Protein AF-0000000068825502 (afdb_homodimer)

Structure (mmCIF, N/CA/C/O backbone):
data_AF-0000000068825502-model_v1
#
loop_
_entity.id
_entity.type
_entity.pdbx_description
1 polymer 'Post-GPI attachment to proteins factor 2'
#
loop_
_atom_site.group_PDB
_atom_site.id
_atom_site.type_symbol
_atom_site.label_atom_id
_atom_site.label_alt_id
_atom_site.label_comp_id
_atom_site.label_asym_id
_atom_site.label_entity_id
_atom_site.label_seq_id
_atom_site.pdbx_PDB_ins_code
_atom_site.Cartn_x
_atom_site.Cartn_y
_atom_site.Cartn_z
_atom_site.occupancy
_atom_site.B_iso_or_equiv
_atom_site.auth_seq_id
_atom_site.auth_comp_id
_atom_site.auth_asym_id
_atom_site.auth_atom_id
_atom_site.pdbx_PDB_model_num
ATOM 1 N N . MET A 1 1 ? -6.609 77.688 0.468 1 24.72 1 MET A N 1
ATOM 2 C CA . MET A 1 1 ? -7.027 76.812 1.562 1 24.72 1 MET A CA 1
ATOM 3 C C . MET A 1 1 ? -7.395 75.438 1.041 1 24.72 1 MET A C 1
ATOM 5 O O . MET A 1 1 ? -8.43 75.25 0.388 1 24.72 1 MET A O 1
ATOM 9 N N . VAL A 1 2 ? -6.441 74.625 0.576 1 32.78 2 VAL A N 1
ATOM 10 C CA . VAL A 1 2 ? -6.512 73.312 -0.093 1 32.78 2 VAL A CA 1
ATOM 11 C C . VAL A 1 2 ? -7.207 72.312 0.811 1 32.78 2 VAL A C 1
ATOM 13 O O . VAL A 1 2 ? -6.91 72.25 2.006 1 32.78 2 VAL A O 1
ATOM 16 N N . PRO A 1 3 ? -8.461 71.938 0.477 1 29.52 3 PRO A N 1
ATOM 17 C CA . PRO A 1 3 ? -9.195 71.062 1.371 1 29.52 3 PRO A CA 1
ATOM 18 C C . PRO A 1 3 ? -8.375 69.812 1.806 1 29.52 3 PRO A C 1
ATOM 20 O O . PRO A 1 3 ? -7.457 69.438 1.094 1 29.52 3 PRO A O 1
ATOM 23 N N . LYS A 1 4 ? -8.32 69.625 3.145 1 30.97 4 LYS A N 1
ATOM 24 C CA . LYS A 1 4 ? -7.691 68.562 3.916 1 30.97 4 LYS A CA 1
ATOM 25 C C . LYS A 1 4 ? -8.039 67.188 3.338 1 30.97 4 LYS A C 1
ATOM 27 O O . LYS A 1 4 ? -9.188 66.938 2.949 1 30.97 4 LYS A O 1
ATOM 32 N N . ASN A 1 5 ? -7.07 66.5 2.66 1 25.64 5 ASN A N 1
ATOM 33 C CA . ASN A 1 5 ? -7.031 65.125 2.164 1 25.64 5 ASN A CA 1
ATOM 34 C C . ASN A 1 5 ? -7.637 64.188 3.17 1 25.64 5 ASN A C 1
ATOM 36 O O . ASN A 1 5 ? -7.184 64.062 4.312 1 25.64 5 ASN A O 1
ATOM 40 N N . CYS A 1 6 ? -8.992 63.969 3.223 1 24.88 6 CYS A N 1
ATOM 41 C CA . CYS A 1 6 ? -9.688 62.969 3.988 1 24.88 6 CYS A CA 1
ATOM 42 C C . CYS A 1 6 ? -8.984 61.594 3.869 1 24.88 6 CYS A C 1
ATOM 44 O O . CYS A 1 6 ? -8.883 61.062 2.775 1 24.88 6 CYS A O 1
ATOM 46 N N . GLU A 1 7 ? -7.895 61.438 4.609 1 24.36 7 GLU A N 1
ATOM 47 C CA . GLU A 1 7 ? -7.293 60.125 4.824 1 24.36 7 GLU A CA 1
ATOM 48 C C . GLU A 1 7 ? -8.352 59.062 5.168 1 24.36 7 GLU A C 1
ATOM 50 O O . GLU A 1 7 ? -8.977 59.156 6.227 1 24.36 7 GLU A O 1
ATOM 55 N N . MET A 1 8 ? -9.297 58.812 4.246 1 26.48 8 MET A N 1
ATOM 56 C CA . MET A 1 8 ? -10.148 57.625 4.484 1 26.48 8 MET A CA 1
ATOM 57 C C . MET A 1 8 ? -9.32 56.438 4.953 1 26.48 8 MET A C 1
ATOM 59 O O . MET A 1 8 ? -8.461 55.938 4.223 1 26.48 8 MET A O 1
ATOM 63 N N . GLU A 1 9 ? -9.023 56.438 6.25 1 26.25 9 GLU A N 1
ATOM 64 C CA . GLU A 1 9 ? -8.578 55.188 6.875 1 26.25 9 GLU A CA 1
ATOM 65 C C . GLU A 1 9 ? -9.43 54 6.41 1 26.25 9 GL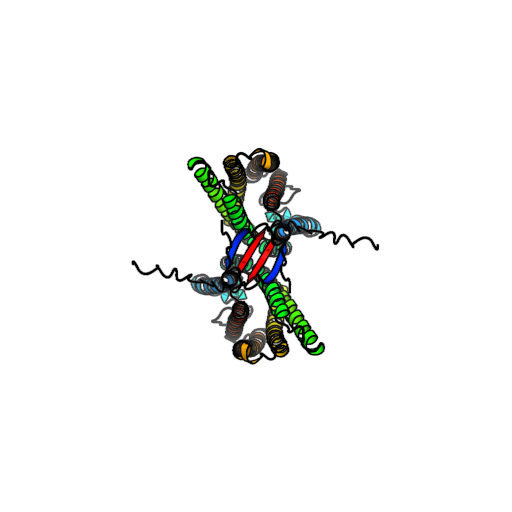U A C 1
ATOM 67 O O . GLU A 1 9 ? -10.633 53.969 6.652 1 26.25 9 GLU A O 1
ATOM 72 N N . ILE A 1 10 ? -9.281 53.594 5.164 1 27.62 10 ILE A N 1
ATOM 73 C CA . ILE A 1 10 ? -9.867 52.312 4.828 1 27.62 10 ILE A CA 1
ATOM 74 C C . ILE A 1 10 ? -9.531 51.281 5.91 1 27.62 10 ILE A C 1
ATOM 76 O O . ILE A 1 10 ? -8.359 50.969 6.121 1 27.62 10 ILE A O 1
ATOM 80 N N . ASN A 1 11 ? -10.188 51.438 7.09 1 27.59 11 ASN A N 1
ATOM 81 C CA . ASN A 1 11 ? -10.273 50.281 8 1 27.59 11 ASN A CA 1
ATOM 82 C C . ASN A 1 11 ? -10.461 48.969 7.25 1 27.59 11 ASN A C 1
ATOM 84 O O . ASN A 1 11 ? -11.555 48.688 6.77 1 27.59 11 ASN A O 1
ATOM 88 N N . THR A 1 12 ? -9.547 48.656 6.371 1 27.97 12 THR A N 1
ATOM 89 C CA . THR A 1 12 ? -9.586 47.281 5.84 1 27.97 12 THR A CA 1
ATOM 90 C C . THR A 1 12 ? -9.688 46.281 6.969 1 27.97 12 THR A C 1
ATOM 92 O O . THR A 1 12 ? -8.68 45.969 7.613 1 27.97 12 THR A O 1
ATOM 95 N N . LYS A 1 13 ? -10.695 46.344 7.848 1 33.25 13 LYS A N 1
ATOM 96 C CA . LYS A 1 13 ? -11.055 45.188 8.648 1 33.25 13 LYS A CA 1
ATOM 97 C C . LYS A 1 13 ? -11 43.906 7.812 1 33.25 13 LYS A C 1
ATOM 99 O O . LYS A 1 13 ? -11.906 43.625 7.027 1 33.25 13 LYS A O 1
ATOM 104 N N . SER A 1 14 ? -9.883 43.562 7.238 1 33.03 14 SER A N 1
ATOM 105 C CA . SER A 1 14 ? -9.797 42.188 6.758 1 33.03 14 SER A CA 1
ATOM 106 C C . SER A 1 14 ? -10.414 41.219 7.762 1 33.03 14 SER A C 1
ATOM 108 O O . SER A 1 14 ? -9.953 41.094 8.898 1 33.03 14 SER A O 1
ATOM 110 N N . ASN A 1 15 ? -11.648 41.188 8.023 1 32.94 15 ASN A N 1
ATOM 111 C CA . ASN A 1 15 ? -12.391 40.125 8.672 1 32.94 15 ASN A CA 1
ATOM 112 C C . ASN A 1 15 ? -11.766 38.75 8.406 1 32.94 15 ASN A C 1
ATOM 114 O O . ASN A 1 15 ? -12.125 38.062 7.438 1 32.94 15 ASN A O 1
ATOM 118 N N . LYS A 1 16 ? -10.469 38.594 8.43 1 39.72 16 LYS A N 1
ATOM 119 C CA . LYS A 1 16 ? -9.789 37.312 8.508 1 39.72 16 LYS A CA 1
ATOM 120 C C . LYS A 1 16 ? -10.492 36.375 9.492 1 39.72 16 LYS A C 1
ATOM 122 O O . LYS A 1 16 ? -10.398 36.562 10.703 1 39.72 16 LYS A O 1
ATOM 127 N N . THR A 1 17 ? -11.703 36 9.281 1 37.81 17 THR A N 1
ATOM 128 C CA . THR A 1 17 ? -12.273 34.906 10.055 1 37.81 17 THR A CA 1
ATOM 129 C C . THR A 1 17 ? -11.211 33.844 10.336 1 37.81 17 THR A C 1
ATOM 131 O O . THR A 1 17 ? -10.664 33.25 9.406 1 37.81 17 THR A O 1
ATOM 134 N N . ASN A 1 18 ? -10.289 34 11.242 1 40.62 18 ASN A N 1
ATOM 135 C CA . ASN A 1 18 ? -9.367 33.031 11.852 1 40.62 18 ASN A CA 1
ATOM 136 C C . ASN A 1 18 ? -10.016 31.672 12.023 1 40.62 18 ASN A C 1
ATOM 138 O O . ASN A 1 18 ? -10.625 31.391 13.062 1 40.62 18 ASN A O 1
ATOM 142 N N . ASP A 1 19 ? -10.641 31.125 11.062 1 46.53 19 ASP A N 1
ATOM 143 C CA . ASP A 1 19 ? -11.086 29.75 11.328 1 46.53 19 ASP A CA 1
ATOM 144 C C . ASP A 1 19 ? -9.984 28.938 11.992 1 46.53 19 ASP A C 1
ATOM 146 O O . ASP A 1 19 ? -8.859 28.875 11.492 1 46.53 19 ASP A O 1
ATOM 150 N N . PRO A 1 20 ? -10.094 28.766 13.344 1 51.78 20 PRO A N 1
ATOM 151 C CA . PRO A 1 20 ? -9.094 27.984 14.078 1 51.78 20 PRO A CA 1
ATOM 152 C C . PRO A 1 20 ? -8.711 26.703 13.359 1 51.78 20 PRO A C 1
ATOM 154 O O . PRO A 1 20 ? -9.523 26.125 12.633 1 51.78 20 PRO A O 1
ATOM 157 N N . LEU A 1 21 ? -7.398 26.484 13.172 1 57.75 21 LEU A N 1
ATOM 158 C CA . LEU A 1 21 ? -6.859 25.219 12.672 1 57.75 21 LEU A CA 1
ATOM 159 C C . LEU A 1 21 ? -7.426 24.047 13.453 1 57.75 21 LEU A C 1
ATOM 161 O O . LEU A 1 21 ? -7.254 23.953 14.672 1 57.75 21 LEU A O 1
ATOM 165 N N . ILE A 1 22 ? -8.43 23.422 12.883 1 57.19 22 ILE A N 1
ATOM 166 C CA . ILE A 1 22 ? -8.977 22.234 13.516 1 57.19 22 ILE A CA 1
ATOM 167 C C . ILE A 1 22 ? -8.219 21 13.023 1 57.19 22 ILE A C 1
ATOM 169 O O . ILE A 1 22 ? -8.219 20.703 11.828 1 57.19 22 ILE A O 1
ATOM 173 N N . VAL A 1 23 ? -7.344 20.547 13.906 1 58.03 23 VAL A N 1
ATOM 174 C CA . VAL A 1 23 ? -6.586 19.328 13.641 1 58.03 23 VAL A CA 1
ATOM 175 C C . VAL A 1 23 ? -7.445 18.094 13.961 1 58.03 23 VAL A C 1
ATOM 177 O O . VAL A 1 23 ? -7.93 17.953 15.086 1 58.03 23 VAL A O 1
ATOM 180 N N . HIS A 1 24 ? -7.734 17.359 12.906 1 57.34 24 HIS A N 1
ATOM 181 C CA . HIS A 1 24 ? -8.562 16.188 13.117 1 57.34 24 HIS A CA 1
ATOM 182 C C . HIS A 1 24 ? -7.711 14.984 13.523 1 57.34 24 HIS A C 1
ATOM 184 O O . HIS A 1 24 ? -8.164 14.117 14.281 1 57.34 24 HIS A O 1
ATOM 190 N N . TYR A 1 25 ? -6.609 15.008 12.984 1 60 25 TYR A N 1
ATOM 191 C CA . TYR A 1 25 ? -5.77 13.836 13.219 1 60 25 TYR A CA 1
ATOM 192 C C . TYR A 1 25 ? -4.297 14.219 13.211 1 60 25 TYR A C 1
ATOM 194 O O . TYR A 1 25 ? -3.844 14.961 12.344 1 60 25 TYR A O 1
ATOM 202 N N . LYS A 1 26 ? -3.684 14.031 14.289 1 63.81 26 LYS A N 1
ATOM 203 C CA . LYS A 1 26 ? -2.25 14.281 14.414 1 63.81 26 LYS A CA 1
ATOM 204 C C . LYS A 1 26 ? -1.49 12.992 14.711 1 63.81 26 LYS A C 1
ATOM 206 O O . LYS A 1 26 ? -1.822 12.273 15.648 1 63.81 26 LYS A O 1
ATOM 211 N N . LEU A 1 27 ? -0.842 12.539 13.734 1 65.19 27 LEU A N 1
ATOM 212 C CA . LEU A 1 27 ? 0.02 11.383 13.961 1 65.19 27 LEU A CA 1
ATOM 213 C C . LEU A 1 27 ? 1.483 11.742 13.719 1 65.19 27 LEU A C 1
ATOM 215 O O . LEU A 1 27 ? 1.799 12.508 12.805 1 65.19 27 LEU A O 1
ATOM 219 N N . SER A 1 28 ? 2.303 11.312 14.727 1 74.88 28 SER A N 1
ATOM 220 C CA . SER A 1 28 ? 3.73 11.477 14.477 1 74.88 28 SER A CA 1
ATOM 221 C C . SER A 1 28 ? 4.129 10.875 13.133 1 74.88 28 SER A C 1
ATOM 223 O O . SER A 1 28 ? 4.031 9.664 12.938 1 74.88 28 SER A O 1
ATOM 225 N N . PHE A 1 29 ? 4.375 11.711 12.227 1 74.81 29 PHE A N 1
ATOM 226 C CA . PHE A 1 29 ? 4.789 11.289 10.898 1 74.81 29 PHE A CA 1
ATOM 227 C C . PHE A 1 29 ? 5.996 10.359 10.977 1 74.81 29 PHE A C 1
ATOM 229 O O . PHE A 1 29 ? 6.062 9.359 10.258 1 74.81 29 PHE A O 1
ATOM 236 N N . LYS A 1 30 ? 6.793 10.695 11.867 1 79.81 30 LYS A N 1
ATOM 237 C CA . LYS A 1 30 ? 8.008 9.898 12.039 1 79.81 30 LYS A CA 1
ATOM 238 C C . LYS A 1 30 ? 7.684 8.477 12.484 1 79.81 30 LYS A C 1
ATOM 240 O O . LYS A 1 30 ? 8.203 7.512 11.914 1 79.81 30 LYS A O 1
ATOM 245 N N . ASN A 1 31 ? 6.848 8.383 13.398 1 82.12 31 ASN A N 1
ATOM 246 C CA . ASN A 1 31 ? 6.488 7.062 13.906 1 82.12 31 ASN A CA 1
ATOM 247 C C . ASN A 1 31 ? 5.758 6.234 12.852 1 82.12 31 ASN A C 1
ATOM 249 O O . ASN A 1 31 ? 5.961 5.023 12.758 1 82.12 31 ASN A O 1
ATOM 253 N N . LEU A 1 32 ? 4.957 6.883 12.094 1 81.06 32 LEU A N 1
ATOM 254 C CA . LEU A 1 32 ? 4.246 6.18 11.031 1 81.06 32 LEU A CA 1
ATOM 255 C C . LEU A 1 32 ? 5.215 5.68 9.969 1 81.06 32 LEU A C 1
ATOM 257 O O . LEU A 1 32 ? 5.082 4.559 9.477 1 81.06 32 LEU A O 1
ATOM 261 N N . CYS A 1 33 ? 6.148 6.484 9.703 1 84.62 33 CYS A N 1
ATOM 262 C CA . CYS A 1 33 ? 7.145 6.105 8.703 1 84.62 33 CYS A CA 1
ATOM 263 C C . CYS A 1 33 ? 7.984 4.934 9.195 1 84.62 33 CYS A C 1
ATOM 265 O O . CYS A 1 33 ? 8.234 3.988 8.445 1 84.62 33 CYS A O 1
ATOM 267 N N . LEU A 1 34 ? 8.32 5.035 10.484 1 88.5 34 LEU A N 1
ATOM 268 C CA . LEU A 1 34 ? 9.117 3.955 11.055 1 88.5 34 LEU A CA 1
ATOM 269 C C . LEU A 1 34 ? 8.32 2.66 11.125 1 88.5 34 LEU A C 1
ATOM 271 O O . LEU A 1 34 ? 8.852 1.578 10.875 1 88.5 34 LEU A O 1
ATOM 275 N N . LEU A 1 35 ? 7.082 2.779 11.414 1 88.44 35 LEU A N 1
ATOM 276 C CA . LEU A 1 35 ? 6.211 1.608 11.445 1 88.44 35 LEU A CA 1
ATOM 277 C C . LEU A 1 35 ? 6.102 0.979 10.062 1 88.44 35 LEU A C 1
ATOM 279 O O . LEU A 1 35 ? 6.164 -0.245 9.922 1 88.44 35 LEU A O 1
ATOM 283 N N . SER A 1 36 ? 5.965 1.789 9.078 1 89.25 36 SER A N 1
ATOM 284 C CA . SER A 1 36 ? 5.84 1.274 7.719 1 89.25 36 SER A CA 1
ATOM 285 C C . SER A 1 36 ? 7.102 0.536 7.285 1 89.25 36 SER A C 1
ATOM 287 O O . SER A 1 36 ? 7.031 -0.45 6.551 1 89.25 36 SER A O 1
ATOM 289 N N . LEU A 1 37 ? 8.242 0.96 7.746 1 90.75 37 LEU A N 1
ATOM 290 C CA . LEU A 1 37 ? 9.508 0.325 7.395 1 90.75 37 LEU A CA 1
ATOM 291 C C . LEU A 1 37 ? 9.68 -0.997 8.133 1 90.75 37 LEU A C 1
ATOM 293 O O . LEU A 1 37 ? 10.398 -1.882 7.676 1 90.75 37 LEU A O 1
ATOM 297 N N . ALA A 1 38 ? 9.016 -1.104 9.258 1 92.44 38 ALA A N 1
ATOM 298 C CA . ALA A 1 38 ? 9.141 -2.314 10.062 1 92.44 38 ALA A CA 1
ATOM 299 C C . ALA A 1 38 ? 8.375 -3.475 9.43 1 92.44 38 ALA A C 1
ATOM 301 O O . ALA A 1 38 ? 8.719 -4.641 9.641 1 92.44 38 ALA A O 1
ATOM 302 N N . PHE A 1 39 ? 7.43 -3.205 8.586 1 93.88 39 PHE A N 1
ATOM 303 C CA . PHE A 1 39 ? 6.578 -4.246 8.016 1 93.88 39 PHE A CA 1
ATOM 304 C C . PHE A 1 39 ? 7.395 -5.211 7.168 1 93.88 39 PHE A C 1
ATOM 306 O O . PHE A 1 39 ? 7.43 -6.414 7.449 1 93.88 39 PHE A O 1
ATOM 313 N N . PRO A 1 40 ? 8.094 -4.754 6.191 1 94.5 40 PRO A N 1
ATOM 314 C CA . PRO A 1 40 ? 8.867 -5.695 5.379 1 94.5 40 PRO A CA 1
ATOM 315 C C . PRO A 1 40 ? 9.977 -6.387 6.172 1 94.5 40 PRO A C 1
ATOM 317 O O . PRO A 1 40 ? 10.297 -7.551 5.91 1 94.5 40 PRO A O 1
ATOM 320 N N . LEU A 1 41 ? 10.547 -5.691 7.141 1 94.5 41 LEU A N 1
ATOM 321 C CA . LEU A 1 41 ? 11.625 -6.289 7.926 1 94.5 41 LEU A CA 1
ATOM 322 C C . LEU A 1 41 ? 11.102 -7.453 8.758 1 94.5 41 LEU A C 1
ATOM 324 O O . LEU A 1 41 ? 11.68 -8.547 8.734 1 94.5 41 LEU A O 1
ATOM 328 N N . VAL A 1 42 ? 10.031 -7.227 9.469 1 96 42 VAL A N 1
ATOM 329 C CA . VAL A 1 42 ? 9.445 -8.266 10.305 1 96 42 VAL A CA 1
ATOM 330 C C . VAL A 1 42 ? 8.945 -9.414 9.438 1 96 42 VAL A C 1
ATOM 332 O O . VAL A 1 42 ? 9.156 -10.586 9.766 1 96 42 VAL A O 1
ATOM 335 N N . SER A 1 43 ? 8.32 -9.055 8.359 1 97.44 43 SER A N 1
ATOM 336 C CA . SER A 1 43 ? 7.816 -10.094 7.457 1 97.44 43 SER A CA 1
ATOM 337 C C . SER A 1 43 ? 8.953 -10.922 6.875 1 97.44 43 SER A C 1
ATOM 339 O O . SER A 1 43 ? 8.82 -12.141 6.715 1 97.44 43 SER A O 1
ATOM 341 N N . LEU A 1 44 ? 10.07 -10.273 6.566 1 97.06 44 LEU A N 1
ATOM 342 C CA . LEU A 1 44 ? 11.227 -10.984 6.051 1 97.06 44 LEU A CA 1
ATOM 343 C C . LEU A 1 44 ? 11.734 -12.008 7.062 1 97.06 44 LEU A C 1
ATOM 345 O O . LEU A 1 44 ? 12.031 -13.148 6.703 1 97.06 44 LEU A O 1
ATOM 349 N N . LEU A 1 45 ? 11.766 -11.625 8.305 1 96.94 45 LEU A N 1
ATOM 350 C CA . LEU A 1 45 ? 12.211 -12.523 9.367 1 96.94 45 LEU A CA 1
ATOM 351 C C . LEU A 1 45 ? 11.242 -13.688 9.539 1 96.94 45 LEU A C 1
ATOM 353 O O . LEU A 1 45 ? 11.664 -14.836 9.68 1 96.94 45 LEU A O 1
ATOM 357 N N . VAL A 1 46 ? 9.984 -13.406 9.484 1 97.81 46 VAL A N 1
ATOM 358 C CA . VAL A 1 46 ? 8.977 -14.445 9.625 1 97.81 46 VAL A CA 1
ATOM 359 C C . VAL A 1 46 ? 9.062 -15.414 8.438 1 97.81 46 VAL A C 1
ATOM 361 O O . VAL A 1 46 ? 9 -16.625 8.625 1 97.81 46 VAL A O 1
ATOM 364 N N . CYS A 1 47 ? 9.227 -14.867 7.219 1 97.69 47 CYS A N 1
ATOM 365 C CA . CYS A 1 47 ? 9.352 -15.703 6.035 1 97.69 47 CYS A CA 1
ATOM 366 C C . CYS A 1 47 ? 10.586 -16.594 6.133 1 97.69 47 CYS A C 1
ATOM 368 O O . CYS A 1 47 ? 10.531 -17.781 5.777 1 97.69 47 CYS A O 1
ATOM 370 N N . LEU A 1 48 ? 11.695 -16.031 6.648 1 97.25 48 LEU A N 1
ATOM 371 C CA . LEU A 1 48 ? 12.93 -16.797 6.789 1 97.25 48 LEU A CA 1
ATOM 372 C C . LEU A 1 48 ? 12.766 -17.922 7.801 1 97.25 48 LEU A C 1
ATOM 374 O O . LEU A 1 48 ? 13.062 -19.078 7.5 1 97.25 48 LEU A O 1
ATOM 378 N N . ILE A 1 49 ? 12.219 -17.625 8.977 1 97.56 49 ILE A N 1
ATOM 379 C CA . ILE A 1 49 ? 12.078 -18.594 10.062 1 97.56 49 ILE A CA 1
ATOM 380 C C . ILE A 1 49 ? 11.094 -19.688 9.656 1 97.56 49 ILE A C 1
ATOM 382 O O . ILE A 1 49 ? 11.383 -20.875 9.789 1 97.56 49 ILE A O 1
ATOM 386 N N . THR A 1 50 ? 9.961 -19.297 9.102 1 97.19 50 THR A N 1
ATOM 387 C CA . THR A 1 50 ? 8.945 -20.281 8.742 1 97.19 50 THR A CA 1
ATOM 388 C C . THR A 1 50 ? 9.383 -21.094 7.516 1 97.19 50 THR A C 1
ATOM 390 O O . THR A 1 50 ? 9.039 -22.266 7.387 1 97.19 50 THR A O 1
ATOM 393 N N . GLY A 1 51 ? 10.117 -20.469 6.602 1 95.56 51 GLY A N 1
ATOM 394 C CA . GLY A 1 51 ? 10.68 -21.219 5.488 1 95.56 51 GLY A CA 1
ATOM 395 C C . GLY A 1 51 ? 11.617 -22.328 5.922 1 95.56 51 GLY A C 1
ATOM 396 O O . GLY A 1 51 ? 11.523 -23.453 5.43 1 95.56 51 GLY A O 1
ATOM 397 N N . TYR A 1 52 ? 12.445 -22.047 6.895 1 94.88 52 TYR A N 1
ATOM 398 C CA . TYR A 1 52 ? 13.383 -23.031 7.418 1 94.88 52 TYR A CA 1
ATOM 399 C C . TYR A 1 52 ? 12.648 -24.156 8.148 1 94.88 52 TYR A C 1
ATOM 401 O O . TYR A 1 52 ? 13.031 -25.312 8.055 1 94.88 52 TYR A O 1
ATOM 409 N N . ILE A 1 53 ? 11.625 -23.797 8.844 1 96.12 53 ILE A N 1
ATOM 410 C CA . ILE A 1 53 ? 10.93 -24.75 9.695 1 96.12 53 ILE A CA 1
ATOM 411 C C . ILE A 1 53 ? 10.016 -25.641 8.852 1 96.12 53 ILE A C 1
ATOM 413 O O . ILE A 1 53 ? 9.992 -26.859 9.008 1 96.12 53 ILE A O 1
ATOM 417 N N . PHE A 1 54 ? 9.328 -25.062 7.836 1 95.5 54 PHE A N 1
ATOM 418 C CA . PHE A 1 54 ? 8.227 -25.797 7.227 1 95.5 54 PHE A CA 1
ATOM 419 C C . PHE A 1 54 ? 8.562 -26.188 5.797 1 95.5 54 PHE A C 1
ATOM 421 O O . PHE A 1 54 ? 7.953 -27.109 5.238 1 95.5 54 PHE A O 1
ATOM 428 N N . GLN A 1 55 ? 9.539 -25.531 5.137 1 95 55 GLN A N 1
ATOM 429 C CA . GLN A 1 55 ? 9.797 -25.797 3.725 1 95 55 GLN A CA 1
ATOM 430 C C . GLN A 1 55 ? 11.281 -25.656 3.396 1 95 55 GLN A C 1
ATOM 432 O O . GLN A 1 55 ? 11.648 -24.953 2.459 1 95 55 GLN A O 1
ATOM 437 N N . PRO A 1 56 ? 12.141 -26.344 4.121 1 91.62 56 PRO A N 1
ATOM 438 C CA . PRO A 1 56 ? 13.586 -26.188 3.912 1 91.62 56 PRO A CA 1
ATOM 439 C C . PRO A 1 56 ? 14.023 -26.594 2.508 1 91.62 56 PRO A C 1
ATOM 441 O O . PRO A 1 56 ? 14.961 -26.016 1.958 1 91.62 56 PRO A O 1
ATOM 444 N N . ASN A 1 57 ? 13.398 -27.484 1.82 1 91.19 57 ASN A N 1
ATOM 445 C CA . ASN A 1 57 ? 13.766 -27.922 0.476 1 91.19 57 ASN A CA 1
ATOM 446 C C . ASN A 1 57 ? 13.344 -26.891 -0.577 1 91.19 57 ASN A C 1
ATOM 448 O O . ASN A 1 57 ? 14.086 -26.641 -1.533 1 91.19 57 ASN A O 1
ATOM 452 N N . ASP A 1 58 ? 12.211 -26.234 -0.356 1 90.44 58 ASP A N 1
ATOM 453 C CA . ASP A 1 58 ? 11.68 -25.281 -1.322 1 90.44 58 ASP A CA 1
ATOM 454 C C . ASP A 1 58 ? 12.547 -24.016 -1.379 1 90.44 58 ASP A C 1
ATOM 456 O O . ASP A 1 58 ? 12.758 -23.453 -2.453 1 90.44 58 ASP A O 1
ATOM 460 N N . ILE A 1 59 ? 13.094 -23.641 -0.254 1 92.44 59 ILE A N 1
ATOM 461 C CA . ILE A 1 59 ? 13.766 -22.344 -0.207 1 92.44 59 ILE A CA 1
ATOM 462 C C . ILE A 1 59 ? 15.219 -22.5 -0.657 1 92.44 59 ILE A C 1
ATOM 464 O O . ILE A 1 59 ? 15.922 -21.516 -0.861 1 92.44 59 ILE A O 1
ATOM 468 N N . HIS A 1 60 ? 15.641 -23.688 -0.821 1 88.81 60 HIS A N 1
ATOM 469 C CA . HIS A 1 60 ? 17 -23.922 -1.288 1 88.81 60 HIS A CA 1
ATOM 470 C C . HIS A 1 60 ? 17 -24.484 -2.705 1 88.81 60 HIS A C 1
ATOM 472 O O . HIS A 1 60 ? 18.062 -24.891 -3.217 1 88.81 60 HIS A O 1
ATOM 478 N N . GLU A 1 61 ? 15.914 -24.516 -3.291 1 83.31 61 GLU A N 1
ATOM 479 C CA . GLU A 1 61 ? 15.828 -25.062 -4.641 1 83.31 61 GLU A CA 1
ATOM 480 C C . GLU A 1 61 ? 16.438 -24.109 -5.664 1 83.31 61 GLU A C 1
ATOM 482 O O . GLU A 1 61 ? 16.016 -22.953 -5.758 1 83.31 61 GLU A O 1
ATOM 487 N N . THR A 1 62 ? 17.484 -24.609 -6.371 1 82.81 62 THR A N 1
ATOM 488 C CA . THR A 1 62 ? 18.109 -23.875 -7.477 1 82.81 62 THR A CA 1
ATOM 489 C C . THR A 1 62 ? 18.25 -24.781 -8.703 1 82.81 62 THR A C 1
ATOM 491 O O . THR A 1 62 ? 18.047 -26 -8.609 1 82.81 62 THR A O 1
ATOM 494 N N . HIS A 1 63 ? 18.469 -24.156 -9.734 1 83.06 63 HIS A N 1
ATOM 495 C CA . HIS A 1 63 ? 18.656 -24.953 -10.945 1 83.06 63 HIS A CA 1
ATOM 496 C C . HIS A 1 63 ? 19.875 -25.844 -10.844 1 83.06 63 HIS A C 1
ATOM 498 O O . HIS A 1 63 ? 19.938 -26.891 -11.508 1 83.06 63 HIS A O 1
ATOM 504 N N . CYS A 1 64 ? 20.875 -25.484 -10.055 1 85.12 64 CYS A N 1
ATOM 505 C CA . CYS A 1 64 ? 22.109 -26.234 -9.898 1 85.12 64 CYS A CA 1
ATOM 506 C C . CYS A 1 64 ? 21.922 -27.422 -8.969 1 85.12 64 CYS A C 1
ATOM 508 O O . CYS A 1 64 ? 22.719 -28.375 -9 1 85.12 64 CYS A O 1
ATOM 510 N N . ARG A 1 65 ? 21.031 -27.344 -8.078 1 86.44 65 ARG A N 1
ATOM 511 C CA . ARG A 1 65 ? 20.734 -28.391 -7.105 1 86.44 65 ARG A CA 1
ATOM 512 C C . ARG A 1 65 ? 21.969 -28.734 -6.281 1 86.44 65 ARG A C 1
ATOM 514 O O . ARG A 1 65 ? 22.281 -29.922 -6.09 1 86.44 65 ARG A O 1
ATOM 521 N N . VAL A 1 66 ? 22.719 -27.75 -5.977 1 87.81 66 VAL A N 1
ATOM 522 C CA . VAL A 1 66 ? 23.891 -27.906 -5.133 1 87.81 66 VAL A CA 1
ATOM 523 C C . VAL A 1 66 ? 23.578 -27.453 -3.707 1 87.81 66 VAL A C 1
ATOM 525 O O . VAL A 1 66 ? 22.562 -26.797 -3.469 1 87.81 66 VAL A O 1
ATOM 528 N N . TYR A 1 67 ? 24.469 -27.812 -2.838 1 89.12 67 TYR A N 1
ATOM 529 C CA . TYR A 1 67 ? 24.266 -27.562 -1.416 1 89.12 67 TYR A CA 1
ATOM 530 C C . TYR A 1 67 ? 24.359 -26.062 -1.104 1 89.12 67 TYR A C 1
ATOM 532 O O . TYR A 1 67 ? 25.297 -25.391 -1.542 1 89.12 67 TYR A O 1
ATOM 540 N N . ASN A 1 68 ? 23.312 -25.5 -0.426 1 92.19 68 ASN A N 1
ATOM 541 C CA . ASN A 1 68 ? 23.234 -24.141 0.08 1 92.19 68 ASN A CA 1
ATOM 542 C C . ASN A 1 68 ? 22.625 -24.094 1.477 1 92.19 68 ASN A C 1
ATOM 544 O O . ASN A 1 68 ? 21.859 -24.984 1.855 1 92.19 68 ASN A O 1
ATOM 548 N N . ILE A 1 69 ? 22.969 -23.047 2.217 1 92.56 69 ILE A N 1
ATOM 549 C CA . ILE A 1 69 ? 22.516 -22.938 3.598 1 92.56 69 ILE A CA 1
ATOM 550 C C . ILE A 1 69 ? 21.609 -21.719 3.754 1 92.56 69 ILE A C 1
ATOM 552 O O . ILE A 1 69 ? 20.578 -21.797 4.434 1 92.56 69 ILE A O 1
ATOM 556 N N . ILE A 1 70 ? 21.969 -20.656 3.18 1 95.88 70 ILE A N 1
ATOM 557 C CA . ILE A 1 70 ? 21.203 -19.406 3.311 1 95.88 70 ILE A CA 1
ATOM 558 C C . ILE A 1 70 ? 20.359 -19.203 2.062 1 95.88 70 ILE A C 1
ATOM 560 O O . ILE A 1 70 ? 20.891 -19.047 0.96 1 95.88 70 ILE A O 1
ATOM 564 N N . PRO A 1 71 ? 19.047 -19.234 2.244 1 96.06 71 PRO A N 1
ATOM 565 C CA . PRO A 1 71 ? 18.188 -18.984 1.085 1 96.06 71 PRO A CA 1
ATOM 566 C C . PRO A 1 71 ? 18.125 -17.5 0.718 1 96.06 71 PRO A C 1
ATOM 568 O O . PRO A 1 71 ? 18.281 -16.641 1.587 1 96.06 71 PRO A O 1
ATOM 571 N N . SER A 1 72 ? 17.938 -17.234 -0.566 1 96.19 72 SER A N 1
ATOM 572 C CA . SER A 1 72 ? 17.797 -15.852 -1.001 1 96.19 72 SER A CA 1
ATOM 573 C C . SER A 1 72 ? 16.484 -15.242 -0.496 1 96.19 72 SER A C 1
ATOM 575 O O . SER A 1 72 ? 15.57 -15.969 -0.097 1 96.19 72 SER A O 1
ATOM 577 N N . ILE A 1 73 ? 16.391 -13.953 -0.522 1 97.06 73 ILE A N 1
ATOM 578 C CA . ILE A 1 73 ? 15.172 -13.25 -0.134 1 97.06 73 ILE A CA 1
ATOM 579 C C . ILE A 1 73 ? 14.031 -13.625 -1.079 1 97.06 73 ILE A C 1
ATOM 581 O O . ILE A 1 73 ? 12.906 -13.891 -0.636 1 97.06 73 ILE A O 1
ATOM 585 N N . SER A 1 74 ? 14.32 -13.758 -2.371 1 95.69 74 SER A N 1
ATOM 586 C CA . SER A 1 74 ? 13.305 -14.109 -3.355 1 95.69 74 SER A CA 1
ATOM 587 C C . SER A 1 74 ? 12.773 -15.516 -3.117 1 95.69 74 SER A C 1
ATOM 589 O O . SER A 1 74 ? 11.602 -15.797 -3.385 1 95.69 74 SER A O 1
ATOM 591 N N . ALA A 1 75 ? 13.617 -16.406 -2.625 1 95.31 75 ALA A N 1
ATOM 592 C CA . ALA A 1 75 ? 13.195 -17.781 -2.383 1 95.31 75 ALA A CA 1
ATOM 593 C C . ALA A 1 75 ? 12.234 -17.859 -1.204 1 95.31 75 ALA A C 1
ATOM 595 O O . ALA A 1 75 ? 11.211 -18.547 -1.275 1 95.31 75 ALA A O 1
ATOM 596 N N . ILE A 1 76 ? 12.516 -17.125 -0.154 1 96.12 76 ILE A N 1
ATOM 597 C CA . ILE A 1 76 ? 11.711 -17.266 1.053 1 96.12 76 ILE A CA 1
ATOM 598 C C . ILE A 1 76 ? 10.438 -16.438 0.914 1 96.12 76 ILE A C 1
ATOM 600 O O . ILE A 1 76 ? 9.43 -16.719 1.566 1 96.12 76 ILE A O 1
ATOM 604 N N . THR A 1 77 ? 10.438 -15.391 0.11 1 96.56 77 THR A N 1
ATOM 605 C CA . THR A 1 77 ? 9.266 -14.531 -0.056 1 96.56 77 THR A CA 1
ATOM 606 C C . THR A 1 77 ? 8.461 -14.945 -1.285 1 96.56 77 THR A C 1
ATOM 608 O O . THR A 1 77 ? 7.426 -14.352 -1.58 1 96.56 77 THR A O 1
ATOM 611 N N . GLY A 1 78 ? 8.922 -15.953 -1.974 1 94.88 78 GLY A N 1
ATOM 612 C CA . GLY A 1 78 ? 8.273 -16.328 -3.221 1 94.88 78 GLY A CA 1
ATOM 613 C C . GLY A 1 78 ? 7.484 -17.625 -3.113 1 94.88 78 GLY A C 1
ATOM 614 O O . GLY A 1 78 ? 6.934 -18.094 -4.105 1 94.88 78 GLY A O 1
ATOM 615 N N . ILE A 1 79 ? 7.402 -18.125 -1.928 1 93.75 79 ILE A N 1
ATOM 616 C CA . ILE A 1 79 ? 6.703 -19.391 -1.764 1 93.75 79 ILE A CA 1
ATOM 617 C C . ILE A 1 79 ? 5.477 -19.188 -0.877 1 93.75 79 ILE A C 1
ATOM 619 O O . ILE A 1 79 ? 5.461 -18.312 -0.017 1 93.75 79 ILE A O 1
ATOM 623 N N . SER A 1 80 ? 4.43 -20.031 -1.147 1 93 80 SER A N 1
ATOM 624 C CA . SER A 1 80 ? 3.219 -20 -0.333 1 93 80 SER A CA 1
ATOM 625 C C . SER A 1 80 ? 3.395 -20.797 0.95 1 93 80 SER A C 1
ATOM 627 O O . SER A 1 80 ? 3.943 -21.906 0.927 1 93 80 SER A O 1
ATOM 629 N N . PRO A 1 81 ? 3.021 -20.203 2.061 1 94.81 81 PRO A N 1
ATOM 630 C CA . PRO A 1 81 ? 2.146 -19.031 2.191 1 94.81 81 PRO A CA 1
ATOM 631 C C . PRO A 1 81 ? 2.916 -17.75 2.518 1 94.81 81 PRO A C 1
ATOM 633 O O . PRO A 1 81 ? 2.309 -16.703 2.721 1 94.81 81 PRO A O 1
ATOM 636 N N . GLN A 1 82 ? 4.262 -17.844 2.574 1 96.69 82 GLN A N 1
ATOM 637 C CA . GLN A 1 82 ? 5.098 -16.703 2.939 1 96.69 82 GLN A CA 1
ATOM 638 C C . GLN A 1 82 ? 4.902 -15.539 1.966 1 96.69 82 GLN A C 1
ATOM 640 O O . GLN A 1 82 ? 4.941 -14.375 2.365 1 96.69 82 GLN A O 1
ATOM 645 N N . ILE A 1 83 ? 4.633 -15.891 0.744 1 97.25 83 ILE A N 1
ATOM 646 C CA . ILE A 1 83 ? 4.473 -14.891 -0.3 1 97.25 83 ILE A CA 1
ATOM 647 C C . ILE A 1 83 ? 3.281 -13.992 0.023 1 97.25 83 ILE A C 1
ATOM 649 O O . ILE A 1 83 ? 3.305 -12.789 -0.261 1 97.25 83 ILE A O 1
ATOM 653 N N . TYR A 1 84 ? 2.217 -14.508 0.607 1 96.38 84 TYR A N 1
ATOM 654 C CA . TYR A 1 84 ? 1.038 -13.727 0.964 1 96.38 84 TYR A CA 1
ATOM 655 C C . TYR A 1 84 ? 1.375 -12.688 2.031 1 96.38 84 TYR A C 1
ATOM 657 O O . TYR A 1 84 ? 1.009 -11.516 1.905 1 96.38 84 TYR A O 1
ATOM 665 N N . LEU A 1 85 ? 2.07 -13.164 2.998 1 96.94 85 LEU A N 1
ATOM 666 C CA . LEU A 1 85 ? 2.484 -12.273 4.078 1 96.94 85 LEU A CA 1
ATOM 667 C C . LEU A 1 85 ? 3.391 -11.164 3.551 1 96.94 85 LEU A C 1
ATOM 669 O O . LEU A 1 85 ? 3.221 -10 3.906 1 96.94 85 LEU A O 1
ATOM 673 N N . TRP A 1 86 ? 4.344 -11.523 2.758 1 97.62 86 TRP A N 1
ATOM 674 C CA . TRP A 1 86 ? 5.285 -10.57 2.184 1 97.62 86 TRP A CA 1
ATOM 675 C C . TRP A 1 86 ? 4.559 -9.516 1.359 1 97.62 86 TRP A C 1
ATOM 677 O O . TRP A 1 86 ? 4.754 -8.312 1.565 1 97.62 86 TRP A O 1
ATOM 687 N N . ARG A 1 87 ? 3.664 -9.93 0.495 1 97.62 87 ARG A N 1
ATOM 688 C CA . ARG A 1 87 ? 2.938 -9.031 -0.389 1 97.62 87 ARG A CA 1
ATOM 689 C C . ARG A 1 87 ? 2.057 -8.07 0.41 1 97.62 87 ARG A C 1
ATOM 691 O O . ARG A 1 87 ? 1.991 -6.879 0.106 1 97.62 87 ARG A O 1
ATOM 698 N N . ILE A 1 88 ? 1.432 -8.562 1.39 1 96.69 88 ILE A N 1
ATOM 699 C CA . ILE A 1 88 ? 0.582 -7.727 2.23 1 96.69 88 ILE A CA 1
ATOM 700 C C . ILE A 1 88 ? 1.438 -6.715 2.984 1 96.69 88 ILE A C 1
ATOM 702 O O . ILE A 1 88 ? 1.09 -5.535 3.064 1 96.69 88 ILE A O 1
ATOM 706 N N . SER A 1 89 ? 2.527 -7.176 3.518 1 96.62 89 SER A N 1
ATOM 707 C CA . SER A 1 89 ? 3.43 -6.297 4.25 1 96.62 89 SER A CA 1
ATOM 708 C C . SER A 1 89 ? 3.939 -5.164 3.367 1 96.62 89 SER A C 1
ATOM 710 O O . SER A 1 89 ? 3.977 -4.008 3.791 1 96.62 89 SER A O 1
ATOM 712 N N . VAL A 1 90 ? 4.293 -5.473 2.182 1 96.81 90 VAL A N 1
ATOM 713 C CA . VAL A 1 90 ? 4.84 -4.48 1.262 1 96.81 90 VAL A CA 1
ATOM 714 C C . VAL A 1 90 ? 3.742 -3.514 0.829 1 96.81 90 VAL A C 1
ATOM 716 O O . VAL A 1 90 ? 4.004 -2.33 0.6 1 96.81 90 VAL A O 1
ATOM 719 N N . ALA A 1 91 ? 2.52 -4.012 0.771 1 95.75 91 ALA A N 1
ATOM 720 C CA . ALA A 1 91 ? 1.402 -3.137 0.432 1 95.75 91 ALA A CA 1
ATOM 721 C C . ALA A 1 91 ? 1.302 -1.972 1.414 1 95.75 91 ALA A C 1
ATOM 723 O O . ALA A 1 91 ? 0.996 -0.844 1.02 1 95.75 91 ALA A O 1
ATOM 724 N N . PHE A 1 92 ? 1.632 -2.188 2.654 1 94 92 PHE A N 1
ATOM 725 C CA . PHE A 1 92 ? 1.537 -1.154 3.68 1 94 92 PHE A CA 1
ATOM 726 C C . PHE A 1 92 ? 2.812 -0.32 3.727 1 94 92 PHE A C 1
ATOM 728 O O . PHE A 1 92 ? 2.852 0.726 4.379 1 94 92 PHE A O 1
ATOM 735 N N . HIS A 1 93 ? 3.738 -0.754 3.043 1 94.75 93 HIS A N 1
ATOM 736 C CA . HIS A 1 93 ? 5.051 -0.116 3.078 1 94.75 93 HIS A CA 1
ATOM 737 C C . HIS A 1 93 ? 5.234 0.831 1.897 1 94.75 93 HIS A C 1
ATOM 739 O O . HIS A 1 93 ? 5.84 1.896 2.039 1 94.75 93 HIS A O 1
ATOM 745 N N . ILE A 1 94 ? 4.715 0.526 0.745 1 94.19 94 ILE A N 1
ATOM 746 C CA . ILE A 1 94 ? 5.051 1.192 -0.508 1 94.19 94 ILE A CA 1
ATOM 747 C C . ILE A 1 94 ? 4.469 2.604 -0.516 1 94.19 94 ILE A C 1
ATOM 749 O O . ILE A 1 94 ? 5.156 3.562 -0.876 1 94.19 94 ILE A O 1
ATOM 753 N N . GLY A 1 95 ? 3.248 2.783 -0.116 1 88.88 95 GLY A N 1
ATOM 754 C CA . GLY A 1 95 ? 2.635 4.102 -0.095 1 88.88 95 GLY A CA 1
ATOM 755 C C . GLY A 1 95 ? 3.428 5.117 0.704 1 88.88 95 GLY A C 1
ATOM 756 O O . GLY A 1 95 ? 3.854 6.141 0.167 1 88.88 95 GLY A O 1
ATOM 757 N N . PRO A 1 96 ? 3.654 4.809 1.944 1 88.81 96 PRO A N 1
ATOM 758 C CA . PRO A 1 96 ? 4.434 5.711 2.793 1 88.81 96 PRO A CA 1
ATOM 759 C C . PRO A 1 96 ? 5.809 6.027 2.211 1 88.81 96 PRO A C 1
ATOM 761 O O . PRO A 1 96 ? 6.309 7.145 2.373 1 88.81 96 PRO A O 1
ATOM 764 N N . ARG A 1 97 ? 6.402 5.094 1.477 1 93 97 ARG A N 1
ATOM 765 C CA . ARG A 1 97 ? 7.719 5.328 0.895 1 93 97 ARG A CA 1
ATOM 766 C C . ARG A 1 97 ? 7.684 6.48 -0.106 1 93 97 ARG A C 1
ATOM 768 O O . ARG A 1 97 ? 8.594 7.309 -0.144 1 93 97 ARG A O 1
ATOM 775 N N . PHE A 1 98 ? 6.699 6.555 -0.846 1 91.5 98 PHE A N 1
ATOM 776 C CA . PHE A 1 98 ? 6.57 7.629 -1.823 1 91.5 98 PHE A CA 1
ATOM 777 C C . PHE A 1 98 ? 6.328 8.961 -1.131 1 91.5 98 PHE A C 1
ATOM 779 O O . PHE A 1 98 ? 6.859 9.992 -1.55 1 91.5 98 PHE A O 1
ATOM 786 N N . ILE A 1 99 ? 5.57 8.906 -0.076 1 86.06 99 ILE A N 1
ATOM 787 C CA . ILE A 1 99 ? 5.281 10.117 0.678 1 86.06 99 ILE A CA 1
ATOM 788 C C . ILE A 1 99 ? 6.551 10.617 1.358 1 86.06 99 ILE A C 1
ATOM 790 O O . ILE A 1 99 ? 6.852 11.812 1.322 1 86.06 99 ILE A O 1
ATOM 794 N N . ILE A 1 100 ? 7.254 9.734 1.944 1 89.19 100 ILE A N 1
ATOM 795 C CA . ILE A 1 100 ? 8.492 10.086 2.623 1 89.19 100 ILE A CA 1
ATOM 796 C C . ILE A 1 100 ? 9.461 10.727 1.63 1 89.19 100 ILE A C 1
ATOM 798 O O . ILE A 1 100 ? 10.117 11.727 1.945 1 89.19 100 ILE A O 1
ATOM 802 N N . ALA A 1 101 ? 9.523 10.172 0.436 1 93.12 101 ALA A N 1
ATOM 803 C CA . ALA A 1 101 ? 10.398 10.727 -0.595 1 93.12 101 ALA A CA 1
ATOM 804 C C . ALA A 1 101 ? 10.023 12.164 -0.917 1 93.12 101 ALA A C 1
ATOM 806 O O . ALA A 1 101 ? 10.883 13.047 -0.976 1 93.12 101 ALA A O 1
ATOM 807 N N . ALA A 1 102 ? 8.742 12.422 -1.054 1 89.94 102 ALA A N 1
ATOM 808 C CA . ALA A 1 102 ? 8.258 13.758 -1.4 1 89.94 102 ALA A CA 1
ATOM 809 C C . ALA A 1 102 ? 8.484 14.734 -0.253 1 89.94 102 ALA A C 1
ATOM 811 O O . ALA A 1 102 ? 8.945 15.859 -0.47 1 89.94 102 ALA A O 1
ATOM 812 N N . VAL A 1 103 ? 8.18 14.297 0.908 1 86.88 103 VAL A N 1
ATOM 813 C CA . VAL A 1 103 ? 8.305 15.148 2.082 1 86.88 103 VAL A CA 1
ATOM 814 C C . VAL A 1 103 ? 9.781 15.461 2.346 1 86.88 103 VAL A C 1
ATOM 816 O O . VAL A 1 103 ? 10.133 16.594 2.686 1 86.88 103 VAL A O 1
ATOM 819 N N . TYR A 1 104 ? 10.625 14.477 2.215 1 90.38 104 TYR A N 1
ATOM 820 C CA . TYR A 1 104 ? 12.047 14.68 2.457 1 90.38 104 TYR A CA 1
ATOM 821 C C . TYR A 1 104 ? 12.625 15.695 1.477 1 90.38 104 TYR A C 1
ATOM 823 O O . TYR A 1 104 ? 13.406 16.562 1.866 1 90.38 104 TYR A O 1
ATOM 831 N N . ARG A 1 105 ? 12.273 15.555 0.251 1 93.38 105 ARG A N 1
ATOM 832 C CA . ARG A 1 105 ? 12.727 16.531 -0.738 1 93.38 105 ARG A CA 1
ATOM 833 C C . ARG A 1 105 ? 12.258 17.938 -0.377 1 93.38 105 ARG A C 1
ATOM 835 O O . ARG A 1 105 ? 13.047 18.891 -0.408 1 93.38 105 ARG A O 1
ATOM 842 N N . ALA A 1 106 ? 10.953 18.047 -0.048 1 88.88 106 ALA A N 1
ATOM 843 C CA . ALA A 1 106 ? 10.398 19.344 0.316 1 88.88 106 ALA A CA 1
ATOM 844 C C . ALA A 1 106 ? 11.102 19.922 1.545 1 88.88 106 ALA A C 1
ATOM 846 O O . ALA A 1 106 ? 11.414 21.109 1.588 1 88.88 106 ALA A O 1
ATOM 847 N N . TYR A 1 107 ? 11.328 19.125 2.449 1 87 107 TYR A N 1
ATOM 848 C CA . TYR A 1 107 ? 12 19.516 3.678 1 87 107 TYR A CA 1
ATOM 849 C C . TYR A 1 107 ? 13.398 20.047 3.385 1 87 107 TYR A C 1
ATOM 851 O O . TYR A 1 107 ? 13.773 21.125 3.855 1 87 107 TYR A O 1
ATOM 859 N N . GLN A 1 108 ? 14.164 19.359 2.637 1 92.38 108 GLN A N 1
ATOM 860 C CA . GLN A 1 108 ? 15.531 19.75 2.309 1 92.38 108 GLN A CA 1
ATOM 861 C C . GLN A 1 108 ? 15.547 21.016 1.451 1 92.38 108 GLN A C 1
ATOM 863 O O . GLN A 1 108 ? 16.438 21.859 1.591 1 92.38 108 GLN A O 1
ATOM 868 N N . LEU A 1 109 ? 14.562 21.109 0.581 1 93.38 109 LEU A N 1
ATOM 869 C CA . LEU A 1 109 ? 14.461 22.312 -0.239 1 93.38 109 LEU A CA 1
ATOM 870 C C . LEU A 1 109 ? 14.273 23.547 0.633 1 93.38 109 LEU A C 1
ATOM 872 O O . LEU A 1 109 ? 14.867 24.594 0.368 1 93.38 109 LEU A O 1
ATOM 876 N N . ASN A 1 110 ? 13.508 23.344 1.663 1 89.06 110 ASN A N 1
ATOM 877 C CA . ASN A 1 110 ? 13.227 24.469 2.568 1 89.06 110 ASN A CA 1
ATOM 878 C C . ASN A 1 110 ? 14.445 24.812 3.416 1 89.06 110 ASN A C 1
ATOM 880 O O . ASN A 1 110 ? 14.5 25.891 4.004 1 89.06 110 ASN A O 1
ATOM 884 N N . LEU A 1 111 ? 15.367 24 3.473 1 90.31 111 LEU A N 1
ATOM 885 C CA . LEU A 1 111 ? 16.562 24.25 4.27 1 90.31 111 LEU A CA 1
ATOM 886 C C . LEU A 1 111 ? 17.625 24.984 3.455 1 90.31 111 LEU A C 1
ATOM 888 O O . LEU A 1 111 ? 18.609 25.469 4.008 1 90.31 111 LEU A O 1
ATOM 892 N N . ILE A 1 112 ? 17.422 25.031 2.158 1 94.81 112 ILE A N 1
ATOM 893 C CA . ILE A 1 112 ? 18.375 25.734 1.313 1 94.81 112 ILE A CA 1
ATOM 894 C C . ILE A 1 112 ? 18.391 27.219 1.66 1 94.81 112 ILE A C 1
ATOM 896 O O . ILE A 1 112 ? 17.328 27.844 1.751 1 94.81 112 ILE A O 1
ATOM 900 N N . ASN A 1 113 ? 19.547 27.781 1.898 1 94.94 113 ASN A N 1
ATOM 901 C CA . ASN A 1 113 ? 19.688 29.203 2.176 1 94.94 113 ASN A CA 1
ATOM 902 C C . ASN A 1 113 ? 19.312 30.047 0.961 1 94.94 113 ASN A C 1
ATOM 904 O O . ASN A 1 113 ? 19.969 29.969 -0.079 1 94.94 113 ASN A O 1
ATOM 908 N N . PRO A 1 114 ? 18.297 30.812 1.161 1 93.62 114 PRO A N 1
ATOM 909 C CA . PRO A 1 114 ? 17.859 31.609 0.021 1 93.62 114 PRO A CA 1
ATOM 910 C C . PRO A 1 114 ? 18.891 32.656 -0.398 1 93.62 114 PRO A C 1
ATOM 912 O O . PRO A 1 114 ? 18.844 33.156 -1.531 1 93.62 114 PRO A O 1
ATOM 915 N N . THR A 1 115 ? 19.75 33.062 0.498 1 96.12 115 THR A N 1
ATOM 916 C CA . THR A 1 115 ? 20.734 34.094 0.205 1 96.12 115 THR A CA 1
ATOM 917 C C . THR A 1 115 ? 22.031 33.5 -0.303 1 96.12 115 THR A C 1
ATOM 919 O O . THR A 1 115 ? 23 34.219 -0.582 1 96.12 115 THR A O 1
ATOM 922 N N . ALA A 1 116 ? 22.078 32.219 -0.416 1 95.94 116 ALA A N 1
ATOM 923 C CA . ALA A 1 116 ? 23.266 31.547 -0.932 1 95.94 116 ALA A CA 1
ATOM 924 C C . ALA A 1 116 ? 23.469 31.844 -2.416 1 95.94 116 ALA A C 1
ATOM 926 O O . ALA A 1 116 ? 22.531 32.281 -3.098 1 95.94 116 ALA A O 1
ATOM 927 N N . PRO A 1 117 ? 24.734 31.734 -2.926 1 96.31 117 PRO A N 1
ATOM 928 C CA . PRO A 1 117 ? 24.969 31.922 -4.359 1 96.31 117 PRO A CA 1
ATOM 929 C C . PRO A 1 117 ? 24.094 31.016 -5.223 1 96.31 117 PRO A C 1
ATOM 931 O O . PRO A 1 117 ? 23.828 29.859 -4.848 1 96.31 117 PRO A O 1
ATOM 934 N N . TYR A 1 118 ? 23.734 31.484 -6.355 1 96.56 118 TYR A N 1
ATOM 935 C CA . TYR A 1 118 ? 22.828 30.812 -7.27 1 96.56 118 TYR A CA 1
ATOM 936 C C . TYR A 1 118 ? 23.344 29.422 -7.637 1 96.56 118 TYR A C 1
ATOM 938 O O . TYR A 1 118 ? 22.578 28.453 -7.66 1 96.56 118 TYR A O 1
ATOM 946 N N . GLN A 1 119 ? 24.625 29.344 -7.914 1 96.75 119 GLN A N 1
ATOM 947 C CA . GLN A 1 119 ? 25.219 28.078 -8.336 1 96.75 119 GLN A CA 1
ATOM 948 C C . GLN A 1 119 ? 25.094 27.031 -7.242 1 96.75 119 GLN A C 1
ATOM 950 O O . GLN A 1 119 ? 24.812 25.859 -7.523 1 96.75 119 GLN A O 1
ATOM 955 N N . ALA A 1 120 ? 25.266 27.438 -6.043 1 96.12 120 ALA A N 1
ATOM 956 C CA . ALA A 1 120 ? 25.172 26.531 -4.91 1 96.12 120 ALA A CA 1
ATOM 957 C C . ALA A 1 120 ? 23.734 26.062 -4.707 1 96.12 120 ALA A C 1
ATOM 959 O O . ALA A 1 120 ? 23.484 24.875 -4.512 1 96.12 120 ALA A O 1
ATOM 960 N N . LYS A 1 121 ? 22.812 26.984 -4.789 1 97.5 121 LYS A N 1
ATOM 961 C CA . LYS A 1 121 ? 21.391 26.656 -4.648 1 97.5 121 LYS A CA 1
ATOM 962 C C . LYS A 1 121 ? 20.938 25.719 -5.754 1 97.5 121 LYS A C 1
ATOM 964 O O . LYS A 1 121 ? 20.25 24.719 -5.488 1 97.5 121 LYS A O 1
ATOM 969 N N . ASN A 1 122 ? 21.375 26.047 -6.934 1 97.81 122 ASN A N 1
ATOM 970 C CA . ASN A 1 122 ? 21 25.234 -8.086 1 97.81 122 ASN A CA 1
ATOM 971 C C . ASN A 1 122 ? 21.547 23.812 -7.98 1 97.81 122 ASN A C 1
ATOM 973 O O . ASN A 1 122 ? 20.859 22.844 -8.297 1 97.81 122 ASN A O 1
ATOM 977 N N . SER A 1 123 ? 22.766 23.719 -7.605 1 98 123 SER A N 1
ATOM 978 C CA . SER A 1 123 ? 23.375 22.406 -7.441 1 98 123 SER A CA 1
ATOM 979 C C . SER A 1 123 ? 22.672 21.594 -6.367 1 98 123 SER A C 1
ATOM 981 O O . SER A 1 123 ? 22.391 20.406 -6.566 1 98 123 SER A O 1
ATOM 983 N N . ALA A 1 124 ? 22.359 22.172 -5.266 1 98 124 ALA A N 1
ATOM 984 C CA . ALA A 1 124 ? 21.625 21.484 -4.191 1 98 124 ALA A CA 1
ATOM 985 C C . ALA A 1 124 ? 20.266 21 -4.668 1 98 124 ALA A C 1
ATOM 987 O O . ALA A 1 124 ? 19.906 19.844 -4.445 1 98 124 ALA A O 1
ATOM 988 N N . GLN A 1 125 ? 19.594 21.875 -5.367 1 98.25 125 GLN A N 1
ATOM 989 C CA . GLN A 1 125 ? 18.266 21.531 -5.879 1 98.25 125 GLN A CA 1
ATOM 990 C C . GLN A 1 125 ? 18.344 20.391 -6.895 1 98.25 125 GLN A C 1
ATOM 992 O O . GLN A 1 125 ? 17.5 19.5 -6.891 1 98.25 125 GLN A O 1
ATOM 997 N N . ARG A 1 126 ? 19.328 20.453 -7.707 1 98.56 126 ARG A N 1
ATOM 998 C CA . ARG A 1 126 ? 19.516 19.422 -8.719 1 98.56 126 ARG A CA 1
ATOM 999 C C . ARG A 1 126 ? 19.734 18.062 -8.07 1 98.56 126 ARG A C 1
ATOM 1001 O O . ARG A 1 126 ? 19.109 17.078 -8.453 1 98.56 126 ARG A O 1
ATOM 1008 N N . TRP A 1 127 ? 20.562 18 -7.117 1 98.62 127 TRP A N 1
ATOM 1009 C CA . TRP A 1 127 ? 20.875 16.734 -6.465 1 98.62 127 TRP A CA 1
ATOM 1010 C C . TRP A 1 127 ? 19.688 16.234 -5.648 1 98.62 127 TRP A C 1
ATOM 1012 O O . TRP A 1 127 ? 19.484 15.031 -5.531 1 98.62 127 TRP A O 1
ATOM 1022 N N . LEU A 1 128 ? 18.969 17.172 -5.09 1 98.25 128 LEU A N 1
ATOM 1023 C CA . LEU A 1 128 ? 17.75 16.781 -4.391 1 98.25 128 LEU A CA 1
ATOM 1024 C C . LEU A 1 128 ? 16.766 16.141 -5.352 1 98.25 128 LEU A C 1
ATOM 1026 O O . LEU A 1 128 ? 16.141 15.125 -5.027 1 98.25 128 LEU A O 1
ATOM 1030 N N . ASN A 1 129 ? 16.656 16.703 -6.496 1 98.56 129 ASN A N 1
ATOM 1031 C CA . ASN A 1 129 ? 15.766 16.156 -7.508 1 98.56 129 ASN A CA 1
ATOM 1032 C C . ASN A 1 129 ? 16.219 14.789 -7.98 1 98.56 129 ASN A C 1
ATOM 1034 O O . ASN A 1 129 ? 15.406 13.875 -8.148 1 98.56 129 ASN A O 1
ATOM 1038 N N . ILE A 1 130 ? 17.469 14.648 -8.195 1 98.75 130 ILE A N 1
ATOM 1039 C CA . ILE A 1 130 ? 18.031 13.367 -8.609 1 98.75 130 ILE A CA 1
ATOM 1040 C C . ILE A 1 130 ? 17.766 12.32 -7.535 1 98.75 130 ILE A C 1
ATOM 1042 O O . ILE A 1 130 ? 17.328 11.203 -7.836 1 98.75 130 ILE A O 1
ATOM 1046 N N . SER A 1 131 ? 18.016 12.688 -6.293 1 98.69 131 SER A N 1
ATOM 1047 C CA . SER A 1 131 ? 17.781 11.773 -5.176 1 98.69 131 SER A CA 1
ATOM 1048 C C . SER A 1 131 ? 16.312 11.367 -5.098 1 98.69 131 SER A C 1
ATOM 1050 O O . SER A 1 131 ? 16 10.195 -4.879 1 98.69 131 SER A O 1
ATOM 1052 N N . PHE A 1 132 ? 15.461 12.344 -5.328 1 98.44 132 PHE A N 1
ATOM 1053 C CA . PHE A 1 132 ? 14.023 12.094 -5.281 1 98.44 132 PHE A CA 1
ATOM 1054 C C . PHE A 1 132 ? 13.617 11.078 -6.34 1 98.44 132 PHE A C 1
ATOM 1056 O O . PHE A 1 132 ? 12.961 10.078 -6.031 1 98.44 132 PHE A O 1
ATOM 1063 N N . TRP A 1 133 ? 14.047 11.242 -7.578 1 98.62 133 TRP A N 1
ATOM 1064 C CA . TRP A 1 133 ? 13.625 10.367 -8.672 1 98.62 133 TRP A CA 1
ATOM 1065 C C . TRP A 1 133 ? 14.258 8.984 -8.539 1 98.62 133 TRP A C 1
ATOM 1067 O O . TRP A 1 133 ? 13.633 7.98 -8.883 1 98.62 133 TRP A O 1
ATOM 1077 N N . LEU A 1 134 ? 15.422 8.906 -8.039 1 98.75 134 LEU A N 1
ATOM 1078 C CA . LEU A 1 134 ? 16.047 7.609 -7.793 1 98.75 134 LEU A CA 1
ATOM 1079 C C . LEU A 1 134 ? 15.305 6.836 -6.715 1 98.75 134 LEU A C 1
ATOM 1081 O O . LEU A 1 134 ? 15.172 5.613 -6.793 1 98.75 134 LEU A O 1
ATOM 1085 N N . GLU A 1 135 ? 14.852 7.566 -5.711 1 98.44 135 GLU A N 1
ATOM 1086 C CA . GLU A 1 135 ? 14.047 6.934 -4.668 1 98.44 135 GLU A CA 1
ATOM 1087 C C . GLU A 1 135 ? 12.734 6.402 -5.234 1 98.44 135 GLU A C 1
ATOM 1089 O O . GLU A 1 135 ? 12.273 5.324 -4.848 1 98.44 135 GLU A O 1
ATOM 1094 N N . ILE A 1 136 ? 12.125 7.148 -6.137 1 98.31 136 ILE A N 1
ATOM 1095 C CA . ILE A 1 136 ? 10.891 6.727 -6.781 1 98.31 136 ILE A CA 1
ATOM 1096 C C . ILE A 1 136 ? 11.141 5.461 -7.598 1 98.31 136 ILE A C 1
ATOM 1098 O O . ILE A 1 136 ? 10.344 4.516 -7.547 1 98.31 136 ILE A O 1
ATOM 1102 N N . ILE A 1 137 ? 12.234 5.422 -8.289 1 98.69 137 ILE A N 1
ATOM 1103 C CA . ILE A 1 137 ? 12.578 4.254 -9.094 1 98.69 137 ILE A CA 1
ATOM 1104 C C . ILE A 1 137 ? 12.875 3.068 -8.172 1 98.69 137 ILE A C 1
ATOM 1106 O O . ILE A 1 137 ? 12.438 1.947 -8.438 1 98.69 137 ILE A O 1
ATOM 1110 N N . GLU A 1 138 ? 13.602 3.311 -7.137 1 98.62 138 GLU A N 1
ATOM 1111 C CA . GLU A 1 138 ? 13.906 2.273 -6.152 1 98.62 138 GLU A CA 1
ATOM 1112 C C . GLU A 1 138 ? 12.633 1.664 -5.582 1 98.62 138 GLU A C 1
ATOM 1114 O O . GLU A 1 138 ? 12.469 0.442 -5.578 1 98.62 138 GLU A O 1
ATOM 1119 N N . SER A 1 139 ? 11.719 2.525 -5.168 1 97.75 139 SER A N 1
ATOM 1120 C CA . SER A 1 139 ? 10.477 2.064 -4.555 1 97.75 139 SER A CA 1
ATOM 1121 C C . SER A 1 139 ? 9.594 1.348 -5.57 1 97.75 139 SER A C 1
ATOM 1123 O O . SER A 1 139 ? 8.969 0.332 -5.254 1 97.75 139 SER A O 1
ATOM 1125 N N . SER A 1 140 ? 9.57 1.846 -6.77 1 97.94 140 SER A N 1
ATOM 1126 C CA . SER A 1 140 ? 8.773 1.221 -7.82 1 97.94 140 SER A CA 1
ATOM 1127 C C . SER A 1 140 ? 9.328 -0.15 -8.195 1 97.94 140 SER A C 1
ATOM 1129 O O . SER A 1 140 ? 8.57 -1.1 -8.391 1 97.94 140 SER A O 1
ATOM 1131 N N . SER A 1 141 ? 10.602 -0.227 -8.336 1 98.5 141 SER A N 1
ATOM 1132 C CA . SER A 1 141 ? 11.219 -1.51 -8.664 1 98.5 141 SER A CA 1
ATOM 1133 C C . SER A 1 141 ? 11.062 -2.508 -7.523 1 98.5 141 SER A C 1
ATOM 1135 O O . SER A 1 141 ? 10.891 -3.705 -7.758 1 98.5 141 SER A O 1
ATOM 1137 N N . PHE A 1 142 ? 11.156 -2.031 -6.266 1 98.12 142 PHE A N 1
ATOM 1138 C CA . PHE A 1 142 ? 10.898 -2.881 -5.109 1 98.12 142 PHE A CA 1
ATOM 1139 C C . PHE A 1 142 ? 9.477 -3.426 -5.145 1 98.12 142 PHE A C 1
ATOM 1141 O O . PHE A 1 142 ? 9.25 -4.609 -4.875 1 98.12 142 PHE A O 1
ATOM 1148 N N . CYS A 1 143 ? 8.562 -2.523 -5.48 1 97.31 143 CYS A N 1
ATOM 1149 C CA . CYS A 1 143 ? 7.176 -2.932 -5.668 1 97.31 143 CYS A CA 1
ATOM 1150 C C . CYS A 1 143 ? 7.062 -3.998 -6.75 1 97.31 143 CYS A C 1
ATOM 1152 O O . CYS A 1 143 ? 6.422 -5.031 -6.547 1 97.31 143 CYS A O 1
ATOM 1154 N N . GLY A 1 144 ? 7.711 -3.805 -7.848 1 97.56 144 GLY A N 1
ATOM 1155 C CA . GLY A 1 144 ? 7.703 -4.766 -8.938 1 97.56 144 GLY A CA 1
ATOM 1156 C C . GLY A 1 144 ? 8.25 -6.125 -8.547 1 97.56 144 GLY A C 1
ATOM 1157 O O . GLY A 1 144 ? 7.613 -7.152 -8.797 1 97.56 144 GLY A O 1
ATOM 1158 N N . VAL A 1 145 ? 9.375 -6.141 -7.879 1 97.56 145 VAL A N 1
ATOM 1159 C CA . VAL A 1 145 ? 10.016 -7.398 -7.504 1 97.56 145 VAL A CA 1
ATOM 1160 C C . VAL A 1 145 ? 9.133 -8.141 -6.5 1 97.56 145 VAL A C 1
ATOM 1162 O O . VAL A 1 145 ? 9.117 -9.375 -6.477 1 97.56 145 VAL A O 1
ATOM 1165 N N . THR A 1 146 ? 8.359 -7.441 -5.699 1 97.69 146 THR A N 1
ATOM 1166 C CA . THR A 1 146 ? 7.488 -8.047 -4.695 1 97.69 146 THR A CA 1
ATOM 1167 C C . THR A 1 146 ? 6.285 -8.703 -5.359 1 97.69 146 THR A C 1
ATOM 1169 O O . THR A 1 146 ? 5.914 -9.828 -5.004 1 97.69 146 THR A O 1
ATOM 1172 N N . TYR A 1 147 ? 5.742 -8.055 -6.395 1 97.5 147 TYR A N 1
ATOM 1173 C CA . TYR A 1 147 ? 4.453 -8.523 -6.891 1 97.5 147 TYR A CA 1
ATOM 1174 C C . TYR A 1 147 ? 4.625 -9.383 -8.133 1 97.5 147 TYR A C 1
ATOM 1176 O O . TYR A 1 147 ? 3.666 -10.008 -8.602 1 97.5 147 TYR A O 1
ATOM 1184 N N . ILE A 1 148 ? 5.812 -9.438 -8.633 1 96.94 148 ILE A N 1
ATOM 1185 C CA . ILE A 1 148 ? 6.207 -10.414 -9.641 1 96.94 148 ILE A CA 1
ATOM 1186 C C . ILE A 1 148 ? 7.289 -11.328 -9.078 1 96.94 148 ILE A C 1
ATOM 1188 O O . ILE A 1 148 ? 8.477 -10.992 -9.102 1 96.94 148 ILE A O 1
ATOM 1192 N N . SER A 1 149 ? 6.898 -12.5 -8.617 1 94.25 149 SER A N 1
ATOM 1193 C CA . SER A 1 149 ? 7.852 -13.391 -7.961 1 94.25 149 SER A CA 1
ATOM 1194 C C . SER A 1 149 ? 8.758 -14.078 -8.977 1 94.25 149 SER A C 1
ATOM 1196 O O . SER A 1 149 ? 8.453 -14.102 -10.172 1 94.25 149 SER A O 1
ATOM 1198 N N . ASN A 1 150 ? 9.828 -14.641 -8.445 1 93.06 150 ASN A N 1
ATOM 1199 C CA . ASN A 1 150 ? 10.781 -15.336 -9.305 1 93.06 150 ASN A CA 1
ATOM 1200 C C . ASN A 1 150 ? 10.172 -16.609 -9.906 1 93.06 150 ASN A C 1
ATOM 1202 O O . ASN A 1 150 ? 10.523 -17 -11.016 1 93.06 150 ASN A O 1
ATOM 1206 N N . ARG A 1 151 ? 9.227 -17.188 -9.242 1 90.69 151 ARG A N 1
ATOM 1207 C CA . ARG A 1 151 ? 8.57 -18.406 -9.711 1 90.69 151 ARG A CA 1
ATOM 1208 C C . ARG A 1 151 ? 7.559 -18.094 -10.812 1 90.69 151 ARG A C 1
ATOM 1210 O O . ARG A 1 151 ? 7.34 -18.922 -11.703 1 90.69 151 ARG A O 1
ATOM 1217 N N . GLU A 1 152 ? 6.98 -16.922 -10.727 1 91.81 152 GLU A N 1
ATOM 1218 C CA . GLU A 1 152 ? 5.969 -16.531 -11.711 1 91.81 152 GLU A CA 1
ATOM 1219 C C . GLU A 1 152 ? 6.609 -16.062 -13.008 1 91.81 152 GLU A C 1
ATOM 1221 O O . GLU A 1 152 ? 6.172 -16.422 -14.094 1 91.81 152 GLU A O 1
ATOM 1226 N N . ASN A 1 153 ? 7.566 -15.234 -12.93 1 94.81 153 ASN A N 1
ATOM 1227 C CA . ASN A 1 153 ? 8.25 -14.648 -14.078 1 94.81 153 ASN A CA 1
ATOM 1228 C C . ASN A 1 153 ? 9.688 -14.25 -13.727 1 94.81 153 ASN A C 1
ATOM 1230 O O . ASN A 1 153 ? 9.945 -13.094 -13.391 1 94.81 153 ASN A O 1
ATOM 1234 N N . TYR A 1 154 ? 10.648 -15.188 -13.945 1 93.31 154 TYR A N 1
ATOM 1235 C CA . TYR A 1 154 ? 12.023 -15.008 -13.492 1 93.31 154 TYR A CA 1
ATOM 1236 C C . TYR A 1 154 ? 12.703 -13.883 -14.258 1 93.31 154 TYR A C 1
ATOM 1238 O O . TYR A 1 154 ? 13.32 -13 -13.664 1 93.31 154 TYR A O 1
ATOM 1246 N N . PRO A 1 155 ? 12.594 -13.828 -15.562 1 95.75 155 PRO A N 1
ATOM 1247 C CA . PRO A 1 155 ? 13.32 -12.789 -16.297 1 95.75 155 PRO A CA 1
ATOM 1248 C C . PRO A 1 155 ? 12.914 -11.375 -15.875 1 95.75 155 PRO A C 1
ATOM 1250 O O . PRO A 1 155 ? 13.781 -10.516 -15.688 1 95.75 155 PRO A O 1
ATOM 1253 N N . VAL A 1 156 ? 11.609 -11.141 -15.711 1 96.69 156 VAL A N 1
ATOM 1254 C CA . VAL A 1 156 ? 11.141 -9.82 -15.305 1 96.69 156 VAL A CA 1
ATOM 1255 C C . VAL A 1 156 ? 11.57 -9.547 -13.867 1 96.69 156 VAL A C 1
ATOM 1257 O O . VAL A 1 156 ? 12.023 -8.438 -13.547 1 96.69 156 VAL A O 1
ATOM 1260 N N . HIS A 1 157 ? 11.461 -10.578 -13.047 1 97 157 HIS A N 1
ATOM 1261 C CA . HIS A 1 157 ? 11.867 -10.453 -11.648 1 97 157 HIS A CA 1
ATOM 1262 C C . HIS A 1 157 ? 13.336 -10.07 -11.539 1 97 157 HIS A C 1
ATOM 1264 O O . HIS A 1 157 ? 13.688 -9.164 -10.781 1 97 157 HIS A O 1
ATOM 1270 N N . GLU A 1 158 ? 14.164 -10.742 -12.305 1 96.19 158 GLU A N 1
ATOM 1271 C CA . GLU A 1 158 ? 15.602 -10.492 -12.273 1 96.19 158 GLU A CA 1
ATOM 1272 C C . GLU A 1 158 ? 15.922 -9.07 -12.719 1 96.19 158 GLU A C 1
ATOM 1274 O O . GLU A 1 158 ? 16.75 -8.391 -12.102 1 96.19 158 GLU A O 1
ATOM 1279 N N . LYS A 1 159 ? 15.32 -8.547 -13.773 1 98.06 159 LYS A N 1
ATOM 1280 C CA . LYS A 1 159 ? 15.555 -7.195 -14.258 1 98.06 159 LYS A CA 1
ATOM 1281 C C . LYS A 1 159 ? 15.086 -6.152 -13.242 1 98.06 159 LYS A C 1
ATOM 1283 O O . LYS A 1 159 ? 15.734 -5.125 -13.062 1 98.06 159 LYS A O 1
ATOM 1288 N N . LEU A 1 160 ? 13.961 -6.422 -12.633 1 98.31 160 LEU A N 1
ATOM 1289 C CA . LEU A 1 160 ? 13.453 -5.527 -11.594 1 98.31 160 LEU A CA 1
ATOM 1290 C C . LEU A 1 160 ? 14.391 -5.492 -10.398 1 98.31 160 LEU A C 1
ATOM 1292 O O . LEU A 1 160 ? 14.625 -4.43 -9.82 1 98.31 160 LEU A O 1
ATOM 1296 N N . PHE A 1 161 ? 14.945 -6.633 -10.055 1 98.12 161 PHE A N 1
ATOM 1297 C CA . PHE A 1 161 ? 15.898 -6.707 -8.953 1 98.12 161 PHE A CA 1
ATOM 1298 C C . PHE A 1 161 ? 17.141 -5.883 -9.266 1 98.12 161 PHE A C 1
ATOM 1300 O O . PHE A 1 161 ? 17.625 -5.129 -8.414 1 98.12 161 PHE A O 1
ATOM 1307 N N . ILE A 1 162 ? 17.641 -6.043 -10.445 1 98.12 162 ILE A N 1
ATOM 1308 C CA . ILE A 1 162 ? 18.812 -5.289 -10.867 1 98.12 162 ILE A CA 1
ATOM 1309 C C . ILE A 1 162 ? 18.516 -3.793 -10.812 1 98.12 162 ILE A C 1
ATOM 1311 O O . ILE A 1 162 ? 19.328 -3.012 -10.297 1 98.12 162 ILE A O 1
ATOM 1315 N N . THR A 1 163 ? 17.391 -3.379 -11.32 1 98.69 163 THR A N 1
ATOM 1316 C CA . THR A 1 163 ? 17 -1.979 -11.297 1 98.69 163 THR A CA 1
ATOM 1317 C C . THR A 1 163 ? 16.891 -1.475 -9.859 1 98.69 163 THR A C 1
ATOM 1319 O O . THR A 1 163 ? 17.328 -0.364 -9.547 1 98.69 163 THR A O 1
ATOM 1322 N N . PHE A 1 164 ? 16.344 -2.277 -9 1 98.69 164 PHE A N 1
ATOM 1323 C CA . PHE A 1 164 ? 16.219 -1.935 -7.586 1 98.69 164 PHE A CA 1
ATOM 1324 C C . PHE A 1 164 ? 17.594 -1.703 -6.957 1 98.69 164 PHE A C 1
ATOM 1326 O O . PHE A 1 164 ? 17.812 -0.688 -6.293 1 98.69 164 PHE A O 1
ATOM 1333 N N . MET A 1 165 ? 18.5 -2.621 -7.227 1 98.12 165 MET A N 1
ATOM 1334 C CA . MET A 1 165 ? 19.844 -2.553 -6.648 1 98.12 165 MET A CA 1
ATOM 1335 C C . MET A 1 165 ? 20.578 -1.311 -7.133 1 98.12 165 MET A C 1
ATOM 1337 O O . MET A 1 165 ? 21.141 -0.567 -6.332 1 98.12 165 MET A O 1
ATOM 1341 N N . LEU A 1 166 ? 20.5 -1.078 -8.398 1 98.5 166 LEU A N 1
ATOM 1342 C CA . LEU A 1 166 ? 21.219 0.048 -8.984 1 98.5 166 LEU A CA 1
ATOM 1343 C C . LEU A 1 166 ? 20.641 1.373 -8.508 1 98.5 166 LEU A C 1
ATOM 1345 O O . LEU A 1 166 ? 21.375 2.299 -8.172 1 98.5 166 LEU A O 1
ATOM 1349 N N . SER A 1 167 ? 19.344 1.447 -8.477 1 98.75 167 SER A N 1
ATOM 1350 C CA . SER A 1 167 ? 18.703 2.682 -8.039 1 98.75 167 SER A CA 1
ATOM 1351 C C . SER A 1 167 ? 18.906 2.91 -6.547 1 98.75 167 SER A C 1
ATOM 1353 O O . SER A 1 167 ? 19.031 4.055 -6.098 1 98.75 167 SER A O 1
ATOM 1355 N N . SER A 1 168 ? 18.938 1.875 -5.781 1 98.56 168 SER A N 1
AT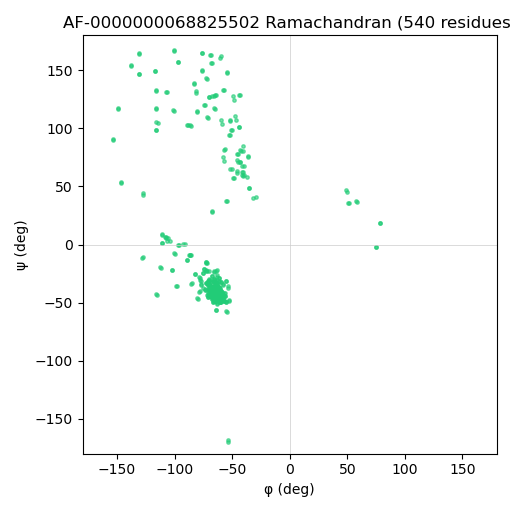OM 1356 C CA . SER A 1 168 ? 19.172 1.999 -4.348 1 98.56 168 SER A CA 1
ATOM 1357 C C . SER A 1 168 ? 20.562 2.566 -4.055 1 98.56 168 SER A C 1
ATOM 1359 O O . SER A 1 168 ? 20.703 3.521 -3.287 1 98.56 168 SER A O 1
ATOM 1361 N N . LEU A 1 169 ? 21.562 2.016 -4.684 1 98.75 169 LEU A N 1
ATOM 1362 C CA . LEU A 1 169 ? 22.922 2.475 -4.477 1 98.75 169 LEU A CA 1
ATOM 1363 C C . LEU A 1 169 ? 23.094 3.908 -4.965 1 98.75 169 LEU A C 1
ATOM 1365 O O . LEU A 1 169 ? 23.688 4.738 -4.27 1 98.75 169 LEU A O 1
ATOM 1369 N N . SER A 1 170 ? 22.562 4.176 -6.129 1 98.88 170 SER A N 1
ATOM 1370 C CA . SER A 1 170 ? 22.641 5.523 -6.68 1 98.88 170 SER A CA 1
ATOM 1371 C C . SER A 1 170 ? 21.891 6.527 -5.82 1 98.88 170 SER A C 1
ATOM 1373 O O . SER A 1 170 ? 22.312 7.672 -5.664 1 98.88 170 SER A O 1
ATOM 1375 N N . HIS A 1 171 ? 20.781 6.102 -5.312 1 98.81 171 HIS A N 1
ATOM 1376 C CA . HIS A 1 171 ? 20 6.961 -4.418 1 98.81 171 HIS A CA 1
ATOM 1377 C C . HIS A 1 171 ? 20.797 7.32 -3.172 1 98.81 171 HIS A C 1
ATOM 1379 O O . HIS A 1 171 ? 20.797 8.477 -2.742 1 98.81 171 HIS A O 1
ATOM 1385 N N . MET A 1 172 ? 21.438 6.359 -2.566 1 98.75 172 MET A N 1
ATOM 1386 C CA . MET A 1 172 ? 22.25 6.617 -1.385 1 98.75 172 MET A CA 1
ATOM 1387 C C . MET A 1 172 ? 23.312 7.668 -1.68 1 98.75 172 MET A C 1
ATOM 1389 O O . MET A 1 172 ? 23.516 8.602 -0.896 1 98.75 172 MET A O 1
ATOM 1393 N N . ILE A 1 173 ? 23.953 7.523 -2.826 1 98.81 173 ILE A N 1
ATOM 1394 C CA . ILE A 1 173 ? 24.984 8.469 -3.225 1 98.81 173 ILE A CA 1
ATOM 1395 C C . ILE A 1 173 ? 24.375 9.859 -3.4 1 98.81 173 ILE A C 1
ATOM 1397 O O . ILE A 1 173 ? 24.859 10.836 -2.826 1 98.81 173 ILE A O 1
ATOM 1401 N N . ALA A 1 174 ? 23.328 9.898 -4.156 1 98.81 174 ALA A N 1
ATOM 1402 C CA . ALA A 1 174 ? 22.703 11.18 -4.453 1 98.81 174 ALA A CA 1
ATOM 1403 C C . ALA A 1 174 ? 22.188 11.844 -3.18 1 98.81 174 ALA A C 1
ATOM 1405 O O . ALA A 1 174 ? 22.281 13.07 -3.035 1 98.81 174 ALA A O 1
ATOM 1406 N N . CYS A 1 175 ? 21.641 11.062 -2.316 1 98.44 175 CYS A N 1
ATOM 1407 C CA . CYS A 1 175 ? 21.109 11.586 -1.065 1 98.44 175 CYS A CA 1
ATOM 1408 C C . CYS A 1 175 ? 22.219 12.195 -0.211 1 98.44 175 CYS A C 1
ATOM 1410 O O . CYS A 1 175 ? 22.047 13.281 0.342 1 98.44 175 CYS A O 1
ATOM 1412 N N . ILE A 1 176 ? 23.297 11.539 -0.116 1 98.44 176 ILE A N 1
ATOM 1413 C CA . ILE A 1 176 ? 24.438 12.016 0.657 1 98.44 176 ILE A CA 1
ATOM 1414 C C . ILE A 1 176 ? 24.953 13.328 0.063 1 98.44 176 ILE A C 1
ATOM 1416 O O . ILE A 1 176 ? 25.172 14.297 0.789 1 98.44 176 ILE A O 1
ATOM 1420 N N . VAL A 1 177 ? 25.125 13.359 -1.225 1 98.5 177 VAL A N 1
ATOM 1421 C CA . VAL A 1 177 ? 25.609 14.555 -1.902 1 98.5 177 VAL A CA 1
ATOM 1422 C C . VAL A 1 177 ? 24.609 15.703 -1.728 1 98.5 177 VAL A C 1
ATOM 1424 O O . VAL A 1 177 ? 25 16.828 -1.409 1 98.5 177 VAL A O 1
ATOM 1427 N N . ALA A 1 178 ? 23.359 15.391 -1.892 1 98.12 178 ALA A N 1
ATOM 1428 C CA . ALA A 1 178 ? 22.312 16.406 -1.777 1 98.12 178 ALA A CA 1
ATOM 1429 C C . ALA A 1 178 ? 22.312 17.031 -0.385 1 98.12 178 ALA A C 1
ATOM 1431 O O . ALA A 1 178 ? 22.297 18.25 -0.247 1 98.12 178 ALA A O 1
ATOM 1432 N N . THR A 1 179 ? 22.359 16.203 0.592 1 96.69 179 THR A N 1
ATOM 1433 C CA . THR A 1 179 ? 22.344 16.688 1.969 1 96.69 179 THR A CA 1
ATOM 1434 C C . THR A 1 179 ? 23.562 17.547 2.262 1 96.69 179 THR A C 1
ATOM 1436 O O . THR A 1 179 ? 23.453 18.578 2.932 1 96.69 179 THR A O 1
ATOM 1439 N N . SER A 1 180 ? 24.672 17.156 1.759 1 97.25 180 SER A N 1
ATOM 1440 C CA . SER A 1 180 ? 25.906 17.922 1.929 1 97.25 180 SER A CA 1
ATOM 1441 C C . SER A 1 180 ? 25.812 19.281 1.258 1 97.25 180 SER A C 1
ATOM 1443 O O . SER A 1 180 ? 26.172 20.312 1.85 1 97.25 180 SER A O 1
ATOM 1445 N N . LYS A 1 181 ? 25.312 19.281 0.096 1 97.62 181 LYS A N 1
ATOM 1446 C CA . LYS A 1 181 ? 25.203 20.531 -0.664 1 97.62 181 LYS A CA 1
ATOM 1447 C C . LYS A 1 181 ? 24.203 21.484 -0.022 1 97.62 181 LYS A C 1
ATOM 1449 O O . LYS A 1 181 ? 24.422 22.688 0.014 1 97.62 181 LYS A O 1
ATOM 1454 N N . VAL A 1 182 ? 23.125 20.938 0.448 1 97.12 182 VAL A N 1
ATOM 1455 C CA . VAL A 1 182 ? 22.141 21.766 1.139 1 97.12 182 VAL A CA 1
ATOM 1456 C C . VAL A 1 182 ? 22.766 22.406 2.377 1 97.12 182 VAL A C 1
ATOM 1458 O O . VAL A 1 182 ? 22.625 23.594 2.611 1 97.12 182 VAL A O 1
ATOM 1461 N N . ALA A 1 183 ? 23.469 21.641 3.111 1 95.69 183 ALA A N 1
ATOM 1462 C CA . ALA A 1 183 ? 24.125 22.125 4.324 1 95.69 183 ALA A CA 1
ATOM 1463 C C . ALA A 1 183 ? 25.156 23.188 3.994 1 95.69 183 ALA A C 1
ATOM 1465 O O . ALA A 1 183 ? 25.344 24.141 4.754 1 95.69 183 ALA A O 1
ATOM 1466 N N . MET A 1 184 ? 25.828 23.062 2.9 1 95.44 184 MET A N 1
ATOM 1467 C CA . MET A 1 184 ? 26.859 24.016 2.492 1 95.44 184 MET A CA 1
ATOM 1468 C C . MET A 1 184 ? 26.266 25.375 2.178 1 95.44 184 MET A C 1
ATOM 1470 O O . MET A 1 184 ? 26.906 26.406 2.385 1 95.44 184 MET A O 1
ATOM 1474 N N . THR A 1 185 ? 25.047 25.391 1.687 1 95.88 185 THR A N 1
ATOM 1475 C CA . THR A 1 185 ? 24.391 26.672 1.41 1 95.88 185 THR A CA 1
ATOM 1476 C C . THR A 1 185 ? 24.188 27.453 2.697 1 95.88 185 THR A C 1
ATOM 1478 O O . THR A 1 185 ? 24.047 28.688 2.666 1 95.88 185 THR A O 1
ATOM 1481 N N . ARG A 1 186 ? 24.156 26.781 3.809 1 93.62 186 ARG A N 1
ATOM 1482 C CA . ARG A 1 186 ? 23.906 27.406 5.102 1 93.62 186 ARG A CA 1
ATOM 1483 C C . ARG A 1 186 ? 25.188 27.5 5.93 1 93.62 186 ARG A C 1
ATOM 1485 O O . ARG A 1 186 ? 25.141 27.859 7.109 1 93.62 186 ARG A O 1
ATOM 1492 N N . ASN A 1 187 ? 26.281 27.156 5.398 1 91.25 187 ASN A N 1
ATOM 1493 C CA . ASN A 1 187 ? 27.547 27.094 6.102 1 91.25 187 ASN A CA 1
ATOM 1494 C C . ASN A 1 187 ? 27.438 26.297 7.395 1 91.25 187 ASN A C 1
ATOM 1496 O O . ASN A 1 187 ? 27.984 26.688 8.43 1 91.25 187 ASN A O 1
ATOM 1500 N N . ASN A 1 188 ? 26.625 25.25 7.395 1 90.06 188 ASN A N 1
ATOM 1501 C CA . ASN A 1 188 ? 26.359 24.438 8.578 1 90.06 188 ASN A CA 1
ATOM 1502 C C . ASN A 1 188 ? 26.594 22.953 8.305 1 90.06 188 ASN A C 1
ATOM 1504 O O . ASN A 1 188 ? 25.797 22.109 8.703 1 90.06 188 ASN A O 1
ATOM 1508 N N . TYR A 1 189 ? 27.672 22.672 7.617 1 90.25 189 TYR A N 1
ATOM 1509 C CA . TYR A 1 189 ? 28 21.281 7.281 1 90.25 189 TYR A CA 1
ATOM 1510 C C . TYR A 1 189 ? 28.281 20.469 8.539 1 90.25 189 TYR A C 1
ATOM 1512 O O . TYR A 1 189 ? 27.969 19.281 8.602 1 90.25 189 TYR A O 1
ATOM 1520 N N . LYS A 1 190 ? 28.797 21.094 9.531 1 91.31 190 LYS A N 1
ATOM 1521 C CA . LYS A 1 190 ? 29.156 20.422 10.773 1 91.31 190 LYS A CA 1
ATOM 1522 C C . LYS A 1 190 ? 27.938 19.797 11.43 1 91.31 190 LYS A C 1
ATOM 1524 O O . LYS A 1 190 ? 28.031 18.719 12.031 1 91.31 190 LYS A O 1
ATOM 1529 N N . SER A 1 191 ? 26.75 20.375 11.273 1 89.38 191 SER A N 1
ATOM 1530 C CA . SER A 1 191 ? 25.531 19.906 11.922 1 89.38 191 SER A CA 1
ATOM 1531 C C . SER A 1 191 ? 25.047 18.594 11.312 1 89.38 191 SER A C 1
ATOM 1533 O O . SER A 1 191 ? 24.344 17.812 11.961 1 89.38 191 SER A O 1
ATOM 1535 N N . VAL A 1 192 ? 25.469 18.344 10.047 1 92.69 192 VAL A N 1
ATOM 1536 C CA . VAL A 1 192 ? 24.969 17.156 9.375 1 92.69 192 VAL A CA 1
ATOM 1537 C C . VAL A 1 192 ? 26.094 16.141 9.211 1 92.69 192 VAL A C 1
ATOM 1539 O O . VAL A 1 192 ? 25.859 15.039 8.688 1 92.69 192 VAL A O 1
ATOM 1542 N N . GLN A 1 193 ? 27.25 16.391 9.664 1 95.12 193 GLN A N 1
ATOM 1543 C CA . GLN A 1 193 ? 28.453 15.602 9.422 1 95.12 193 GLN A CA 1
ATOM 1544 C C . GLN A 1 193 ? 28.312 14.195 9.992 1 95.12 193 GLN A C 1
ATOM 1546 O O . GLN A 1 193 ? 28.672 13.211 9.336 1 95.12 193 GLN A O 1
ATOM 1551 N N . LYS A 1 194 ? 27.828 14.102 11.203 1 95.06 194 LYS A N 1
ATOM 1552 C CA . LYS A 1 194 ? 27.656 12.789 11.82 1 95.06 194 LYS A CA 1
ATOM 1553 C C . LYS A 1 194 ? 26.672 11.93 11.023 1 95.06 194 LYS A C 1
ATOM 1555 O O . LYS A 1 194 ? 26.922 10.742 10.82 1 95.06 194 LYS A O 1
ATOM 1560 N N . GLY A 1 195 ? 25.562 12.516 10.586 1 96 195 GLY A N 1
ATOM 1561 C CA . GLY A 1 195 ? 24.594 11.805 9.766 1 96 195 GLY A CA 1
ATOM 1562 C C . GLY A 1 195 ? 25.156 11.367 8.422 1 96 195 GLY A C 1
ATOM 1563 O O . GLY A 1 195 ? 24.906 10.242 7.984 1 96 195 GLY A O 1
ATOM 1564 N N . ILE A 1 196 ? 25.938 12.227 7.828 1 97.12 196 ILE A N 1
ATOM 1565 C CA . ILE A 1 196 ? 26.531 11.938 6.531 1 97.12 196 ILE A CA 1
ATOM 1566 C C . ILE A 1 196 ? 27.547 10.797 6.672 1 97.12 196 ILE A C 1
ATOM 1568 O O . ILE A 1 196 ? 27.609 9.906 5.82 1 97.12 196 ILE A O 1
ATOM 1572 N N . LYS A 1 197 ? 28.297 10.828 7.734 1 97.94 197 LYS A N 1
ATOM 1573 C CA . LYS A 1 197 ? 29.266 9.766 7.98 1 97.94 197 LYS A CA 1
ATOM 1574 C C . LYS A 1 197 ? 28.578 8.414 8.148 1 97.94 197 LYS A C 1
ATOM 1576 O O . LYS A 1 197 ? 29.031 7.406 7.602 1 97.94 197 LYS A O 1
ATOM 1581 N N . PHE A 1 198 ? 27.547 8.398 8.906 1 98.12 198 PHE A N 1
ATOM 1582 C CA . PHE A 1 198 ? 26.781 7.172 9.109 1 98.12 198 PHE A CA 1
ATOM 1583 C C . PHE A 1 198 ? 26.219 6.664 7.789 1 98.12 198 PHE A C 1
ATOM 1585 O O . PHE A 1 198 ? 26.344 5.48 7.465 1 98.12 198 PHE A O 1
ATOM 1592 N N . LYS A 1 199 ? 25.594 7.551 7.004 1 98.38 199 LYS A N 1
ATOM 1593 C CA . LYS A 1 199 ? 25.031 7.195 5.703 1 98.38 199 LYS A CA 1
ATOM 1594 C C . LYS A 1 199 ? 26.125 6.695 4.754 1 98.38 199 LYS A C 1
ATOM 1596 O O . LYS A 1 199 ? 25.891 5.762 3.979 1 98.38 199 LYS A O 1
ATOM 1601 N N . THR A 1 200 ? 27.25 7.289 4.852 1 98.62 200 THR A N 1
ATOM 1602 C CA . THR A 1 200 ? 28.375 6.883 4.008 1 98.62 200 THR A CA 1
ATOM 1603 C C . THR A 1 200 ? 28.844 5.48 4.375 1 98.62 200 THR A C 1
ATOM 1605 O O . THR A 1 200 ? 29.188 4.684 3.498 1 98.62 200 THR A O 1
ATOM 1608 N N . LYS A 1 201 ? 28.906 5.207 5.613 1 98.75 201 LYS A N 1
ATOM 1609 C CA . LYS A 1 201 ? 29.266 3.859 6.043 1 98.75 201 LYS A CA 1
ATOM 1610 C C . LYS A 1 201 ? 28.281 2.826 5.5 1 98.75 201 LYS A C 1
ATOM 1612 O O . LYS A 1 201 ? 28.688 1.759 5.035 1 98.75 201 LYS A O 1
ATOM 1617 N N . LEU A 1 202 ? 27.047 3.148 5.559 1 98.75 202 LEU A N 1
ATOM 1618 C CA . LEU A 1 202 ? 26.031 2.25 5.035 1 98.75 202 LEU A CA 1
ATOM 1619 C C . LEU A 1 202 ? 26.188 2.062 3.529 1 98.75 202 LEU A C 1
ATOM 1621 O O . LEU A 1 202 ? 26 0.959 3.012 1 98.75 202 LEU A O 1
ATOM 1625 N N . LEU A 1 203 ? 26.547 3.154 2.842 1 98.81 203 LEU A N 1
ATOM 1626 C CA . LEU A 1 203 ? 26.812 3.076 1.408 1 98.81 203 LEU A CA 1
ATOM 1627 C C . LEU A 1 203 ? 27.984 2.152 1.116 1 98.81 203 LEU A C 1
ATOM 1629 O O . LEU A 1 203 ? 27.906 1.317 0.211 1 98.81 203 LEU A O 1
ATOM 1633 N N . ILE A 1 204 ? 29.016 2.289 1.848 1 98.75 204 ILE A N 1
ATOM 1634 C CA . ILE A 1 204 ? 30.219 1.483 1.637 1 98.75 204 ILE A CA 1
ATOM 1635 C C . ILE A 1 204 ? 29.891 0.009 1.866 1 98.75 204 ILE A C 1
ATOM 1637 O O . ILE A 1 204 ? 30.266 -0.848 1.061 1 98.75 204 ILE A O 1
ATOM 1641 N N . VAL A 1 205 ? 29.203 -0.267 2.959 1 98.75 205 VAL A N 1
ATOM 1642 C CA . VAL A 1 205 ? 28.781 -1.637 3.248 1 98.75 205 VAL A CA 1
ATOM 1643 C C . VAL A 1 205 ? 27.953 -2.182 2.092 1 98.75 205 VAL A C 1
ATOM 1645 O O . VAL A 1 205 ? 28.141 -3.322 1.663 1 98.75 205 VAL A O 1
ATOM 1648 N N . SER A 1 206 ? 27.078 -1.383 1.535 1 98.81 206 SER A N 1
ATOM 1649 C CA . SER A 1 206 ? 26.203 -1.798 0.444 1 98.81 206 SER A CA 1
ATOM 1650 C C . SER A 1 206 ? 26.984 -2.035 -0.838 1 98.81 206 SER A C 1
ATOM 1652 O O . SER A 1 206 ? 26.734 -3.006 -1.557 1 98.81 206 SER A O 1
ATOM 1654 N N . LEU A 1 207 ? 27.969 -1.167 -1.076 1 98.69 207 LEU A N 1
ATOM 1655 C CA . LEU A 1 207 ? 28.781 -1.292 -2.285 1 98.69 207 LEU A CA 1
ATOM 1656 C C . LEU A 1 207 ? 29.641 -2.549 -2.236 1 98.69 207 LEU A C 1
ATOM 1658 O O . LEU A 1 207 ? 29.719 -3.293 -3.215 1 98.69 207 LEU A O 1
ATOM 1662 N N . VAL A 1 208 ? 30.234 -2.812 -1.147 1 98.56 208 VAL A N 1
ATOM 1663 C CA . VAL A 1 208 ? 31.078 -3.996 -0.981 1 98.56 208 VAL A CA 1
ATOM 1664 C C . VAL A 1 208 ? 30.219 -5.254 -1.098 1 98.56 208 VAL A C 1
ATOM 1666 O O . VAL A 1 208 ? 30.594 -6.203 -1.791 1 98.56 208 VAL A O 1
ATOM 1669 N N . SER A 1 209 ? 29.109 -5.207 -0.436 1 98.69 209 SER A N 1
ATOM 1670 C CA . SER A 1 209 ? 28.203 -6.352 -0.497 1 98.69 209 SER A CA 1
ATOM 1671 C C . SER A 1 209 ? 27.656 -6.543 -1.904 1 98.69 209 SER A C 1
ATOM 1673 O O . SER A 1 209 ? 27.406 -7.672 -2.334 1 98.69 209 SER A O 1
ATOM 1675 N N . ALA A 1 210 ? 27.422 -5.434 -2.604 1 98.62 210 ALA A N 1
ATOM 1676 C CA . ALA A 1 210 ? 26.938 -5.527 -3.979 1 98.62 210 ALA A CA 1
ATOM 1677 C C . ALA A 1 210 ? 27.969 -6.211 -4.875 1 98.62 210 ALA A C 1
ATOM 1679 O O . ALA A 1 210 ? 27.609 -7.027 -5.727 1 98.62 210 ALA A O 1
ATOM 1680 N N . ALA A 1 211 ? 29.188 -5.891 -4.73 1 98.12 211 ALA A N 1
ATOM 1681 C CA . ALA A 1 211 ? 30.25 -6.555 -5.484 1 98.12 211 ALA A CA 1
ATOM 1682 C C . ALA A 1 211 ? 30.281 -8.055 -5.191 1 98.12 211 ALA A C 1
ATOM 1684 O O . ALA A 1 211 ? 30.391 -8.867 -6.109 1 98.12 211 ALA A O 1
ATOM 1685 N N . GLY A 1 212 ? 30.172 -8.398 -3.926 1 98.19 212 GLY A N 1
ATOM 1686 C CA . GLY A 1 212 ? 30.062 -9.797 -3.566 1 98.19 212 GLY A CA 1
ATOM 1687 C C . GLY A 1 212 ? 28.859 -10.484 -4.164 1 98.19 212 GLY A C 1
ATOM 1688 O O . GLY A 1 212 ? 28.953 -11.609 -4.652 1 98.19 212 GLY A O 1
ATOM 1689 N N . LEU A 1 213 ? 27.75 -9.812 -4.109 1 98.19 213 LEU A N 1
ATOM 1690 C CA . LEU A 1 213 ? 26.5 -10.336 -4.652 1 98.19 213 LEU A CA 1
ATOM 1691 C C . LEU A 1 213 ? 26.656 -10.719 -6.121 1 98.19 213 LEU A C 1
ATOM 1693 O O . LEU A 1 213 ? 26.312 -11.828 -6.523 1 98.19 213 LEU A O 1
ATOM 1697 N N . VAL A 1 214 ? 27.219 -9.812 -6.918 1 97.5 214 VAL A N 1
ATOM 1698 C CA . VAL A 1 214 ? 27.406 -10.055 -8.344 1 97.5 214 VAL A CA 1
ATOM 1699 C C . VAL A 1 214 ? 28.406 -11.188 -8.547 1 97.5 214 VAL A C 1
ATOM 1701 O O . VAL A 1 214 ? 28.188 -12.094 -9.352 1 97.5 214 VAL A O 1
ATOM 1704 N N . GLY A 1 215 ? 29.469 -11.234 -7.848 1 97.19 215 GLY A N 1
ATOM 1705 C CA . GLY A 1 215 ? 30.469 -12.273 -7.957 1 97.19 215 GLY A CA 1
ATOM 1706 C C . GLY A 1 215 ? 29.938 -13.656 -7.648 1 97.19 215 GLY A C 1
ATOM 1707 O O . GLY A 1 215 ? 30.125 -14.594 -8.43 1 97.19 215 GLY A O 1
ATOM 1708 N N . PHE A 1 216 ? 29.25 -13.75 -6.539 1 97 216 PHE A N 1
ATOM 1709 C CA . PHE A 1 216 ? 28.734 -15.055 -6.125 1 97 216 PHE A CA 1
ATOM 1710 C C . PHE A 1 216 ? 27.594 -15.5 -7.027 1 97 216 PHE A C 1
ATOM 1712 O O . PHE A 1 216 ? 27.406 -16.703 -7.246 1 97 216 PHE A O 1
ATOM 1719 N N . PHE A 1 217 ? 26.875 -14.555 -7.512 1 95.31 217 PHE A N 1
ATOM 1720 C CA . PHE A 1 217 ? 25.844 -14.906 -8.469 1 95.31 217 PHE A CA 1
ATOM 1721 C C . PHE A 1 217 ? 26.453 -15.508 -9.727 1 95.31 217 PHE A C 1
ATOM 1723 O O . PHE A 1 217 ? 25.953 -16.516 -10.242 1 95.31 217 PHE A O 1
ATOM 1730 N N . MET A 1 218 ? 27.531 -14.906 -10.18 1 95 218 MET A N 1
ATOM 1731 C CA . MET A 1 218 ? 28.219 -15.438 -11.359 1 95 218 MET A CA 1
ATOM 1732 C C . MET A 1 218 ? 28.781 -16.828 -11.086 1 95 218 MET A C 1
ATOM 1734 O O . MET A 1 218 ? 28.719 -17.703 -11.938 1 95 218 MET A O 1
ATOM 1738 N N . GLU A 1 219 ? 29.281 -17.016 -9.922 1 94.94 219 GLU A N 1
ATOM 1739 C CA . GLU A 1 219 ? 29.797 -18.328 -9.531 1 94.94 219 GLU A CA 1
ATOM 1740 C C . GLU A 1 219 ? 28.688 -19.375 -9.523 1 94.94 219 GLU A C 1
ATOM 1742 O O . GLU A 1 219 ? 28.906 -20.516 -9.922 1 94.94 219 GLU A O 1
ATOM 1747 N N . HIS A 1 220 ? 27.578 -18.969 -9.094 1 92.75 220 HIS A N 1
ATOM 1748 C CA . HIS A 1 220 ? 26.422 -19.859 -9.047 1 92.75 220 HIS A CA 1
ATOM 1749 C C . HIS A 1 220 ? 25.891 -20.141 -10.453 1 92.75 220 HIS A C 1
ATOM 1751 O O . HIS A 1 220 ? 25.656 -21.297 -10.805 1 92.75 220 HIS A O 1
ATOM 1757 N N . ARG A 1 221 ? 25.828 -19.109 -11.227 1 91.31 221 ARG A N 1
ATOM 1758 C CA . ARG A 1 221 ? 25.172 -19.219 -12.531 1 91.31 221 ARG A CA 1
ATOM 1759 C C . ARG A 1 221 ? 26.062 -19.969 -13.516 1 91.31 221 ARG A C 1
ATOM 1761 O O . ARG A 1 221 ? 25.562 -20.812 -14.273 1 91.31 221 ARG A O 1
ATOM 1768 N N . PHE A 1 222 ? 27.359 -19.766 -13.477 1 93.38 222 PHE A N 1
ATOM 1769 C CA . PHE A 1 222 ? 28.219 -20.297 -14.523 1 93.38 222 PHE A CA 1
ATOM 1770 C C . PHE A 1 222 ? 28.938 -21.562 -14.039 1 93.38 222 PHE A C 1
ATOM 1772 O O . PHE A 1 222 ? 29.297 -22.422 -14.844 1 93.38 222 PHE A O 1
ATOM 1779 N N . PHE A 1 223 ? 29.078 -21.766 -12.727 1 94 223 PHE A N 1
ATOM 1780 C CA . PHE A 1 223 ? 29.938 -22.844 -12.266 1 94 223 PHE A CA 1
ATOM 1781 C C . PHE A 1 223 ? 29.188 -23.734 -11.266 1 94 223 PHE A C 1
ATOM 1783 O O . PHE A 1 223 ? 29.688 -24.797 -10.891 1 94 223 PHE A O 1
ATOM 1790 N N . CYS A 1 224 ? 28.031 -23.281 -10.812 1 93.12 224 CYS A N 1
ATOM 1791 C CA . CYS A 1 224 ? 27.25 -24.047 -9.844 1 93.12 224 CYS A CA 1
ATOM 1792 C C . CYS A 1 224 ? 28.109 -24.484 -8.664 1 93.12 224 CYS A C 1
ATOM 1794 O O . CYS A 1 224 ? 28.047 -25.641 -8.25 1 93.12 224 CYS A O 1
ATOM 1796 N N . HIS A 1 225 ? 28.906 -23.547 -8.148 1 92.56 225 HIS A N 1
ATOM 1797 C CA . HIS A 1 225 ? 29.75 -23.844 -6.996 1 92.56 225 HIS A CA 1
ATOM 1798 C C . HIS A 1 225 ? 28.922 -23.984 -5.727 1 92.56 225 HIS A C 1
ATOM 1800 O O . HIS A 1 225 ? 27.984 -23.219 -5.504 1 92.56 225 HIS A O 1
ATOM 1806 N N . ARG A 1 226 ? 29.375 -24.938 -4.938 1 92.62 226 ARG A N 1
ATOM 1807 C CA . ARG A 1 226 ? 28.75 -25.156 -3.641 1 92.62 226 ARG A CA 1
ATOM 1808 C C . ARG A 1 226 ? 28.781 -23.875 -2.799 1 92.62 226 ARG A C 1
ATOM 1810 O O . ARG A 1 226 ? 29.812 -23.188 -2.762 1 92.62 226 ARG A O 1
ATOM 1817 N N . MET A 1 227 ? 27.609 -23.516 -2.184 1 93.94 227 MET A N 1
ATOM 1818 C CA . MET A 1 227 ? 27.484 -22.422 -1.21 1 93.94 227 MET A CA 1
ATOM 1819 C C . MET A 1 227 ? 27.531 -21.062 -1.898 1 93.94 227 MET A C 1
ATOM 1821 O O . MET A 1 227 ? 27.406 -20.031 -1.244 1 93.94 227 MET A O 1
ATOM 1825 N N . ALA A 1 228 ? 27.719 -21.047 -3.23 1 94.75 228 ALA A N 1
ATOM 1826 C CA . ALA A 1 228 ? 27.766 -19.781 -3.941 1 94.75 228 ALA A CA 1
ATOM 1827 C C . ALA A 1 228 ? 26.469 -19 -3.779 1 94.75 228 ALA A C 1
ATOM 1829 O O . ALA A 1 228 ? 26.484 -17.797 -3.533 1 94.75 228 ALA A O 1
ATOM 1830 N N . PHE A 1 229 ? 25.438 -19.703 -3.91 1 93.62 229 PHE A N 1
ATOM 1831 C CA . PHE A 1 229 ? 24.141 -19.047 -3.793 1 93.62 229 PHE A CA 1
ATOM 1832 C C . PHE A 1 229 ? 23.891 -18.625 -2.355 1 93.62 229 PHE A C 1
ATOM 1834 O O . PHE A 1 229 ? 23.219 -17.609 -2.115 1 93.62 229 PHE A O 1
ATOM 1841 N N . SER A 1 230 ? 24.422 -19.328 -1.386 1 96.19 230 SER A N 1
ATOM 1842 C CA . SER A 1 230 ? 24.359 -18.906 0.011 1 96.19 230 SER A CA 1
ATOM 1843 C C . SER A 1 230 ? 25.109 -17.609 0.238 1 96.19 230 SER A C 1
ATOM 1845 O O . SER A 1 230 ? 24.625 -16.719 0.952 1 96.19 230 SER A O 1
ATOM 1847 N N . MET A 1 231 ? 26.188 -17.578 -0.378 1 97.12 231 MET A N 1
ATOM 1848 C CA . MET A 1 231 ? 26.984 -16.359 -0.236 1 97.12 231 MET A CA 1
ATOM 1849 C C . MET A 1 231 ? 26.312 -15.195 -0.959 1 97.12 231 MET A C 1
ATOM 1851 O O . MET A 1 231 ? 26.359 -14.055 -0.486 1 97.12 231 MET A O 1
ATOM 1855 N N . PHE A 1 232 ? 25.75 -15.438 -2.1 1 97 232 PHE A N 1
ATOM 1856 C CA . PHE A 1 232 ? 24.922 -14.461 -2.779 1 97 232 PHE A CA 1
ATOM 1857 C C . PHE A 1 232 ? 23.828 -13.938 -1.85 1 97 232 PHE A C 1
ATOM 1859 O O . PHE A 1 232 ? 23.656 -12.727 -1.7 1 97 232 PHE A O 1
ATOM 1866 N N . ALA A 1 233 ? 23.172 -14.844 -1.217 1 97.62 233 ALA A N 1
ATOM 1867 C CA . ALA A 1 233 ? 22.062 -14.508 -0.334 1 97.62 233 ALA A CA 1
ATOM 1868 C C . ALA A 1 233 ? 22.531 -13.703 0.872 1 97.62 233 ALA A C 1
ATOM 1870 O O . ALA A 1 233 ? 21.875 -12.766 1.304 1 97.62 233 ALA A O 1
ATOM 1871 N N . LEU A 1 234 ? 23.641 -14.109 1.407 1 97.81 234 LEU A N 1
ATOM 1872 C CA . LEU A 1 234 ? 24.203 -13.375 2.537 1 97.81 234 LEU A CA 1
ATOM 1873 C C . LEU A 1 234 ? 24.453 -11.922 2.168 1 97.81 234 LEU A C 1
ATOM 1875 O O . LEU A 1 234 ? 24.078 -11.016 2.914 1 97.81 234 LEU A O 1
ATOM 1879 N N . CYS A 1 235 ? 25.062 -11.703 1.023 1 98.31 235 CYS A N 1
ATOM 1880 C CA . CYS A 1 235 ? 25.281 -10.344 0.53 1 98.31 235 CYS A CA 1
ATOM 1881 C C . CYS A 1 235 ? 23.969 -9.609 0.344 1 98.31 235 CYS A C 1
ATOM 1883 O O . CYS A 1 235 ? 23.859 -8.43 0.688 1 98.31 235 CYS A O 1
ATOM 1885 N N . GLU A 1 236 ? 23.031 -10.312 -0.14 1 98 236 GLU A N 1
ATOM 1886 C CA . GLU A 1 236 ? 21.703 -9.75 -0.35 1 98 236 GLU A CA 1
ATOM 1887 C C . GLU A 1 236 ? 21.094 -9.266 0.965 1 98 236 GLU A C 1
ATOM 1889 O O . GLU A 1 236 ? 20.547 -8.164 1.039 1 98 236 GLU A O 1
ATOM 1894 N N . TYR A 1 237 ? 21.156 -10.047 1.99 1 98.06 237 TYR A N 1
ATOM 1895 C CA . TYR A 1 237 ? 20.609 -9.703 3.299 1 98.06 237 TYR A CA 1
ATOM 1896 C C . TYR A 1 237 ? 21.344 -8.5 3.893 1 98.06 237 TYR A C 1
ATOM 1898 O O . TYR A 1 237 ? 20.719 -7.625 4.488 1 98.06 237 TYR A O 1
ATOM 1906 N N . ILE A 1 238 ? 22.594 -8.477 3.75 1 98.06 238 ILE A N 1
ATOM 1907 C CA . ILE A 1 238 ? 23.375 -7.359 4.266 1 98.06 238 ILE A CA 1
ATOM 1908 C C . ILE A 1 238 ? 22.953 -6.07 3.562 1 98.06 238 ILE A C 1
ATOM 1910 O O . ILE A 1 238 ? 22.75 -5.043 4.211 1 98.06 238 ILE A O 1
ATOM 1914 N N . ILE A 1 239 ? 22.828 -6.113 2.248 1 98.25 239 ILE A N 1
ATOM 1915 C CA . ILE A 1 239 ? 22.422 -4.953 1.469 1 98.25 239 ILE A CA 1
ATOM 1916 C C . ILE A 1 239 ? 21.031 -4.5 1.918 1 98.25 239 ILE A C 1
ATOM 1918 O O . ILE A 1 239 ? 20.781 -3.305 2.09 1 98.25 239 ILE A O 1
ATOM 1922 N N . ALA A 1 240 ? 20.125 -5.465 2.094 1 97.38 240 ALA A N 1
ATOM 1923 C CA . ALA A 1 240 ? 18.766 -5.152 2.504 1 97.38 240 ALA A CA 1
ATOM 1924 C C . ALA A 1 240 ? 18.75 -4.441 3.855 1 97.38 240 ALA A C 1
ATOM 1926 O O . ALA A 1 240 ? 18.062 -3.432 4.023 1 97.38 240 ALA A O 1
ATOM 1927 N N . ILE A 1 241 ? 19.5 -4.91 4.797 1 97.06 241 ILE A N 1
ATOM 1928 C CA . ILE A 1 241 ? 19.562 -4.328 6.133 1 97.06 241 ILE A CA 1
ATOM 1929 C C . ILE A 1 241 ? 20.188 -2.939 6.066 1 97.06 241 ILE A C 1
ATOM 1931 O O . ILE A 1 241 ? 19.688 -1.995 6.688 1 97.06 241 ILE A O 1
ATOM 1935 N N . ALA A 1 242 ? 21.25 -2.818 5.305 1 97.88 242 ALA A N 1
ATOM 1936 C CA . ALA A 1 242 ? 21.906 -1.524 5.148 1 97.88 242 ALA A CA 1
ATOM 1937 C C . ALA A 1 242 ? 20.969 -0.514 4.48 1 97.88 242 ALA A C 1
ATOM 1939 O O . ALA A 1 242 ? 20.922 0.653 4.875 1 97.88 242 ALA A O 1
ATOM 1940 N N . ASN A 1 243 ? 20.297 -0.954 3.477 1 97.69 243 ASN A N 1
ATOM 1941 C CA . ASN A 1 243 ? 19.344 -0.099 2.781 1 97.69 243 ASN A CA 1
ATOM 1942 C C . ASN A 1 243 ? 18.234 0.377 3.715 1 97.69 243 ASN A C 1
ATOM 1944 O O . ASN A 1 243 ? 17.875 1.56 3.723 1 97.69 243 ASN A O 1
ATOM 1948 N N . MET A 1 244 ? 17.719 -0.524 4.473 1 96.38 244 MET A N 1
ATOM 1949 C CA . MET A 1 244 ? 16.672 -0.163 5.434 1 96.38 244 MET A CA 1
ATOM 1950 C C . MET A 1 244 ? 17.219 0.813 6.477 1 96.38 244 MET A C 1
ATOM 1952 O O . MET A 1 244 ? 16.547 1.788 6.82 1 96.38 244 MET A O 1
ATOM 1956 N N . ALA A 1 245 ? 18.375 0.526 6.949 1 96.94 245 ALA A N 1
ATOM 1957 C CA . ALA A 1 245 ? 19 1.433 7.906 1 96.94 245 ALA A CA 1
ATOM 1958 C C . ALA A 1 245 ? 19.203 2.818 7.301 1 96.94 245 ALA A C 1
ATOM 1960 O O . ALA A 1 245 ? 19.031 3.832 7.988 1 96.94 245 ALA A O 1
ATOM 1961 N N . PHE A 1 246 ? 19.594 2.877 6.055 1 97.88 246 PHE A N 1
ATOM 1962 C CA . PHE A 1 246 ? 19.766 4.148 5.359 1 97.88 246 PHE A CA 1
ATOM 1963 C C . PHE A 1 246 ? 18.453 4.926 5.332 1 97.88 246 PHE A C 1
ATOM 1965 O O . PHE A 1 246 ? 18.422 6.117 5.648 1 97.88 246 PHE A O 1
ATOM 1972 N N . HIS A 1 247 ? 17.375 4.254 5.023 1 96.62 247 HIS A N 1
ATOM 1973 C CA . HIS A 1 247 ? 16.062 4.91 4.973 1 96.62 247 HIS A CA 1
ATOM 1974 C C . HIS A 1 247 ? 15.609 5.332 6.367 1 96.62 247 HIS A C 1
ATOM 1976 O O . HIS A 1 247 ? 14.969 6.371 6.523 1 96.62 247 HIS A O 1
ATOM 1982 N N . ILE A 1 248 ? 15.922 4.547 7.371 1 94.56 248 ILE A N 1
ATOM 1983 C CA . ILE A 1 248 ? 15.633 4.945 8.742 1 94.56 248 ILE A CA 1
ATOM 1984 C C . ILE A 1 248 ? 16.375 6.238 9.078 1 94.56 248 ILE A C 1
ATOM 1986 O O . ILE A 1 248 ? 15.805 7.141 9.695 1 94.56 248 ILE A O 1
ATOM 1990 N N . SER A 1 249 ? 17.609 6.312 8.633 1 95.31 249 SER A N 1
ATOM 1991 C CA . SER A 1 249 ? 18.406 7.504 8.898 1 95.31 249 SER A CA 1
ATOM 1992 C C . SER A 1 249 ? 17.781 8.734 8.234 1 95.31 249 SER A C 1
ATOM 1994 O O . SER A 1 249 ? 17.859 9.844 8.781 1 95.31 249 SER A O 1
ATOM 1996 N N . ILE A 1 250 ? 17.188 8.555 7.09 1 94.06 250 ILE A N 1
ATOM 1997 C CA . ILE A 1 250 ? 16.5 9.648 6.402 1 94.06 250 ILE A CA 1
ATOM 1998 C C . ILE A 1 250 ? 15.297 10.102 7.227 1 94.06 250 ILE A C 1
ATOM 2000 O O . ILE A 1 250 ? 15.086 11.305 7.414 1 94.06 250 ILE A O 1
ATOM 2004 N N . ILE A 1 251 ? 14.562 9.172 7.727 1 90.25 251 ILE A N 1
ATOM 2005 C CA . ILE A 1 251 ? 13.367 9.469 8.516 1 90.25 251 ILE A CA 1
ATOM 2006 C C . ILE A 1 251 ? 13.766 10.188 9.805 1 90.25 251 ILE A C 1
ATOM 2008 O O . ILE A 1 251 ? 13.078 11.109 10.25 1 90.25 251 ILE A O 1
ATOM 2012 N N . LEU A 1 252 ? 14.875 9.812 10.344 1 88.69 252 LEU A N 1
ATOM 2013 C CA . LEU A 1 252 ? 15.328 10.383 11.609 1 88.69 252 LEU A CA 1
ATOM 2014 C C . LEU A 1 252 ? 15.82 11.812 11.414 1 88.69 252 LEU A C 1
ATOM 2016 O O . LEU A 1 252 ? 15.961 12.562 12.383 1 88.69 252 LEU A O 1
ATOM 2020 N N . ASP A 1 253 ? 16.078 12.25 10.234 1 85 253 ASP A N 1
ATOM 2021 C CA . ASP A 1 253 ? 16.469 13.617 9.93 1 85 253 ASP A CA 1
ATOM 2022 C C . ASP A 1 253 ? 15.297 14.578 10.07 1 85 253 ASP A C 1
ATOM 2024 O O . ASP A 1 253 ? 15.484 15.797 10.148 1 85 253 ASP A O 1
ATOM 2028 N N . PHE A 1 254 ? 14.047 14.031 9.984 1 75.94 254 PHE A N 1
ATOM 2029 C CA . PHE A 1 254 ? 12.867 14.883 10.086 1 75.94 254 PHE A CA 1
ATOM 2030 C C . PHE A 1 254 ? 12.742 15.469 11.492 1 75.94 254 PHE A C 1
ATOM 2032 O O . PHE A 1 254 ? 12.938 14.766 12.477 1 75.94 254 PHE A O 1
ATOM 2039 N N . PRO A 1 255 ? 12.609 16.797 11.5 1 66.19 255 PRO A N 1
ATOM 2040 C CA . PRO A 1 255 ? 12.258 17.297 12.828 1 66.19 255 PRO A CA 1
ATOM 2041 C C . PRO A 1 255 ? 10.938 16.719 13.352 1 66.19 255 PRO A C 1
ATOM 2043 O O . PRO A 1 255 ? 10.195 16.094 12.594 1 66.19 255 PRO A O 1
ATOM 2046 N N . THR A 1 256 ? 10.688 16.781 14.562 1 61.62 256 THR A N 1
ATOM 2047 C CA . THR A 1 256 ? 9.461 16.234 15.148 1 61.62 256 THR A CA 1
ATOM 2048 C C . THR A 1 256 ? 8.234 16.75 14.398 1 61.62 256 THR A C 1
ATOM 2050 O O . THR A 1 256 ? 7.695 17.812 14.727 1 61.62 256 THR A O 1
ATOM 2053 N N . GLU A 1 257 ? 8.141 16.344 13.125 1 60.03 257 GLU A N 1
ATOM 2054 C CA . GLU A 1 257 ? 7.055 16.766 12.25 1 60.03 257 GLU A CA 1
ATOM 2055 C C . GLU A 1 257 ? 5.812 15.906 12.453 1 60.03 257 GLU A C 1
ATOM 2057 O O . GLU A 1 257 ? 5.91 14.773 12.922 1 60.03 257 GLU A O 1
ATOM 2062 N N . HIS A 1 258 ? 4.648 16.594 12.469 1 61.28 258 HIS A N 1
ATOM 2063 C CA . HIS A 1 258 ? 3.389 15.875 12.602 1 61.28 258 HIS A CA 1
ATOM 2064 C C . HIS A 1 258 ? 2.621 15.852 11.289 1 61.28 258 HIS A C 1
ATOM 2066 O O . HIS A 1 258 ? 2.695 16.797 10.5 1 61.28 258 HIS A O 1
ATOM 2072 N N . LEU A 1 259 ? 2.176 14.641 10.922 1 57.97 259 LEU A N 1
ATOM 2073 C CA . LEU A 1 259 ? 1.169 14.523 9.875 1 57.97 259 LEU A CA 1
ATOM 2074 C C . LEU A 1 259 ? -0.19 15.008 10.367 1 57.97 259 LEU A C 1
ATOM 2076 O O . LEU A 1 259 ? -0.731 14.461 11.336 1 57.97 259 LEU A O 1
ATOM 2080 N N . VAL A 1 260 ? -0.563 16.172 9.812 1 61.72 260 VAL A N 1
ATOM 2081 C CA . VAL A 1 260 ? -1.782 16.797 10.32 1 61.72 260 VAL A CA 1
ATOM 2082 C C . VAL A 1 260 ? -2.828 16.859 9.211 1 61.72 260 VAL A C 1
ATOM 2084 O O . VAL A 1 260 ? -2.514 17.203 8.062 1 61.72 260 VAL A O 1
ATOM 2087 N N . VAL A 1 261 ? -3.934 16.188 9.375 1 58.28 261 VAL A N 1
ATOM 2088 C CA . VAL A 1 261 ? -5.109 16.469 8.562 1 58.28 261 VAL A CA 1
ATOM 2089 C C . VAL A 1 261 ? -5.91 17.609 9.188 1 58.28 261 VAL A C 1
ATOM 2091 O O . VAL A 1 261 ? -6.398 17.484 10.312 1 58.28 261 VAL A O 1
ATOM 2094 N N . ALA A 1 262 ? -5.801 18.875 8.641 1 60.31 262 ALA A N 1
ATOM 2095 C CA . ALA A 1 262 ? -6.383 20.047 9.297 1 60.31 262 ALA A CA 1
ATOM 2096 C C . ALA A 1 262 ? -7.203 20.875 8.312 1 60.31 262 ALA A C 1
ATOM 2098 O O . ALA A 1 262 ? -7.035 20.75 7.094 1 60.31 262 ALA A O 1
ATOM 2099 N N . ARG A 1 263 ? -8.32 21.516 8.82 1 58.25 263 ARG A N 1
ATOM 2100 C CA . ARG A 1 263 ? -9.109 22.484 8.086 1 58.25 263 ARG A CA 1
ATOM 2101 C C . ARG A 1 263 ? -8.688 23.906 8.445 1 58.25 263 ARG A C 1
ATOM 2103 O O . ARG A 1 263 ? -8.305 24.188 9.586 1 58.25 263 ARG A O 1
ATOM 2110 N N . GLY A 1 264 ? -9 24.953 7.445 1 55.12 264 GLY A N 1
ATOM 2111 C CA . GLY A 1 264 ? -8.875 26.375 7.719 1 55.12 264 GLY A CA 1
ATOM 2112 C C . GLY A 1 264 ? -7.438 26.859 7.648 1 55.12 264 GLY A C 1
ATOM 2113 O O . GLY A 1 264 ? -7.066 27.797 8.352 1 55.12 264 GLY A O 1
ATOM 2114 N N . ILE A 1 265 ? -6.586 26.172 7.047 1 53.12 265 ILE A N 1
ATOM 2115 C CA . ILE A 1 265 ? -5.215 26.672 6.949 1 53.12 265 ILE A CA 1
ATOM 2116 C C . ILE A 1 265 ? -5.172 27.906 6.066 1 53.12 265 ILE A C 1
ATOM 2118 O O . ILE A 1 265 ? -4.137 28.219 5.473 1 53.12 265 ILE A O 1
ATOM 2122 N N . SER A 1 266 ? -6.211 28.734 5.934 1 44.34 266 SER A N 1
ATOM 2123 C CA . SER A 1 266 ? -6.145 29.906 5.07 1 44.34 266 SER A CA 1
ATOM 2124 C C . SER A 1 266 ? -5.008 30.828 5.488 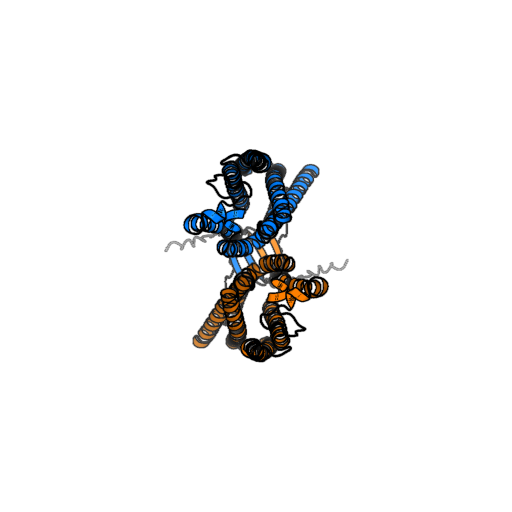1 44.34 266 SER A C 1
ATOM 2126 O O . SER A 1 266 ? -4.773 31.859 4.848 1 44.34 266 SER A O 1
ATOM 2128 N N . GLY A 1 267 ? -4.812 31.109 6.875 1 40.62 267 GLY A N 1
ATOM 2129 C CA . GLY A 1 267 ? -3.994 32.281 7.172 1 40.62 267 GLY A CA 1
ATOM 2130 C C . GLY A 1 267 ? -2.641 32.25 6.488 1 40.62 267 GLY A C 1
ATOM 2131 O O . GLY A 1 267 ? -2.328 31.297 5.762 1 40.62 267 GLY A O 1
ATOM 2132 N N . SER A 1 268 ? -1.632 33.312 7 1 37.94 268 SER A N 1
ATOM 2133 C CA . SER A 1 268 ? -0.28 33.625 6.551 1 37.94 268 SER A CA 1
ATOM 2134 C C . SER A 1 268 ? 0.613 32.406 6.574 1 37.94 268 SER A C 1
ATOM 2136 O O . SER A 1 268 ? 1.244 32.094 7.59 1 37.94 268 SER A O 1
ATOM 2138 N N . ILE A 1 269 ? 0.165 31.344 6.273 1 41.59 269 ILE A N 1
ATOM 2139 C CA . ILE A 1 269 ? 1.039 30.172 6.172 1 41.59 269 ILE A CA 1
ATOM 2140 C C . ILE A 1 269 ? 2.217 30.484 5.254 1 41.59 269 ILE A C 1
ATOM 2142 O O . ILE A 1 269 ? 2.023 30.844 4.086 1 41.59 269 ILE A O 1
ATOM 2146 N N . LYS A 1 270 ? 3.221 30.875 5.938 1 37.12 270 LYS A N 1
ATOM 2147 C CA . LYS A 1 270 ? 4.438 31 5.145 1 37.12 270 LYS A CA 1
ATOM 2148 C C . LYS A 1 270 ? 4.785 29.672 4.465 1 37.12 270 LYS A C 1
ATOM 2150 O O . LYS A 1 270 ? 5.004 28.672 5.141 1 37.12 270 LYS A O 1
ATOM 2155 N N . ILE A 1 271 ? 4.141 29.422 3.385 1 35.31 271 ILE A N 1
ATOM 2156 C CA . ILE A 1 271 ? 4.664 28.391 2.48 1 35.31 271 ILE A CA 1
ATOM 2157 C C . ILE A 1 271 ? 6.082 28.766 2.057 1 35.31 271 ILE A C 1
ATOM 2159 O O . ILE A 1 271 ? 6.297 29.781 1.396 1 35.31 271 ILE A O 1
ATOM 2163 N N . ASP A 1 272 ? 7.016 28.609 2.908 1 30.67 272 ASP A N 1
ATOM 2164 C CA . ASP A 1 272 ? 8.336 28.859 2.33 1 30.67 272 ASP A CA 1
ATOM 2165 C C . ASP A 1 272 ? 8.727 27.75 1.354 1 30.67 272 ASP A C 1
ATOM 2167 O O . ASP A 1 272 ? 8.477 26.578 1.613 1 30.67 272 ASP A O 1
ATOM 2171 N N . MET B 1 1 ? -0.373 51.375 59.5 1 24.86 1 MET B N 1
ATOM 2172 C CA . MET B 1 1 ? -0.026 51.688 58.125 1 24.86 1 MET B CA 1
ATOM 2173 C C . MET B 1 1 ? 0.328 50.406 57.375 1 24.86 1 MET B C 1
ATOM 2175 O O . MET B 1 1 ? 1.34 49.75 57.656 1 24.86 1 MET B O 1
ATOM 2179 N N . VAL B 1 2 ? -0.67 49.594 57.031 1 33.69 2 VAL B N 1
ATOM 2180 C CA . VAL B 1 2 ? -0.664 48.25 56.438 1 33.69 2 VAL B CA 1
ATOM 2181 C C . VAL B 1 2 ? 0.059 48.25 55.094 1 33.69 2 VAL B C 1
ATOM 2183 O O . VAL B 1 2 ? -0.216 49.125 54.25 1 33.69 2 VAL B O 1
ATOM 2186 N N . PRO B 1 3 ? 1.303 47.75 55.031 1 30.03 3 PRO B N 1
ATOM 2187 C CA . PRO B 1 3 ? 2.107 47.844 53.812 1 30.03 3 PRO B CA 1
ATOM 2188 C C . PRO B 1 3 ? 1.355 47.406 52.562 1 30.03 3 PRO B C 1
ATOM 2190 O O . PRO B 1 3 ? 0.46 46.531 52.656 1 30.03 3 PRO B O 1
ATOM 2193 N N . LYS B 1 4 ? 1.282 48.281 51.531 1 33.69 4 LYS B N 1
ATOM 2194 C CA . LYS B 1 4 ? 0.716 48.156 50.219 1 33.69 4 LYS B CA 1
ATOM 2195 C C . LYS B 1 4 ? 1.141 46.875 49.531 1 33.69 4 LYS B C 1
ATOM 2197 O O . LYS B 1 4 ? 2.295 46.438 49.656 1 33.69 4 LYS B O 1
ATOM 2202 N N . ASN B 1 5 ? 0.191 45.906 49.344 1 26.38 5 ASN B N 1
ATOM 2203 C CA . ASN B 1 5 ? 0.193 44.656 48.594 1 26.38 5 ASN B CA 1
ATOM 2204 C C . ASN B 1 5 ? 0.899 44.812 47.25 1 26.38 5 ASN B C 1
ATOM 2206 O O . ASN B 1 5 ? 0.487 45.594 46.406 1 26.38 5 ASN B O 1
ATOM 2210 N N . CYS B 1 6 ? 2.26 44.781 47.188 1 24.92 6 CYS B N 1
ATOM 2211 C CA . CYS B 1 6 ? 3.053 44.75 45.969 1 24.92 6 CYS B CA 1
ATOM 2212 C C . CYS B 1 6 ? 2.48 43.719 44.969 1 24.92 6 CYS B C 1
ATOM 2214 O O . CYS B 1 6 ? 2.459 42.531 45.25 1 24.92 6 CYS B O 1
ATOM 2216 N N . GLU B 1 7 ? 1.404 44.094 44.281 1 24.69 7 GLU B N 1
ATOM 2217 C CA . GLU B 1 7 ? 0.905 43.344 43.125 1 24.69 7 GLU B CA 1
ATOM 2218 C C . GLU B 1 7 ? 2.041 42.969 42.188 1 24.69 7 GLU B C 1
ATOM 2220 O O . GLU B 1 7 ? 2.664 43.844 41.562 1 24.69 7 GLU B O 1
ATOM 2225 N N . MET B 1 8 ? 3.004 42.156 42.625 1 26.38 8 MET B N 1
ATOM 2226 C CA . MET B 1 8 ? 3.953 41.594 41.656 1 26.38 8 MET B CA 1
ATOM 2227 C C . MET B 1 8 ? 3.236 41.125 40.375 1 26.38 8 MET B C 1
ATOM 2229 O O . MET B 1 8 ? 2.424 40.188 40.438 1 26.38 8 MET B O 1
ATOM 2233 N N . GLU B 1 9 ? 2.953 42.094 39.5 1 26.7 9 GLU B N 1
ATOM 2234 C CA . GLU B 1 9 ? 2.605 41.719 38.125 1 26.7 9 GLU B CA 1
ATOM 2235 C C . GLU B 1 9 ? 3.535 40.625 37.594 1 26.7 9 GLU B C 1
ATOM 2237 O O . GLU B 1 9 ? 4.742 40.844 37.469 1 26.7 9 GLU B O 1
ATOM 2242 N N . ILE B 1 10 ? 3.408 39.406 38.094 1 28.14 10 ILE B N 1
ATOM 2243 C CA . ILE B 1 10 ? 4.082 38.312 37.375 1 28.14 10 ILE B CA 1
ATOM 2244 C C . ILE B 1 10 ? 3.828 38.438 35.875 1 28.14 10 ILE B C 1
ATOM 2246 O O . ILE B 1 10 ? 2.689 38.312 35.406 1 28.14 10 ILE B O 1
ATOM 2250 N N . ASN B 1 11 ? 4.469 39.469 35.25 1 27.83 11 ASN B N 1
ATOM 2251 C CA . ASN B 1 11 ? 4.621 39.438 33.812 1 27.83 11 ASN B CA 1
ATOM 2252 C C . ASN B 1 11 ? 4.957 38.031 33.312 1 27.83 11 ASN B C 1
ATOM 2254 O O . ASN B 1 11 ? 6.09 37.562 33.469 1 27.83 11 ASN B O 1
ATOM 2258 N N . THR B 1 12 ? 4.109 37.062 33.562 1 28.47 12 THR B N 1
ATOM 2259 C CA . THR B 1 12 ? 4.273 35.781 32.844 1 28.47 12 THR B CA 1
ATOM 2260 C C . THR B 1 12 ? 4.449 36 31.359 1 28.47 12 THR B C 1
ATOM 2262 O O . THR B 1 12 ? 3.477 36.25 30.641 1 28.47 12 THR B O 1
ATOM 2265 N N . LYS B 1 13 ? 5.449 36.781 30.891 1 32.94 13 LYS B N 1
ATOM 2266 C CA . LYS B 1 13 ? 5.883 36.656 29.5 1 32.94 13 LYS B CA 1
ATOM 2267 C C . LYS B 1 13 ? 5.957 35.219 29.062 1 32.94 13 LYS B C 1
ATOM 2269 O O . LYS B 1 13 ? 6.863 34.469 29.484 1 32.94 13 LYS B O 1
ATOM 2274 N N . SER B 1 14 ? 4.887 34.469 29.094 1 33.12 14 SER B N 1
ATOM 2275 C CA . SER B 1 14 ? 4.918 33.219 28.344 1 33.12 14 SER B CA 1
ATOM 2276 C C . SER B 1 14 ? 5.621 33.406 27 1 33.12 14 SER B C 1
ATOM 2278 O O . SER B 1 14 ? 5.156 34.156 26.141 1 33.12 14 SER B O 1
ATOM 2280 N N . ASN B 1 15 ? 6.848 33.656 26.891 1 33.31 15 ASN B N 1
ATOM 2281 C CA . ASN B 1 15 ? 7.691 33.531 25.719 1 33.31 15 ASN B CA 1
ATOM 2282 C C . ASN B 1 15 ? 7.227 32.375 24.828 1 33.31 15 ASN B C 1
ATOM 2284 O O . ASN B 1 15 ? 7.691 31.25 24.969 1 33.31 15 ASN B O 1
ATOM 2288 N N . LYS B 1 16 ? 5.957 32.156 24.625 1 39.84 16 LYS B N 1
ATOM 2289 C CA . LYS B 1 16 ? 5.402 31.328 23.562 1 39.84 16 LYS B CA 1
ATOM 2290 C C . LYS B 1 16 ? 6.152 31.531 22.25 1 39.84 16 LYS B C 1
ATOM 2292 O O . LYS B 1 16 ? 6.008 32.562 21.594 1 39.84 16 LYS B O 1
ATOM 2297 N N . THR B 1 17 ? 7.406 31.234 22.156 1 38.22 17 THR B N 1
ATOM 2298 C CA . THR B 1 17 ? 8.062 31.156 20.859 1 38.22 17 THR B CA 1
ATOM 2299 C C . THR B 1 17 ? 7.113 30.578 19.812 1 38.22 17 THR B C 1
ATOM 2301 O O . THR B 1 17 ? 6.676 29.438 19.922 1 38.22 17 THR B O 1
ATOM 2304 N N . ASN B 1 18 ? 6.137 31.281 19.297 1 41.03 18 ASN B N 1
ATOM 2305 C CA . ASN B 1 18 ? 5.293 31.047 18.125 1 41.03 18 ASN B CA 1
ATOM 2306 C C . ASN B 1 18 ? 6.074 30.375 17 1 41.03 18 ASN B C 1
ATOM 2308 O O . ASN B 1 18 ? 6.66 31.062 16.156 1 41.03 18 ASN B O 1
ATOM 2312 N N . ASP B 1 19 ? 6.801 29.344 17.219 1 46.88 19 ASP B N 1
ATOM 2313 C CA . ASP B 1 19 ? 7.371 28.719 16.031 1 46.88 19 ASP B CA 1
ATOM 2314 C C . ASP B 1 19 ? 6.336 28.609 14.922 1 46.88 19 ASP B C 1
ATOM 2316 O O . ASP B 1 19 ? 5.246 28.062 15.125 1 46.88 19 ASP B O 1
ATOM 2320 N N . PRO B 1 20 ? 6.414 29.531 13.93 1 52.06 20 PRO B N 1
ATOM 2321 C CA . PRO B 1 20 ? 5.473 29.5 12.805 1 52.06 20 PRO B CA 1
ATOM 2322 C C . PRO B 1 20 ? 5.258 28.094 12.25 1 52.06 20 PRO B C 1
ATOM 2324 O O . PRO B 1 20 ? 6.164 27.266 12.312 1 52.06 20 PRO B O 1
ATOM 2327 N N . LEU B 1 21 ? 3.975 27.688 12.125 1 57.69 21 LEU B N 1
ATOM 2328 C CA . LEU B 1 21 ? 3.596 26.453 11.445 1 57.69 21 LEU B CA 1
ATOM 2329 C C . LEU B 1 21 ? 4.238 26.375 10.07 1 57.69 21 LEU B C 1
ATOM 2331 O O . LEU B 1 21 ? 4.016 27.234 9.219 1 57.69 21 LEU B O 1
ATOM 2335 N N . ILE B 1 22 ? 5.336 25.641 10 1 57.22 22 ILE B N 1
ATOM 2336 C CA . ILE B 1 22 ? 5.969 25.438 8.703 1 57.22 22 ILE B CA 1
ATOM 2337 C C . ILE B 1 22 ? 5.379 24.203 8.031 1 57.22 22 ILE B C 1
ATOM 2339 O O . ILE B 1 22 ? 5.473 23.094 8.562 1 57.22 22 ILE B O 1
ATOM 2343 N N . VAL B 1 23 ? 4.508 24.484 7.06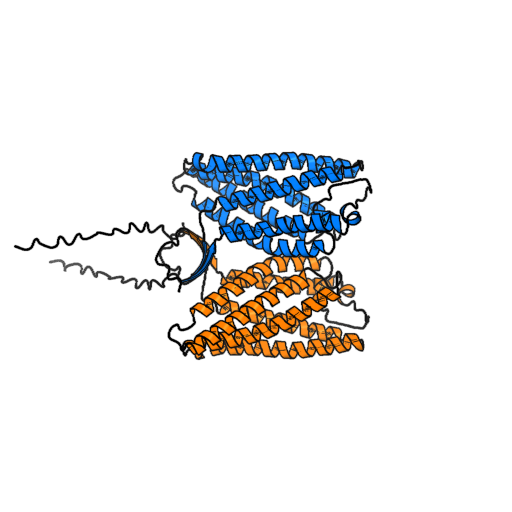6 1 58.03 23 VAL B N 1
ATOM 2344 C CA . VAL B 1 23 ? 3.9 23.438 6.258 1 58.03 23 VAL B CA 1
ATOM 2345 C C . VAL B 1 23 ? 4.867 23 5.164 1 58.03 23 VAL B C 1
ATOM 2347 O O . VAL B 1 23 ? 5.312 23.812 4.355 1 58.03 23 VAL B O 1
ATOM 2350 N N . HIS B 1 24 ? 5.285 21.75 5.297 1 57.19 24 HIS B N 1
ATOM 2351 C CA . HIS B 1 24 ? 6.219 21.25 4.293 1 57.19 24 HIS B CA 1
ATOM 2352 C C . HIS B 1 24 ? 5.484 20.719 3.068 1 57.19 24 HIS B C 1
ATOM 2354 O O . HIS B 1 24 ? 5.992 20.797 1.949 1 57.19 24 HIS B O 1
ATOM 2360 N N . TYR B 1 25 ? 4.395 20.203 3.367 1 60.06 25 TYR B N 1
ATOM 2361 C CA . TYR B 1 25 ? 3.664 19.562 2.275 1 60.06 25 TYR B CA 1
ATOM 2362 C C . TYR B 1 25 ? 2.16 19.656 2.5 1 60.06 25 TYR B C 1
ATOM 2364 O O . TYR B 1 25 ? 1.676 19.406 3.607 1 60.06 25 TYR B O 1
ATOM 2372 N N . LYS B 1 26 ? 1.532 20.312 1.654 1 63.56 26 LYS B N 1
ATOM 2373 C CA . LYS B 1 26 ? 0.078 20.438 1.689 1 63.56 26 LYS B CA 1
ATOM 2374 C C . LYS B 1 26 ? -0.559 19.766 0.474 1 63.56 26 LYS B C 1
ATOM 2376 O O . LYS B 1 26 ? -0.2 20.062 -0.666 1 63.56 26 LYS B O 1
ATOM 2381 N N . LEU B 1 27 ? -1.107 18.656 0.694 1 64.88 27 LEU B N 1
ATOM 2382 C CA . LEU B 1 27 ? -1.856 18.016 -0.379 1 64.88 27 LEU B CA 1
ATOM 2383 C C . LEU B 1 27 ? -3.332 17.891 -0.016 1 64.88 27 LEU B C 1
ATOM 2385 O O . LEU B 1 27 ? -3.672 17.625 1.14 1 64.88 27 LEU B O 1
ATOM 2389 N N . SER B 1 28 ? -4.156 18.297 -1.01 1 74.62 28 SER B N 1
ATOM 2390 C CA . SER B 1 28 ? -5.578 18.062 -0.779 1 74.62 28 SER B CA 1
ATOM 2391 C C . SER B 1 28 ? -5.832 16.594 -0.403 1 74.62 28 SER B C 1
ATOM 2393 O O . SER B 1 28 ? -5.582 15.695 -1.202 1 74.62 28 SER B O 1
ATOM 2395 N N . PHE B 1 29 ? -6.121 16.391 0.808 1 74.38 29 PHE B N 1
ATOM 2396 C CA . PHE B 1 29 ? -6.414 15.055 1.314 1 74.38 29 PHE B CA 1
ATOM 2397 C C . PHE B 1 29 ? -7.516 14.398 0.492 1 74.38 29 PHE B C 1
ATOM 2399 O O . PHE B 1 29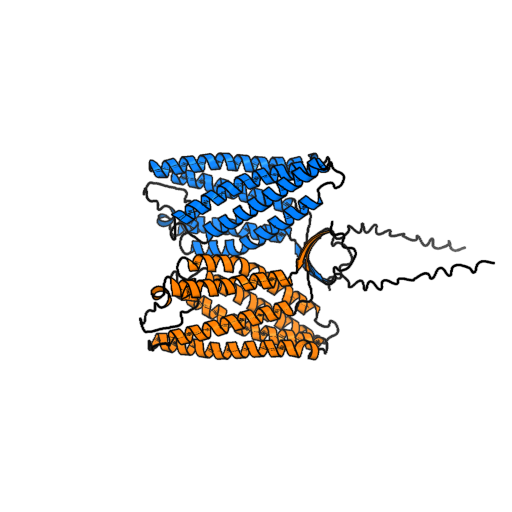 ? -7.438 13.203 0.182 1 74.38 29 PHE B O 1
ATOM 2406 N N . LYS B 1 30 ? -8.375 15.219 0.118 1 79.5 30 LYS B N 1
ATOM 2407 C CA . LYS B 1 30 ? -9.508 14.711 -0.658 1 79.5 30 LYS B CA 1
ATOM 2408 C C . LYS B 1 30 ? -9.047 14.188 -2.016 1 79.5 30 LYS B C 1
ATOM 2410 O O . LYS B 1 30 ? -9.43 13.086 -2.424 1 79.5 30 LYS B O 1
ATOM 2415 N N . ASN B 1 31 ? -8.25 14.914 -2.635 1 81.94 31 ASN B N 1
ATOM 2416 C CA . ASN B 1 31 ? -7.773 14.508 -3.955 1 81.94 31 ASN B CA 1
ATOM 2417 C C . ASN B 1 31 ? -6.902 13.258 -3.877 1 81.94 31 ASN B C 1
ATOM 2419 O O . ASN B 1 31 ? -6.965 12.398 -4.758 1 81.94 31 ASN B O 1
ATOM 2423 N N . LEU B 1 32 ? -6.141 13.18 -2.854 1 80.81 32 LEU B N 1
ATOM 2424 C CA . LEU B 1 32 ? -5.305 12 -2.676 1 80.81 32 LEU B CA 1
ATOM 2425 C C . LEU B 1 32 ? -6.156 10.758 -2.422 1 80.81 32 LEU B C 1
ATOM 2427 O O . LEU B 1 32 ? -5.879 9.688 -2.961 1 80.81 32 LEU B O 1
ATOM 2431 N N . CYS B 1 33 ? -7.156 10.953 -1.688 1 84.44 33 CYS B N 1
ATOM 2432 C CA . CYS B 1 33 ? -8.055 9.844 -1.391 1 84.44 33 CYS B CA 1
ATOM 2433 C C . CYS B 1 33 ? -8.789 9.383 -2.646 1 84.44 33 CYS B C 1
ATOM 2435 O O . CYS B 1 33 ? -8.898 8.188 -2.896 1 84.44 33 CYS B O 1
ATOM 2437 N N . LEU B 1 34 ? -9.188 10.406 -3.42 1 88.31 34 LEU B N 1
ATOM 2438 C CA . LEU B 1 34 ? -9.891 10.07 -4.652 1 88.31 34 LEU B CA 1
ATOM 2439 C C . LEU B 1 34 ? -8.961 9.383 -5.645 1 88.31 34 LEU B C 1
ATOM 2441 O O . LEU B 1 34 ? -9.359 8.453 -6.34 1 88.31 34 LEU B O 1
ATOM 2445 N N . LEU B 1 35 ? -7.758 9.82 -5.676 1 88.25 35 LEU B N 1
ATOM 2446 C CA . LEU B 1 35 ? -6.77 9.195 -6.543 1 88.25 35 LEU B CA 1
ATOM 2447 C C . LEU B 1 35 ? -6.523 7.742 -6.129 1 88.25 35 LEU B C 1
ATOM 2449 O O . LEU B 1 35 ? -6.445 6.855 -6.98 1 88.25 35 LEU B O 1
ATOM 2453 N N . SER B 1 36 ? -6.43 7.527 -4.879 1 89.06 36 SER B N 1
ATOM 2454 C CA . SER B 1 36 ? -6.18 6.172 -4.391 1 89.06 36 SER B CA 1
ATOM 2455 C C . SER B 1 36 ? -7.336 5.238 -4.742 1 89.06 36 SER B C 1
ATOM 2457 O O . SER B 1 36 ? -7.121 4.055 -5.023 1 89.06 36 SER B O 1
ATOM 2459 N N . LEU B 1 37 ? -8.539 5.738 -4.773 1 90.56 37 LEU B N 1
ATOM 2460 C CA . LEU B 1 37 ? -9.703 4.93 -5.098 1 90.56 37 LEU B CA 1
ATOM 2461 C C . LEU B 1 37 ? -9.766 4.641 -6.594 1 90.56 37 LEU B C 1
ATOM 2463 O O . LEU B 1 37 ? -10.367 3.646 -7.012 1 90.56 37 LEU B O 1
ATOM 2467 N N . ALA B 1 38 ? -9.148 5.496 -7.359 1 92.44 38 ALA B N 1
ATOM 2468 C CA . ALA B 1 38 ? -9.18 5.332 -8.812 1 92.44 38 ALA B CA 1
ATOM 2469 C C . ALA B 1 38 ? -8.266 4.195 -9.25 1 92.44 38 ALA B C 1
ATOM 2471 O O . ALA B 1 38 ? -8.484 3.584 -10.305 1 92.44 38 ALA B O 1
ATOM 2472 N N . PHE B 1 39 ? -7.312 3.814 -8.453 1 93.88 39 PHE B N 1
ATOM 2473 C CA . PHE B 1 39 ? -6.324 2.816 -8.844 1 93.88 39 PHE B CA 1
ATOM 2474 C C . PHE B 1 39 ? -6.988 1.465 -9.086 1 93.88 39 PHE B C 1
ATOM 2476 O O . PHE B 1 39 ? -6.906 0.917 -10.188 1 93.88 39 PHE B O 1
ATOM 2483 N N . PRO B 1 40 ? -7.691 0.939 -8.148 1 94.5 40 PRO B N 1
ATOM 2484 C CA . PRO B 1 40 ? -8.312 -0.364 -8.391 1 94.5 40 PRO B CA 1
ATOM 2485 C C . PRO B 1 40 ? -9.383 -0.314 -9.484 1 94.5 40 PRO B C 1
ATOM 2487 O O . PRO B 1 40 ? -9.555 -1.284 -10.227 1 94.5 40 PRO B O 1
ATOM 2490 N N . LEU B 1 41 ? -10.07 0.807 -9.602 1 94.56 41 LEU B N 1
ATOM 2491 C CA . LEU B 1 41 ? -11.109 0.912 -10.617 1 94.56 41 LEU B CA 1
ATOM 2492 C C . LEU B 1 41 ? -10.508 0.876 -12.016 1 94.56 41 LEU B C 1
ATOM 2494 O O . LEU B 1 41 ? -10.953 0.108 -12.875 1 94.56 41 LEU B O 1
ATOM 2498 N N . VAL B 1 42 ? -9.5 1.678 -12.242 1 96 42 VAL B N 1
ATOM 2499 C CA . VAL B 1 42 ? -8.844 1.733 -13.539 1 96 42 VAL B CA 1
ATOM 2500 C C . VAL B 1 42 ? -8.18 0.39 -13.844 1 96 42 VAL B C 1
ATOM 2502 O O . VAL B 1 42 ? -8.281 -0.12 -14.961 1 96 42 VAL B O 1
ATOM 2505 N N . SER B 1 43 ? -7.543 -0.149 -12.844 1 97.44 43 SER B N 1
ATOM 2506 C CA . SER B 1 43 ? -6.883 -1.436 -13.039 1 97.44 43 SER B CA 1
ATOM 2507 C C . SER B 1 43 ? -7.895 -2.531 -13.367 1 97.44 43 SER B C 1
ATOM 2509 O O . SER B 1 43 ? -7.625 -3.41 -14.188 1 97.44 43 SER B O 1
ATOM 2511 N N . LEU B 1 44 ? -9.055 -2.475 -12.727 1 97 44 LEU B N 1
ATOM 2512 C CA . LEU B 1 44 ? -10.109 -3.449 -13.008 1 97 44 LEU B CA 1
ATOM 2513 C C . LEU B 1 44 ? -10.547 -3.371 -14.469 1 97 44 LEU B C 1
ATOM 2515 O O . LEU B 1 44 ? -10.695 -4.398 -15.125 1 97 44 LEU B O 1
ATOM 2519 N N . LEU B 1 45 ? -10.68 -2.174 -14.961 1 96.94 45 LEU B N 1
ATOM 2520 C CA . LEU B 1 45 ? -11.078 -1.973 -16.344 1 96.94 45 LEU B CA 1
ATOM 2521 C C . LEU B 1 45 ? -10 -2.473 -17.297 1 96.94 45 LEU B C 1
ATOM 2523 O O . LEU B 1 45 ? -10.297 -3.137 -18.297 1 96.94 45 LEU B O 1
ATOM 2527 N N . VAL B 1 46 ? -8.781 -2.205 -16.984 1 97.81 46 VAL B N 1
ATOM 2528 C CA . VAL B 1 46 ? -7.668 -2.648 -17.812 1 97.81 46 VAL B CA 1
ATOM 2529 C C . VAL B 1 46 ? -7.59 -4.176 -17.812 1 97.81 46 VAL B C 1
ATOM 2531 O O . VAL B 1 46 ? -7.406 -4.797 -18.859 1 97.81 46 VAL B O 1
ATOM 2534 N N . CYS B 1 47 ? -7.746 -4.785 -16.625 1 97.69 47 CYS B N 1
ATOM 2535 C CA . CYS B 1 47 ? -7.723 -6.238 -16.516 1 97.69 47 CYS B CA 1
ATOM 2536 C C . CYS B 1 47 ? -8.852 -6.863 -17.328 1 97.69 47 CYS B C 1
ATOM 2538 O O . CYS B 1 47 ? -8.656 -7.871 -18 1 97.69 47 CYS B O 1
ATOM 2540 N N . LEU B 1 48 ? -10.039 -6.23 -17.281 1 97.19 48 LEU B N 1
ATOM 2541 C CA . LEU B 1 48 ? -11.195 -6.734 -18.016 1 97.19 48 LEU B CA 1
ATOM 2542 C C . LEU B 1 48 ? -10.961 -6.656 -19.531 1 97.19 48 LEU B C 1
ATOM 2544 O O . LEU B 1 48 ? -11.117 -7.652 -20.234 1 97.19 48 LEU B O 1
ATOM 2548 N N . ILE B 1 49 ? -10.516 -5.508 -20.016 1 97.56 49 ILE B N 1
ATOM 2549 C CA . ILE B 1 49 ? -10.32 -5.27 -21.453 1 97.56 49 ILE B CA 1
ATOM 2550 C C . ILE B 1 49 ? -9.203 -6.164 -21.969 1 97.56 49 ILE B C 1
ATOM 2552 O O . ILE B 1 49 ? -9.367 -6.844 -22.984 1 97.56 49 ILE B O 1
ATOM 2556 N N . THR B 1 50 ? -8.094 -6.227 -21.266 1 97.25 50 THR B N 1
ATOM 2557 C CA . THR B 1 50 ? -6.961 -7.016 -21.734 1 97.25 50 THR B CA 1
ATOM 2558 C C . THR B 1 50 ? -7.246 -8.508 -21.594 1 97.25 50 THR B C 1
ATOM 2560 O O . THR B 1 50 ? -6.766 -9.32 -22.391 1 97.25 50 THR B O 1
ATOM 2563 N N . GLY B 1 51 ? -8 -8.898 -20.578 1 95.56 51 GLY B N 1
ATOM 2564 C CA . GLY B 1 51 ? -8.414 -10.289 -20.469 1 95.56 51 GLY B CA 1
ATOM 2565 C C . GLY B 1 51 ? -9.25 -10.758 -21.641 1 95.56 51 GLY B C 1
ATOM 2566 O O . GLY B 1 51 ? -9.016 -11.836 -22.188 1 95.56 51 GLY B O 1
ATOM 2567 N N . TYR B 1 52 ? -10.156 -9.922 -22.078 1 94.81 52 TYR B N 1
ATOM 2568 C CA . TYR B 1 52 ? -11.008 -10.25 -23.219 1 94.81 52 TYR B CA 1
ATOM 2569 C C . TYR B 1 52 ? -10.195 -10.32 -24.516 1 94.81 52 TYR B C 1
ATOM 2571 O O . TYR B 1 52 ? -10.438 -11.172 -25.359 1 94.81 52 TYR B O 1
ATOM 2579 N N . ILE B 1 53 ? -9.25 -9.453 -24.641 1 96.12 53 ILE B N 1
ATOM 2580 C CA . ILE B 1 53 ? -8.5 -9.328 -25.875 1 96.12 53 ILE B CA 1
ATOM 2581 C C . ILE B 1 53 ? -7.449 -10.438 -25.953 1 96.12 53 ILE B C 1
ATOM 2583 O O . ILE B 1 53 ? -7.305 -11.086 -27 1 96.12 53 ILE B O 1
ATOM 2587 N N . PHE B 1 54 ? -6.773 -10.766 -24.844 1 95.44 54 PHE B N 1
ATOM 2588 C CA . PHE B 1 54 ? -5.566 -11.578 -24.953 1 95.44 54 PHE B CA 1
ATOM 2589 C C . PHE B 1 54 ? -5.781 -12.961 -24.359 1 95.44 54 PHE B C 1
ATOM 2591 O O . PHE B 1 54 ? -5.043 -13.898 -24.656 1 95.44 54 PHE B O 1
ATOM 2598 N N . GLN B 1 55 ? -6.789 -13.156 -23.484 1 94.94 55 GLN B N 1
ATOM 2599 C CA . GLN B 1 55 ? -6.938 -14.438 -22.781 1 94.94 55 GLN B CA 1
ATOM 2600 C C . GLN B 1 55 ? -8.406 -14.766 -22.547 1 94.94 55 GLN B C 1
ATOM 2602 O O . GLN B 1 55 ? -8.805 -15.07 -21.422 1 94.94 55 GLN B O 1
ATOM 2607 N N . PRO B 1 56 ? -9.227 -14.742 -23.578 1 91.56 56 PRO B N 1
ATOM 2608 C CA . PRO B 1 56 ? -10.664 -14.961 -23.406 1 91.56 56 PRO B CA 1
ATOM 2609 C C . PRO B 1 56 ? -10.984 -16.344 -22.844 1 91.56 56 PRO B C 1
ATOM 2611 O O . PRO B 1 56 ? -11.953 -16.5 -22.094 1 91.56 56 PRO B O 1
ATOM 2614 N N . ASN B 1 57 ? -10.234 -17.359 -23.047 1 91.12 57 ASN B N 1
ATOM 2615 C CA . ASN B 1 57 ? -10.484 -18.703 -22.531 1 91.12 57 ASN B CA 1
ATOM 2616 C C . ASN B 1 57 ? -10.125 -18.828 -21.047 1 91.12 57 ASN B C 1
ATOM 2618 O O . ASN B 1 57 ? -10.836 -19.469 -20.281 1 91.12 57 ASN B O 1
ATOM 2622 N N . ASP B 1 58 ? -9.086 -18.109 -20.625 1 90.31 58 ASP B N 1
ATOM 2623 C CA . ASP B 1 58 ? -8.617 -18.188 -19.25 1 90.31 58 ASP B CA 1
ATOM 2624 C C . ASP B 1 58 ? -9.609 -17.531 -18.297 1 90.31 58 ASP B C 1
ATOM 2626 O O . ASP B 1 58 ? -9.828 -18.016 -17.172 1 90.31 58 ASP B O 1
ATOM 2630 N N . ILE B 1 59 ? -10.242 -16.484 -18.75 1 92.38 59 ILE B N 1
ATOM 2631 C CA . ILE B 1 59 ? -11.062 -15.703 -17.828 1 92.38 59 ILE B CA 1
ATOM 2632 C C . ILE B 1 59 ? -12.461 -16.312 -17.734 1 92.38 59 ILE B C 1
ATOM 2634 O O . ILE B 1 59 ? -13.258 -15.914 -16.891 1 92.38 59 ILE B O 1
ATOM 2638 N N . HIS B 1 60 ? -12.734 -17.234 -18.562 1 88.56 60 HIS B N 1
ATOM 2639 C CA . HIS B 1 60 ? -14.039 -17.906 -18.5 1 88.56 60 HIS B CA 1
ATOM 2640 C C . HIS B 1 60 ? -13.906 -19.344 -18.031 1 88.56 60 HIS B C 1
ATOM 2642 O O . HIS B 1 60 ? -14.875 -20.109 -18.062 1 88.56 60 HIS B O 1
ATOM 2648 N N . GLU B 1 61 ? -12.789 -19.688 -17.609 1 83.06 61 GLU B N 1
ATOM 2649 C CA . GLU B 1 61 ? -12.578 -21.062 -17.172 1 83.06 61 GLU B CA 1
ATOM 2650 C C . GLU B 1 61 ? -13.234 -21.312 -15.812 1 83.06 61 GLU B C 1
ATOM 2652 O O . GLU B 1 61 ? -12.953 -20.594 -14.844 1 83.06 61 GLU B O 1
ATOM 2657 N N . THR B 1 62 ? -14.188 -22.281 -15.812 1 82.62 62 THR B N 1
ATOM 2658 C CA . THR B 1 62 ? -14.828 -22.734 -14.586 1 82.62 62 THR B CA 1
ATOM 2659 C C . THR B 1 62 ? -14.812 -24.25 -14.5 1 82.62 62 THR B C 1
ATOM 2661 O O . THR B 1 62 ? -14.484 -24.938 -15.477 1 82.62 62 THR B O 1
ATOM 2664 N N . HIS B 1 63 ? -15.062 -24.672 -13.367 1 83 63 HIS B N 1
ATOM 2665 C CA . HIS B 1 63 ? -15.094 -26.125 -13.203 1 83 63 HIS B CA 1
ATOM 2666 C C . HIS B 1 63 ? -16.203 -26.75 -14.031 1 83 63 HIS B C 1
ATOM 2668 O O . HIS B 1 63 ? -16.125 -27.922 -14.414 1 83 63 HIS B O 1
ATOM 2674 N N . CYS B 1 64 ? -17.281 -26.031 -14.305 1 84.94 64 CYS B N 1
ATOM 2675 C CA . CYS B 1 64 ? -18.438 -26.516 -15.039 1 84.94 64 CYS B CA 1
ATOM 2676 C C . CYS B 1 64 ? -18.172 -26.547 -16.531 1 84.94 64 CYS B C 1
ATOM 2678 O O . CYS B 1 64 ? -18.844 -27.25 -17.281 1 84.94 64 CYS B O 1
ATOM 2680 N N . ARG B 1 65 ? -17.328 -25.688 -17 1 86.19 65 ARG B N 1
ATOM 2681 C CA . ARG B 1 65 ? -16.984 -25.578 -18.406 1 86.19 65 ARG B CA 1
ATOM 2682 C C . ARG B 1 65 ? -18.203 -25.297 -19.266 1 86.19 65 ARG B C 1
ATOM 2684 O O . ARG B 1 65 ? -18.406 -25.922 -20.312 1 86.19 65 ARG B O 1
ATOM 2691 N N . VAL B 1 66 ? -19.078 -24.516 -18.719 1 87.75 66 VAL B N 1
ATOM 2692 C CA . VAL B 1 66 ? -20.266 -24.109 -19.453 1 87.75 66 VAL B CA 1
ATOM 2693 C C . VAL B 1 66 ? -20.078 -22.688 -20 1 87.75 66 VAL B C 1
ATOM 2695 O O . VAL B 1 66 ? -19.156 -21.984 -19.594 1 87.75 66 VAL B O 1
ATOM 2698 N N . TYR B 1 67 ? -20.969 -22.344 -20.875 1 89.12 67 TYR B N 1
ATOM 2699 C CA . TYR B 1 67 ? -20.875 -21.078 -21.578 1 89.12 67 TYR B CA 1
ATOM 2700 C C . TYR B 1 67 ? -21.141 -19.906 -20.641 1 89.12 67 TYR B C 1
ATOM 2702 O O . TYR B 1 67 ? -22.125 -19.922 -19.891 1 89.12 67 TYR B O 1
ATOM 2710 N N . ASN B 1 68 ? -20.203 -18.922 -20.594 1 92.19 68 ASN B N 1
ATOM 2711 C CA . ASN B 1 68 ? -20.297 -17.656 -19.859 1 92.19 68 ASN B CA 1
ATOM 2712 C C . ASN B 1 6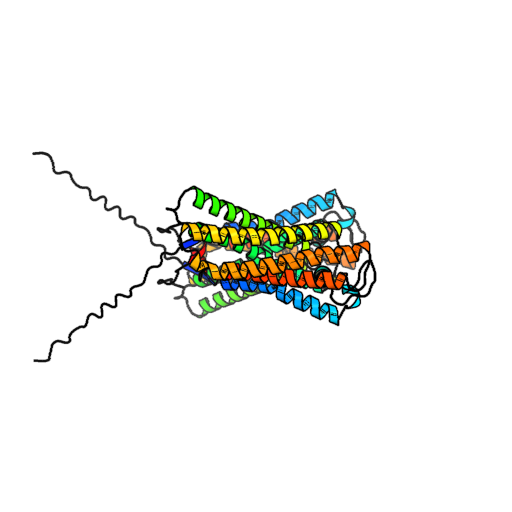8 ? -19.766 -16.484 -20.688 1 92.19 68 ASN B C 1
ATOM 2714 O O . ASN B 1 68 ? -18.922 -16.672 -21.578 1 92.19 68 ASN B O 1
ATOM 2718 N N . ILE B 1 69 ? -20.266 -15.297 -20.391 1 92.44 69 ILE B N 1
ATOM 2719 C CA . ILE B 1 69 ? -19.891 -14.125 -21.172 1 92.44 69 ILE B CA 1
ATOM 2720 C C . ILE B 1 69 ? -19.125 -13.141 -20.281 1 92.44 69 ILE B C 1
ATOM 2722 O O . ILE B 1 69 ? -18.141 -12.555 -20.719 1 92.44 69 ILE B O 1
ATOM 2726 N N . ILE B 1 70 ? -19.578 -12.945 -19.125 1 95.88 70 ILE B N 1
ATOM 2727 C CA . ILE B 1 70 ? -18.969 -11.977 -18.219 1 95.88 70 ILE B CA 1
ATOM 2728 C C . ILE B 1 70 ? -18.078 -12.703 -17.203 1 95.88 70 ILE B C 1
ATOM 2730 O O . ILE B 1 70 ? -18.562 -13.516 -16.422 1 95.88 70 ILE B O 1
ATOM 2734 N N . PRO B 1 71 ? -16.781 -12.445 -17.281 1 96.06 71 PRO B N 1
ATOM 2735 C CA . PRO B 1 71 ? -15.898 -13.078 -16.297 1 96.06 71 PRO B CA 1
ATOM 2736 C C . PRO B 1 71 ? -15.977 -12.414 -14.93 1 96.06 71 PRO B C 1
ATOM 2738 O O . PRO B 1 71 ? -16.266 -11.219 -14.836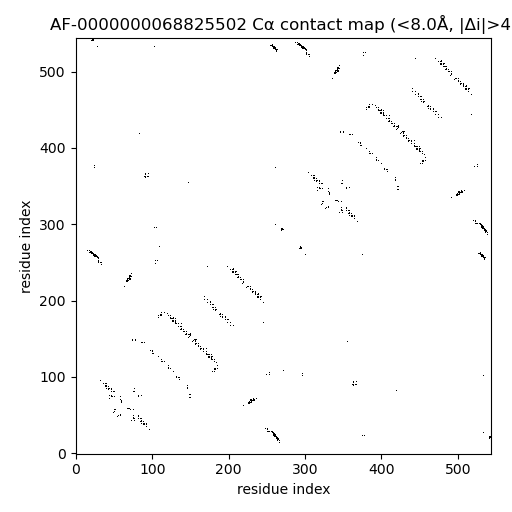 1 96.06 71 PRO B O 1
ATOM 2741 N N . SER B 1 72 ? -15.742 -13.203 -13.898 1 96.19 72 SER B N 1
ATOM 2742 C CA . SER B 1 72 ? -15.727 -12.648 -12.555 1 96.19 72 SER B CA 1
ATOM 2743 C C . SER B 1 72 ? -14.523 -11.734 -12.344 1 96.19 72 SER B C 1
ATOM 2745 O O . SER B 1 72 ? -13.562 -11.781 -13.109 1 96.19 72 SER B O 1
ATOM 2747 N N . ILE B 1 73 ? -14.57 -10.93 -11.328 1 97.06 73 ILE B N 1
ATOM 2748 C CA . ILE B 1 73 ? -13.461 -10.055 -10.977 1 97.06 73 ILE B CA 1
ATOM 2749 C C . ILE B 1 73 ? -12.234 -10.891 -10.609 1 97.06 73 ILE B C 1
ATOM 2751 O O . ILE B 1 73 ? -11.117 -10.594 -11.039 1 97.06 73 ILE B O 1
ATOM 2755 N N . SER B 1 74 ? -12.445 -12 -9.898 1 95.69 74 SER B N 1
ATOM 2756 C CA . SER B 1 74 ? -11.344 -12.867 -9.484 1 95.69 74 SER B CA 1
ATOM 2757 C C . SER B 1 74 ? -10.672 -13.516 -10.695 1 95.69 74 SER B C 1
ATOM 2759 O O . SER B 1 74 ? -9.469 -13.766 -10.68 1 95.69 74 SER B O 1
ATOM 2761 N N . ALA B 1 75 ? -11.438 -13.789 -11.727 1 95.25 75 ALA B N 1
ATOM 2762 C CA . ALA B 1 75 ? -10.891 -14.43 -12.922 1 95.25 75 ALA B CA 1
ATOM 2763 C C . ALA B 1 75 ? -9.984 -13.469 -13.688 1 95.25 75 ALA B C 1
ATOM 2765 O O . ALA B 1 75 ? -8.898 -13.852 -14.125 1 95.25 75 ALA B O 1
ATOM 2766 N N . ILE B 1 76 ? -10.406 -12.227 -13.805 1 96.12 76 ILE B N 1
ATOM 2767 C CA . ILE B 1 76 ? -9.656 -11.297 -14.641 1 96.12 76 ILE B CA 1
ATOM 2768 C C . ILE B 1 76 ? -8.469 -10.742 -13.852 1 96.12 76 ILE B C 1
ATOM 2770 O O . ILE B 1 76 ? -7.469 -10.32 -14.438 1 96.12 76 ILE B O 1
ATOM 2774 N N . THR B 1 77 ? -8.531 -10.711 -12.539 1 96.56 77 THR B N 1
ATOM 2775 C CA . THR B 1 77 ? -7.461 -10.172 -11.711 1 96.56 77 THR B CA 1
ATOM 2776 C C . THR B 1 77 ? -6.555 -11.289 -11.203 1 96.56 77 THR B C 1
ATOM 2778 O O . THR B 1 77 ? -5.574 -11.023 -10.5 1 96.56 77 THR B O 1
ATOM 2781 N N . GLY B 1 78 ? -6.863 -12.5 -11.562 1 94.81 78 GLY B N 1
ATOM 2782 C CA . GLY B 1 78 ? -6.121 -13.625 -11.023 1 94.81 78 GLY B CA 1
ATOM 2783 C C . GLY B 1 78 ? -5.203 -14.281 -12.039 1 94.81 78 GLY B C 1
ATOM 2784 O O . GLY B 1 78 ? -4.566 -15.297 -11.75 1 94.81 78 GLY B O 1
ATOM 2785 N N . ILE B 1 79 ? -5.113 -13.672 -13.172 1 93.75 79 ILE B N 1
ATOM 2786 C CA . ILE B 1 79 ? -4.289 -14.273 -14.219 1 93.75 79 ILE B CA 1
ATOM 2787 C C . ILE B 1 79 ? -3.135 -13.336 -14.562 1 93.75 79 ILE B C 1
ATOM 2789 O O . ILE B 1 79 ? -3.258 -12.109 -14.438 1 93.75 79 ILE B O 1
ATOM 2793 N N . SER B 1 80 ? -1.993 -13.953 -14.984 1 93 80 SER B N 1
ATOM 2794 C CA . SER B 1 80 ? -0.833 -13.188 -15.422 1 93 80 SER B CA 1
ATOM 2795 C C . SER B 1 80 ? -0.986 -12.727 -16.875 1 93 80 SER B C 1
ATOM 2797 O O . SER B 1 80 ? -1.403 -13.5 -17.734 1 93 80 SER B O 1
ATOM 2799 N N . PRO B 1 81 ? -0.75 -11.445 -17.078 1 94.75 81 PRO B N 1
ATOM 2800 C CA . PRO B 1 81 ? -0.014 -10.516 -16.234 1 94.75 81 PRO B CA 1
ATOM 2801 C C . PRO B 1 81 ? -0.93 -9.539 -15.5 1 94.75 81 PRO B C 1
ATOM 2803 O O . PRO B 1 81 ? -0.451 -8.648 -14.781 1 94.75 81 PRO B O 1
ATOM 2806 N N . GLN B 1 82 ? -2.256 -9.688 -15.672 1 96.69 82 GLN B N 1
ATOM 2807 C CA . GLN B 1 82 ? -3.229 -8.781 -15.07 1 96.69 82 GLN B CA 1
ATOM 2808 C C . GLN B 1 82 ? -3.109 -8.773 -13.555 1 96.69 82 GLN B C 1
ATOM 2810 O O . GLN B 1 82 ? -3.297 -7.734 -12.914 1 96.69 82 GLN B O 1
ATOM 2815 N N . ILE B 1 83 ? -2.744 -9.906 -13.031 1 97.25 83 ILE B N 1
ATOM 2816 C CA . ILE B 1 83 ? -2.645 -10.047 -11.578 1 97.25 83 ILE B CA 1
ATOM 2817 C C . ILE B 1 83 ? -1.575 -9.102 -11.039 1 97.25 83 ILE B C 1
ATOM 2819 O O . ILE B 1 83 ? -1.717 -8.562 -9.938 1 97.25 83 ILE B O 1
ATOM 2823 N N . TYR B 1 84 ? -0.491 -8.867 -11.75 1 96.38 84 TYR B N 1
ATOM 2824 C CA . TYR B 1 84 ? 0.574 -7.973 -11.312 1 96.38 84 TYR B CA 1
ATOM 2825 C C . TYR B 1 84 ? 0.075 -6.535 -11.227 1 96.38 84 TYR B C 1
ATOM 2827 O O . TYR B 1 84 ? 0.316 -5.852 -10.227 1 96.38 84 TYR B O 1
ATOM 2835 N N . LEU B 1 85 ? -0.609 -6.172 -12.258 1 96.94 85 LEU B N 1
ATOM 2836 C CA . LEU B 1 85 ? -1.173 -4.828 -12.281 1 96.94 85 LEU B CA 1
ATOM 2837 C C . LEU B 1 85 ? -2.168 -4.629 -11.141 1 96.94 85 LEU B C 1
ATOM 2839 O O . LEU B 1 85 ? -2.145 -3.6 -10.469 1 96.94 85 LEU B O 1
ATOM 2843 N N . TRP B 1 86 ? -3.037 -5.566 -10.945 1 97.62 86 TRP B N 1
ATOM 2844 C CA . TRP B 1 86 ? -4.047 -5.508 -9.898 1 97.62 86 TRP B CA 1
ATOM 2845 C C . TRP B 1 86 ? -3.4 -5.391 -8.523 1 97.62 86 TRP B C 1
ATOM 2847 O O . TRP B 1 86 ? -3.734 -4.492 -7.746 1 97.62 86 TRP B O 1
ATOM 2857 N N . ARG B 1 87 ? -2.42 -6.219 -8.25 1 97.62 87 ARG B N 1
ATOM 2858 C CA . ARG B 1 87 ? -1.752 -6.246 -6.953 1 97.62 87 ARG B CA 1
ATOM 2859 C C . ARG B 1 87 ? -1.022 -4.934 -6.688 1 97.62 87 ARG B C 1
ATOM 2861 O O . ARG B 1 87 ? -1.072 -4.402 -5.574 1 97.62 87 ARG B O 1
ATOM 2868 N N . ILE B 1 88 ? -0.395 -4.422 -7.656 1 96.69 88 ILE B N 1
ATOM 2869 C CA . ILE B 1 88 ? 0.313 -3.156 -7.508 1 96.69 88 ILE B CA 1
ATOM 2870 C C . ILE B 1 88 ? -0.688 -2.029 -7.258 1 96.69 88 ILE B C 1
ATOM 2872 O O . ILE B 1 88 ? -0.475 -1.183 -6.391 1 96.69 88 ILE B O 1
ATOM 2876 N N . SER B 1 89 ? -1.75 -2.037 -8.016 1 96.62 89 SER B N 1
ATOM 2877 C CA . SER B 1 89 ? -2.781 -1.019 -7.859 1 96.62 89 SER B CA 1
ATOM 2878 C C . SER B 1 89 ? -3.367 -1.038 -6.449 1 96.62 89 SER B C 1
ATOM 2880 O O . SER B 1 89 ? -3.555 0.015 -5.836 1 96.62 89 SER B O 1
ATOM 2882 N N . VAL B 1 90 ? -3.621 -2.178 -5.945 1 96.81 90 VAL B N 1
ATOM 2883 C CA . VAL B 1 90 ? -4.223 -2.316 -4.625 1 96.81 90 VAL B CA 1
ATOM 2884 C C . VAL B 1 90 ? -3.215 -1.914 -3.553 1 96.81 90 VAL B C 1
ATOM 2886 O O . VAL B 1 90 ? -3.59 -1.369 -2.512 1 96.81 90 VAL B O 1
ATOM 2889 N N . ALA B 1 91 ? -1.951 -2.141 -3.836 1 95.75 91 ALA B N 1
ATOM 2890 C CA . ALA B 1 91 ? -0.919 -1.722 -2.891 1 95.75 91 ALA B CA 1
ATOM 2891 C C . ALA B 1 91 ? -0.995 -0.221 -2.625 1 95.75 91 ALA B C 1
ATOM 2893 O O . ALA B 1 91 ? -0.798 0.225 -1.492 1 95.75 91 ALA B O 1
ATOM 2894 N N . PHE B 1 92 ? -1.354 0.556 -3.609 1 94 92 PHE B N 1
ATOM 2895 C CA . PHE B 1 92 ? -1.425 2.006 -3.471 1 94 92 PHE B CA 1
ATOM 2896 C C . PHE B 1 92 ? -2.783 2.434 -2.926 1 94 92 PHE B C 1
ATOM 2898 O O . PHE B 1 92 ? -2.969 3.59 -2.545 1 94 92 PHE B O 1
ATOM 2905 N N . HIS B 1 93 ? -3.619 1.533 -2.863 1 94.75 93 HIS B N 1
ATOM 2906 C CA . HIS B 1 93 ? -4.992 1.82 -2.459 1 94.75 93 HIS B CA 1
ATOM 2907 C C . HIS B 1 93 ? -5.211 1.501 -0.985 1 94.75 93 HIS B C 1
ATOM 2909 O O . HIS B 1 93 ? -5.926 2.225 -0.288 1 94.75 93 HIS B O 1
ATOM 2915 N N . ILE B 1 94 ? -4.609 0.484 -0.461 1 94.12 94 ILE B N 1
ATOM 2916 C CA . ILE B 1 94 ? -4.949 -0.089 0.837 1 94.12 94 ILE B CA 1
ATOM 2917 C C . ILE B 1 94 ? -4.52 0.863 1.95 1 94.12 94 ILE B C 1
ATOM 2919 O O . ILE B 1 94 ? -5.281 1.124 2.883 1 94.12 94 ILE B O 1
ATOM 2923 N N . GLY B 1 95 ? -3.34 1.414 1.895 1 88.88 95 GLY B N 1
ATOM 2924 C CA . GLY B 1 95 ? -2.867 2.332 2.918 1 88.88 95 GLY B CA 1
ATOM 2925 C C . GLY B 1 95 ? -3.805 3.502 3.15 1 88.88 95 GLY B C 1
ATOM 2926 O O . GLY B 1 95 ? -4.312 3.688 4.262 1 88.88 95 GLY B O 1
ATOM 2927 N N . PRO B 1 96 ? -4.062 4.238 2.113 1 88.69 96 PRO B N 1
ATOM 2928 C CA . PRO B 1 96 ? -4.977 5.379 2.225 1 88.69 96 PRO B CA 1
ATOM 2929 C C . PRO B 1 96 ? -6.348 4.984 2.771 1 88.69 96 PRO B C 1
ATOM 2931 O O . PRO B 1 96 ? -6.973 5.762 3.5 1 88.69 96 PRO B O 1
ATOM 2934 N N . ARG B 1 97 ? -6.809 3.762 2.496 1 92.88 97 ARG B N 1
ATOM 2935 C CA . ARG B 1 97 ? -8.109 3.32 2.979 1 92.88 97 ARG B CA 1
ATOM 2936 C C . ARG B 1 97 ? -8.148 3.283 4.504 1 92.88 97 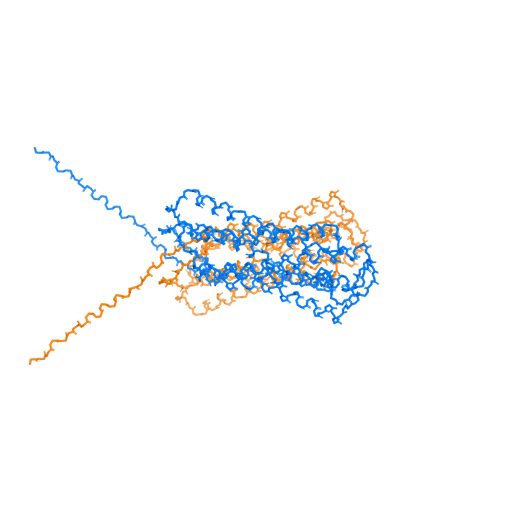ARG B C 1
ATOM 2938 O O . ARG B 1 97 ? -9.141 3.676 5.117 1 92.88 97 ARG B O 1
ATOM 2945 N N . PHE B 1 98 ? -7.141 2.877 5.086 1 91.44 98 PHE B N 1
ATOM 2946 C CA . PHE B 1 98 ? -7.082 2.818 6.543 1 91.44 98 PHE B CA 1
ATOM 2947 C C . PHE B 1 98 ? -7.02 4.219 7.137 1 91.44 98 PHE B C 1
ATOM 2949 O O . PHE B 1 98 ? -7.637 4.492 8.172 1 91.44 98 PHE B O 1
ATOM 2956 N N . ILE B 1 99 ? -6.312 5.07 6.449 1 85.88 99 ILE B N 1
ATOM 2957 C CA . ILE B 1 99 ? -6.195 6.449 6.914 1 85.88 99 ILE B CA 1
ATOM 2958 C C . ILE B 1 99 ? -7.547 7.148 6.805 1 85.88 99 ILE B C 1
ATOM 2960 O O . ILE B 1 99 ? -7.973 7.84 7.73 1 85.88 99 ILE B O 1
ATOM 2964 N N . ILE B 1 100 ? -8.188 6.957 5.715 1 89 100 ILE B N 1
ATOM 2965 C CA . ILE B 1 100 ? -9.492 7.562 5.492 1 89 100 ILE B CA 1
ATOM 2966 C C . ILE B 1 100 ? -10.469 7.102 6.57 1 89 100 ILE B C 1
ATOM 2968 O O . ILE B 1 100 ? -11.234 7.906 7.105 1 89 100 ILE B O 1
ATOM 2972 N N . ALA B 1 101 ? -10.414 5.832 6.898 1 93 101 ALA B N 1
ATOM 2973 C CA . ALA B 1 101 ? -11.289 5.293 7.938 1 93 101 ALA B CA 1
ATOM 2974 C C . ALA B 1 101 ? -11.047 5.996 9.273 1 93 101 ALA B C 1
ATOM 2976 O O . ALA B 1 101 ? -12 6.414 9.938 1 93 101 ALA B O 1
ATOM 2977 N N . ALA B 1 102 ? -9.789 6.195 9.609 1 89.88 102 ALA B N 1
ATOM 2978 C CA . ALA B 1 102 ? -9.438 6.82 10.883 1 89.88 102 ALA B CA 1
ATOM 2979 C C . ALA B 1 102 ? -9.828 8.297 10.891 1 89.88 102 ALA B C 1
ATOM 2981 O O . ALA B 1 102 ? -10.398 8.789 11.875 1 89.88 102 ALA B O 1
ATOM 2982 N N . VAL B 1 103 ? -9.539 8.945 9.836 1 86.75 103 VAL B N 1
ATOM 2983 C CA . VAL B 1 103 ? -9.82 10.375 9.734 1 86.75 103 VAL B CA 1
ATOM 2984 C C . VAL B 1 103 ? -11.328 10.609 9.734 1 86.75 103 VAL B C 1
ATOM 2986 O O . VAL B 1 103 ? -11.812 11.547 10.367 1 86.75 103 VAL B O 1
ATOM 2989 N N . TYR B 1 104 ? -12.055 9.797 9.023 1 90.38 104 TYR B N 1
ATOM 2990 C CA . TYR B 1 104 ? -13.508 9.961 8.953 1 90.38 104 TYR B CA 1
ATOM 2991 C C . TYR B 1 104 ? -14.141 9.781 10.328 1 90.38 104 TYR B C 1
ATOM 2993 O O . TYR B 1 104 ? -15.023 10.547 10.711 1 90.38 104 TYR B O 1
ATOM 3001 N N . ARG B 1 105 ? -13.719 8.789 11.023 1 93.31 105 ARG B N 1
ATOM 3002 C CA . ARG B 1 105 ? -14.219 8.602 12.383 1 93.31 105 ARG B CA 1
ATOM 3003 C C . ARG B 1 105 ? -13.93 9.82 13.25 1 93.31 105 ARG B C 1
ATOM 3005 O O . ARG B 1 105 ? -14.805 10.305 13.961 1 93.31 105 ARG B O 1
ATOM 3012 N N . ALA B 1 106 ? -12.656 10.281 13.188 1 88.81 106 ALA B N 1
ATOM 3013 C CA . ALA B 1 106 ? -12.266 11.445 13.984 1 88.81 106 ALA B CA 1
ATOM 3014 C C . ALA B 1 106 ? -13.086 12.672 13.602 1 88.81 106 ALA B C 1
ATOM 3016 O O . ALA B 1 106 ? -13.531 13.422 14.469 1 88.81 106 ALA B O 1
ATOM 3017 N N . TYR B 1 107 ? -13.273 12.844 12.398 1 86.88 107 TYR B N 1
ATOM 3018 C CA . TYR B 1 107 ? -14.055 13.953 11.883 1 86.88 107 TYR B CA 1
ATOM 3019 C C . TYR B 1 107 ? -15.484 13.914 12.406 1 86.88 107 TYR B C 1
ATOM 3021 O O . TYR B 1 107 ? -15.992 14.914 12.914 1 86.88 107 TYR B O 1
ATOM 3029 N N . GLN B 1 108 ? -16.125 12.82 12.32 1 92.38 108 GLN B N 1
ATOM 3030 C CA . GLN B 1 108 ? -17.516 12.664 12.766 1 92.38 108 GLN B CA 1
ATOM 3031 C C . GLN B 1 108 ? -17.625 12.805 14.281 1 92.38 108 GLN B C 1
ATOM 3033 O O . GLN B 1 108 ? -18.609 13.344 14.789 1 92.38 108 GLN B O 1
ATOM 3038 N N . LEU B 1 109 ? -16.609 12.297 14.953 1 93.38 109 LEU B N 1
ATOM 3039 C CA . LEU B 1 109 ? -16.594 12.445 16.406 1 93.38 109 LEU B CA 1
ATOM 3040 C C . LEU B 1 109 ? -16.578 13.914 16.797 1 93.38 109 LEU B C 1
ATOM 3042 O O . LEU B 1 109 ? -17.281 14.312 17.734 1 93.38 109 LEU B O 1
ATOM 3046 N N . ASN B 1 110 ? -15.859 14.664 16.031 1 89 110 ASN B N 1
ATOM 3047 C CA . ASN B 1 110 ? -15.75 16.094 16.312 1 89 110 ASN B CA 1
ATOM 3048 C C . ASN B 1 110 ? -17.047 16.828 15.984 1 89 110 ASN B C 1
ATOM 3050 O O . ASN B 1 110 ? -17.25 17.969 16.438 1 89 110 ASN B O 1
ATOM 3054 N N . LEU B 1 111 ? -17.875 16.25 15.281 1 90.25 111 LEU B N 1
ATOM 3055 C CA . LEU B 1 111 ? -19.141 16.891 14.898 1 90.25 111 LEU B CA 1
ATOM 3056 C C . LEU B 1 111 ? -20.219 16.609 15.938 1 90.25 111 LEU B C 1
ATOM 3058 O O . LEU B 1 111 ? -21.281 17.234 15.906 1 90.25 111 LEU B O 1
ATOM 3062 N N . ILE B 1 112 ? -19.953 15.672 16.812 1 94.88 112 ILE B N 1
ATOM 3063 C CA . ILE B 1 112 ? -20.938 15.359 17.844 1 94.88 112 ILE B CA 1
ATOM 3064 C C . ILE B 1 112 ? -21.125 16.562 18.766 1 94.88 112 ILE B C 1
ATOM 3066 O O . ILE B 1 112 ? -20.141 17.141 19.25 1 94.88 112 ILE B O 1
ATOM 3070 N N . ASN B 1 113 ? -22.359 16.969 18.969 1 94.94 113 ASN B N 1
ATOM 3071 C CA . ASN B 1 113 ? -22.672 18.062 19.891 1 94.94 113 ASN B CA 1
ATOM 3072 C C . ASN B 1 113 ? -22.328 17.719 21.328 1 94.94 113 ASN B C 1
ATOM 3074 O O . ASN B 1 113 ? -22.906 16.797 21.906 1 94.94 113 ASN B O 1
ATOM 3078 N N . PRO B 1 114 ? -21.406 18.469 21.844 1 93.56 114 PRO B N 1
ATOM 3079 C CA . PRO B 1 114 ? -21 18.141 23.219 1 93.56 114 PRO B CA 1
ATOM 3080 C C . PRO B 1 114 ? -22.109 18.375 24.234 1 93.56 114 PRO B C 1
ATOM 3082 O O . PRO B 1 114 ? -22.062 17.812 25.344 1 93.56 114 PRO B O 1
ATOM 3085 N N . THR B 1 115 ? -23.047 19.203 23.922 1 96.12 115 THR B N 1
ATOM 3086 C CA . THR B 1 115 ? -24.125 19.531 24.859 1 96.12 115 THR B CA 1
ATOM 3087 C C . THR B 1 115 ? -25.328 18.625 24.656 1 96.12 115 THR B C 1
ATOM 3089 O O . THR B 1 115 ? -26.344 18.75 25.344 1 96.12 115 THR B O 1
ATOM 3092 N N . ALA B 1 116 ? -25.234 17.734 23.734 1 96 116 ALA B N 1
ATOM 3093 C CA . ALA B 1 116 ? -26.312 16.781 23.5 1 96 116 ALA B CA 1
ATOM 3094 C C . ALA B 1 116 ? -26.469 15.805 24.656 1 96 116 ALA B C 1
ATOM 3096 O O . ALA B 1 116 ? -25.547 15.656 25.469 1 96 116 ALA B O 1
ATOM 3097 N N . PRO B 1 117 ? -27.672 15.211 24.828 1 96.31 117 PRO B N 1
ATOM 3098 C CA . PRO B 1 117 ? -27.859 14.203 25.875 1 96.31 117 PRO B CA 1
ATOM 3099 C C . PRO B 1 117 ? -26.844 13.062 25.781 1 96.31 117 PRO B C 1
ATOM 3101 O O . PRO B 1 117 ? -26.469 12.656 24.672 1 96.31 117 PRO B O 1
ATOM 3104 N N . TYR B 1 118 ? -26.5 12.523 26.891 1 96.56 118 TYR B N 1
ATOM 3105 C CA . TYR B 1 118 ? -25.469 11.492 27 1 96.56 118 TYR B CA 1
ATOM 3106 C C . TYR B 1 118 ? -25.812 10.281 26.141 1 96.56 118 TYR B C 1
ATOM 3108 O O . TYR B 1 118 ? -24.938 9.734 25.453 1 96.56 118 TYR B O 1
ATOM 3116 N N . GLN B 1 119 ? -27.047 9.875 26.188 1 96.75 119 GLN B N 1
ATOM 3117 C CA . GLN B 1 119 ? -27.484 8.688 25.453 1 96.75 119 GLN B CA 1
ATOM 3118 C C . GLN B 1 119 ? -27.297 8.875 23.953 1 96.75 119 GLN B C 1
ATOM 3120 O O . GLN B 1 119 ? -26.891 7.949 23.25 1 96.75 119 GLN B O 1
ATOM 3125 N N . ALA B 1 120 ? -27.578 10.047 23.5 1 96.19 120 ALA B N 1
ATOM 3126 C CA . ALA B 1 120 ? -27.438 10.344 22.078 1 96.19 120 ALA B CA 1
ATOM 3127 C C . ALA B 1 120 ? -25.969 10.367 21.672 1 96.19 120 ALA B C 1
ATOM 3129 O O . ALA B 1 120 ? -25.609 9.789 20.641 1 96.19 120 ALA B O 1
ATOM 3130 N N . LYS B 1 121 ? -25.156 10.984 22.484 1 97.56 121 LYS B N 1
ATOM 3131 C CA . LYS B 1 121 ? -23.719 11.039 22.219 1 97.56 121 LYS B CA 1
ATOM 3132 C C . LYS B 1 121 ? -23.109 9.641 22.219 1 97.56 121 LYS B C 1
ATOM 3134 O O . LYS B 1 121 ? -22.344 9.297 21.312 1 97.56 121 LYS B O 1
ATOM 3139 N N . ASN B 1 122 ? -23.531 8.898 23.188 1 97.81 122 ASN B N 1
ATOM 3140 C CA . ASN B 1 122 ? -23 7.543 23.328 1 97.81 122 ASN B CA 1
ATOM 3141 C C . ASN B 1 122 ? -23.391 6.668 22.141 1 97.81 122 ASN B C 1
ATOM 3143 O O . ASN B 1 122 ? -22.594 5.887 21.641 1 97.81 122 ASN B O 1
ATOM 3147 N N . SER B 1 123 ? -24.594 6.762 21.781 1 98 123 SER B N 1
ATOM 3148 C CA . SER B 1 123 ? -25.078 5.992 20.641 1 98 123 SER B CA 1
ATOM 3149 C C . SER B 1 123 ? -24.344 6.375 19.359 1 98 123 SER B C 1
ATOM 3151 O O . SER B 1 123 ? -23.938 5.504 18.594 1 98 123 SER B O 1
ATOM 3153 N N . ALA B 1 124 ? -24.156 7.633 19.109 1 98 124 ALA B N 1
ATOM 3154 C CA . ALA B 1 124 ? -23.422 8.109 17.938 1 98 124 ALA B CA 1
ATOM 3155 C C . ALA B 1 124 ? -21.984 7.582 17.938 1 98 124 ALA B C 1
ATOM 3157 O O . ALA B 1 124 ? -21.516 7.062 16.922 1 98 124 ALA B O 1
ATOM 3158 N N . GLN B 1 125 ? -21.375 7.66 19.094 1 98.25 125 GLN B N 1
ATOM 3159 C CA . GLN B 1 125 ? -20 7.199 19.219 1 98.25 125 GLN B CA 1
ATOM 3160 C C . GLN B 1 125 ? -19.891 5.695 18.984 1 98.25 125 GLN B C 1
ATOM 3162 O O . GLN B 1 125 ? -18.969 5.219 18.344 1 98.25 125 GLN B O 1
ATOM 3167 N N . ARG B 1 126 ? -20.844 4.996 19.5 1 98.56 126 ARG B N 1
ATOM 3168 C CA . ARG B 1 126 ? -20.844 3.545 19.344 1 98.56 126 ARG B CA 1
ATOM 3169 C C . ARG B 1 126 ? -20.969 3.152 17.875 1 98.56 126 ARG B C 1
ATOM 3171 O O . ARG B 1 126 ? -20.203 2.307 17.391 1 98.56 126 ARG B O 1
ATOM 3178 N N . TRP B 1 127 ? -21.812 3.766 17.188 1 98.62 127 TRP B N 1
ATOM 3179 C CA . TRP B 1 127 ? -22.031 3.432 15.781 1 98.62 127 TRP B CA 1
ATOM 3180 C C . TRP B 1 127 ? -20.844 3.873 14.93 1 98.62 127 TRP B C 1
ATOM 3182 O O . TRP B 1 127 ? -20.5 3.221 13.938 1 98.62 127 TRP B O 1
ATOM 3192 N N . LEU B 1 128 ? -20.266 4.973 15.328 1 98.25 128 LEU B N 1
ATOM 3193 C CA . LEU B 1 128 ? -19.047 5.391 14.641 1 98.25 128 LEU B CA 1
ATOM 3194 C C . LEU B 1 128 ? -17.938 4.359 14.812 1 98.25 128 LEU B C 1
ATOM 3196 O O . LEU B 1 128 ? -17.234 4.035 13.859 1 98.25 128 LEU B O 1
ATOM 3200 N N . ASN B 1 129 ? -17.844 3.848 15.992 1 98.56 129 ASN B N 1
ATOM 3201 C CA . ASN B 1 129 ? -16.844 2.824 16.266 1 98.56 129 ASN B CA 1
ATOM 3202 C C . ASN B 1 129 ? -17.125 1.542 15.484 1 98.56 129 ASN B C 1
ATOM 3204 O O . ASN B 1 129 ? -16.219 0.927 14.938 1 98.56 129 ASN B O 1
ATOM 3208 N N . ILE B 1 130 ? -18.344 1.166 15.461 1 98.75 130 ILE B N 1
ATOM 3209 C CA . ILE B 1 130 ? -18.734 -0.025 14.711 1 98.75 130 ILE B CA 1
ATOM 3210 C C . ILE B 1 130 ? -18.422 0.167 13.234 1 98.75 130 ILE B C 1
ATOM 3212 O O . ILE B 1 130 ? -17.859 -0.719 12.594 1 98.75 130 ILE B O 1
ATOM 3216 N N . SER B 1 131 ? -18.781 1.322 12.703 1 98.69 131 SER B N 1
ATOM 3217 C CA . SER B 1 131 ? -18.5 1.632 11.305 1 98.69 131 SER B CA 1
ATOM 3218 C C . SER B 1 131 ? -17 1.59 11.016 1 98.69 131 SER B C 1
ATOM 3220 O O . SER B 1 131 ? -16.578 1.049 9.992 1 98.69 131 SER B O 1
ATOM 3222 N N . PHE B 1 132 ? -16.25 2.123 11.953 1 98.44 132 PHE B N 1
ATOM 3223 C CA . PHE B 1 132 ? -14.797 2.156 11.805 1 98.44 132 PHE B CA 1
ATOM 3224 C C . PHE B 1 132 ? -14.227 0.745 11.719 1 98.44 132 PHE B C 1
ATOM 3226 O O . PHE B 1 132 ? -13.484 0.424 10.789 1 98.44 132 PHE B O 1
ATOM 3233 N N . TRP B 1 133 ? -14.602 -0.143 12.617 1 98.62 133 TRP B N 1
ATOM 3234 C CA . TRP B 1 133 ? -14.031 -1.484 12.672 1 98.62 133 TRP B CA 1
ATOM 3235 C C . TRP B 1 133 ? -14.516 -2.33 11.5 1 98.62 133 TRP B C 1
ATOM 3237 O O . TRP B 1 133 ? -13.773 -3.166 10.977 1 98.62 133 TRP B O 1
ATOM 3247 N N . LEU B 1 134 ? -15.695 -2.127 11.055 1 98.75 134 LEU B N 1
ATOM 3248 C CA . LEU B 1 134 ? -16.188 -2.826 9.867 1 98.75 134 LEU B CA 1
ATOM 3249 C C . LEU B 1 134 ? -15.414 -2.402 8.625 1 98.75 134 LEU B C 1
ATOM 3251 O O . LEU B 1 134 ? -15.148 -3.223 7.746 1 98.75 134 LEU B O 1
ATOM 3255 N N . GLU B 1 135 ? -15.102 -1.121 8.562 1 98.44 135 GLU B N 1
ATOM 3256 C CA . GLU B 1 135 ? -14.289 -0.636 7.453 1 98.44 135 GLU B CA 1
ATOM 3257 C C . GLU B 1 135 ? -12.898 -1.262 7.473 1 98.44 135 GLU B C 1
ATOM 3259 O O . GLU B 1 135 ? -12.352 -1.601 6.422 1 98.44 135 GLU B O 1
ATOM 3264 N N . ILE B 1 136 ? -12.336 -1.416 8.656 1 98.25 136 ILE B N 1
ATOM 3265 C CA . ILE B 1 136 ? -11.023 -2.041 8.805 1 98.25 136 ILE B CA 1
ATOM 3266 C C . ILE B 1 136 ? -11.094 -3.498 8.344 1 98.25 136 ILE B C 1
ATOM 3268 O O . ILE B 1 136 ? -10.203 -3.973 7.633 1 98.25 136 ILE B O 1
ATOM 3272 N N . ILE B 1 137 ? -12.141 -4.168 8.703 1 98.62 137 ILE B N 1
ATOM 3273 C CA . ILE B 1 137 ? -12.312 -5.559 8.297 1 98.62 137 ILE B CA 1
ATOM 3274 C C . ILE B 1 137 ? -12.523 -5.637 6.789 1 98.62 137 ILE B C 1
ATOM 3276 O O . ILE B 1 137 ? -11.953 -6.5 6.117 1 98.62 137 ILE B O 1
ATOM 3280 N N . GLU B 1 138 ? -13.328 -4.766 6.273 1 98.62 138 GLU B N 1
ATOM 3281 C CA . GLU B 1 138 ? -13.57 -4.703 4.836 1 98.62 138 GLU B CA 1
ATOM 3282 C C . GLU B 1 138 ? -12.266 -4.512 4.066 1 98.62 138 GLU B C 1
ATOM 3284 O O . GLU B 1 138 ? -11.969 -5.266 3.135 1 98.62 138 GLU B O 1
ATOM 3289 N N . SER B 1 139 ? -11.469 -3.551 4.504 1 97.75 139 SER B N 1
ATOM 3290 C CA . SER B 1 139 ? -10.219 -3.238 3.822 1 97.75 139 SER B CA 1
ATOM 3291 C C . SER B 1 139 ? -9.211 -4.375 3.967 1 97.75 139 SER B C 1
ATOM 3293 O O . SER B 1 139 ? -8.5 -4.707 3.016 1 97.75 139 SER B O 1
ATOM 3295 N N . SER B 1 140 ? -9.188 -4.977 5.125 1 97.94 140 SER B N 1
ATOM 3296 C CA . SER B 1 140 ? -8.273 -6.09 5.363 1 97.94 140 SER B CA 1
ATOM 3297 C C . SER B 1 140 ? -8.656 -7.305 4.523 1 97.94 140 SER B C 1
ATOM 3299 O O . SER B 1 140 ? -7.785 -7.973 3.959 1 97.94 140 SER B O 1
ATOM 3301 N N . SER B 1 141 ? -9.906 -7.598 4.484 1 98.5 141 SER B N 1
ATOM 3302 C CA . SER B 1 141 ? -10.359 -8.734 3.686 1 98.5 141 SER B CA 1
ATOM 3303 C C . SER B 1 141 ? -10.156 -8.477 2.195 1 98.5 141 SER B C 1
ATOM 3305 O O . SER B 1 141 ? -9.852 -9.391 1.436 1 98.5 141 SER B O 1
ATOM 3307 N N . PHE B 1 142 ? -10.367 -7.223 1.752 1 98.12 142 PHE B N 1
ATOM 3308 C CA . PHE B 1 142 ? -10.078 -6.848 0.372 1 98.12 142 PHE B CA 1
ATOM 3309 C C . PHE B 1 142 ? -8.609 -7.062 0.047 1 98.12 142 PHE B C 1
ATOM 3311 O O . PHE B 1 142 ? -8.273 -7.578 -1.021 1 98.12 142 PHE B O 1
ATOM 3318 N N . CYS B 1 143 ? -7.785 -6.648 1.003 1 97.31 143 CYS B N 1
ATOM 3319 C CA . CYS B 1 143 ? -6.352 -6.902 0.881 1 97.31 143 CYS B CA 1
ATOM 3320 C C . CYS B 1 143 ? -6.07 -8.398 0.763 1 97.31 143 CYS B C 1
ATOM 3322 O O . CYS B 1 143 ? -5.332 -8.82 -0.128 1 97.31 143 CYS B O 1
ATOM 3324 N N . GLY B 1 144 ? -6.68 -9.18 1.573 1 97.56 144 GLY B N 1
ATOM 3325 C CA . GLY B 1 144 ? -6.512 -10.625 1.537 1 97.56 144 GLY B CA 1
ATOM 3326 C C . GLY B 1 144 ? -6.93 -11.242 0.216 1 97.56 144 GLY B C 1
ATOM 3327 O O . GLY B 1 144 ? -6.18 -12.023 -0.378 1 97.56 144 GLY B O 1
ATOM 3328 N N . VAL B 1 145 ? -8.07 -10.867 -0.276 1 97.5 145 VAL B N 1
ATOM 3329 C CA . VAL B 1 145 ? -8.586 -11.445 -1.512 1 97.5 145 VAL B CA 1
ATOM 3330 C C . VAL B 1 145 ? -7.688 -11.055 -2.682 1 97.5 145 VAL B C 1
ATOM 3332 O O . VAL B 1 145 ? -7.539 -11.812 -3.643 1 97.5 145 VAL B O 1
ATOM 3335 N N . THR B 1 146 ? -7.039 -9.906 -2.619 1 97.69 146 THR B N 1
ATOM 3336 C CA . THR B 1 146 ? -6.156 -9.43 -3.678 1 97.69 146 THR B CA 1
ATOM 3337 C C . THR B 1 146 ? -4.855 -10.219 -3.697 1 97.69 146 THR B C 1
ATOM 3339 O O . THR B 1 146 ? -4.383 -10.625 -4.766 1 97.69 146 THR B O 1
ATOM 3342 N N . TYR B 1 147 ? -4.336 -10.539 -2.508 1 97.5 147 TYR B N 1
ATOM 3343 C CA . TYR B 1 147 ? -2.979 -11.07 -2.479 1 97.5 147 TYR B CA 1
ATOM 3344 C C . TYR B 1 147 ? -2.99 -12.594 -2.355 1 97.5 147 TYR B C 1
ATOM 3346 O O . TYR B 1 147 ? -1.948 -13.242 -2.48 1 97.5 147 TYR B O 1
ATOM 3354 N N . ILE B 1 148 ? -4.137 -13.141 -2.131 1 96.94 148 ILE B N 1
ATOM 3355 C CA . ILE B 1 148 ? -4.371 -14.578 -2.258 1 96.94 148 ILE B CA 1
ATOM 3356 C C . ILE B 1 148 ? -5.375 -14.836 -3.377 1 96.94 148 ILE B C 1
ATOM 3358 O O . ILE B 1 148 ? -6.59 -14.773 -3.156 1 96.94 148 ILE B O 1
ATOM 3362 N N . SER B 1 149 ? -4.895 -15.18 -4.547 1 94.19 149 SER B N 1
ATOM 3363 C CA . SER B 1 149 ? -5.777 -15.344 -5.699 1 94.19 149 SER B CA 1
ATOM 3364 C C . SER B 1 149 ? -6.551 -16.656 -5.625 1 94.19 149 SER B C 1
ATOM 3366 O O . SER B 1 149 ? -6.188 -17.547 -4.863 1 94.19 149 SER B O 1
ATOM 3368 N N . ASN B 1 150 ? -7.578 -16.734 -6.453 1 93 150 ASN B N 1
ATOM 3369 C CA . ASN B 1 150 ? -8.406 -17.922 -6.492 1 93 150 ASN B CA 1
ATOM 3370 C C . ASN B 1 150 ? -7.633 -19.125 -7.047 1 93 150 ASN B C 1
ATOM 3372 O O . ASN B 1 150 ? -7.883 -20.266 -6.656 1 93 150 ASN B O 1
ATOM 3376 N N . ARG B 1 151 ? -6.664 -18.891 -7.863 1 90.75 151 ARG B N 1
ATOM 3377 C CA . ARG B 1 151 ? -5.863 -19.953 -8.469 1 90.75 151 ARG B CA 1
ATOM 3378 C C . ARG B 1 151 ? -4.832 -20.484 -7.48 1 90.75 151 ARG B C 1
ATOM 3380 O O . ARG B 1 151 ? -4.48 -21.672 -7.527 1 90.75 151 ARG B O 1
ATOM 3387 N N . GLU B 1 152 ? -4.383 -19.609 -6.602 1 91.75 152 GLU B N 1
ATOM 3388 C CA . GLU B 1 152 ? -3.371 -20.016 -5.629 1 91.75 152 GLU B CA 1
ATOM 3389 C C . GLU B 1 152 ? -3.998 -20.766 -4.461 1 91.75 152 GLU B C 1
ATOM 3391 O O . GLU B 1 152 ? -3.467 -21.797 -4.02 1 91.75 152 GLU B O 1
ATOM 3396 N N . ASN B 1 153 ? -5.039 -20.297 -3.932 1 94.88 153 ASN B N 1
ATOM 3397 C CA . ASN B 1 153 ? -5.719 -20.875 -2.779 1 94.88 153 ASN B CA 1
ATOM 3398 C C . ASN B 1 153 ? -7.203 -20.516 -2.764 1 94.88 153 ASN B C 1
ATOM 3400 O O . ASN B 1 153 ? -7.602 -19.562 -2.102 1 94.88 153 ASN B O 1
ATOM 3404 N N . TYR B 1 154 ? -8.047 -21.375 -3.4 1 93.31 154 TYR B N 1
ATOM 3405 C CA . TYR B 1 154 ? -9.461 -21.062 -3.621 1 93.31 154 TYR B CA 1
ATOM 3406 C C . TYR B 1 154 ? -10.219 -21.016 -2.303 1 93.31 154 TYR B C 1
ATOM 3408 O O . TYR B 1 154 ? -10.953 -20.062 -2.035 1 93.31 154 TYR B O 1
ATOM 3416 N N . PRO B 1 155 ? -10.055 -21.969 -1.426 1 95.75 155 PRO B N 1
ATOM 3417 C CA . PRO B 1 155 ? -10.852 -21.953 -0.198 1 95.75 155 PRO B CA 1
ATOM 3418 C C . PRO B 1 155 ? -10.625 -20.688 0.636 1 95.75 155 PRO B C 1
ATOM 3420 O O . PRO B 1 155 ? -11.578 -20.094 1.137 1 95.75 155 PRO B O 1
ATOM 3423 N N . VAL B 1 156 ? -9.359 -20.281 0.775 1 96.69 156 VAL B N 1
ATOM 3424 C CA . VAL B 1 156 ? -9.062 -19.078 1.552 1 96.69 156 VAL B CA 1
ATOM 3425 C C . VAL B 1 156 ? -9.586 -17.844 0.824 1 96.69 156 VAL B C 1
ATOM 3427 O O . VAL B 1 156 ? -10.164 -16.953 1.445 1 96.69 156 VAL B O 1
ATOM 3430 N N . HIS B 1 157 ? -9.398 -17.859 -0.481 1 97 157 HIS B N 1
ATOM 3431 C CA . HIS B 1 157 ? -9.891 -16.75 -1.298 1 97 157 HIS B CA 1
ATOM 3432 C C . HIS B 1 157 ? -11.398 -16.578 -1.151 1 97 157 HIS B C 1
ATOM 3434 O O . HIS B 1 157 ? -11.883 -15.461 -0.959 1 97 157 HIS B O 1
ATOM 3440 N N . GLU B 1 158 ? -12.109 -17.688 -1.213 1 96.19 158 GLU B N 1
ATOM 3441 C CA . GLU B 1 158 ? -13.562 -17.656 -1.111 1 96.19 158 GLU B CA 1
ATOM 3442 C C . GLU B 1 158 ? -14.016 -17.141 0.25 1 96.19 158 GLU B C 1
ATOM 3444 O O . GLU B 1 158 ? -14.938 -16.328 0.335 1 96.19 158 GLU B O 1
ATOM 3449 N N . LYS B 1 159 ? -13.414 -17.547 1.343 1 98.06 159 LYS B N 1
ATOM 3450 C CA . LYS B 1 159 ? -13.766 -17.094 2.686 1 98.06 159 LYS B CA 1
ATOM 3451 C C . LYS B 1 159 ? -13.469 -15.609 2.859 1 98.06 159 LYS B C 1
ATOM 3453 O O . LYS B 1 159 ? -14.234 -14.883 3.5 1 98.06 159 LYS B O 1
ATOM 3458 N N . LEU B 1 160 ? -12.359 -15.188 2.316 1 98.38 160 LEU B N 1
ATOM 3459 C CA . LEU B 1 160 ? -12.008 -13.773 2.369 1 98.38 160 LEU B CA 1
ATOM 3460 C C . LEU B 1 160 ? -13.008 -12.93 1.584 1 98.38 160 LEU B C 1
ATOM 3462 O O . LEU B 1 160 ? -13.383 -11.844 2.02 1 98.38 160 LEU B O 1
ATOM 3466 N N . PHE B 1 161 ? -13.438 -13.445 0.455 1 98.12 161 PHE B N 1
ATOM 3467 C CA . PHE B 1 161 ? -14.438 -12.742 -0.349 1 98.12 161 PHE B CA 1
ATOM 3468 C C . PHE B 1 161 ? -15.742 -12.594 0.418 1 98.12 161 PHE B C 1
ATOM 3470 O O . PHE B 1 161 ? -16.344 -11.523 0.431 1 98.12 161 PHE B O 1
ATOM 3477 N N . ILE B 1 162 ? -16.156 -13.664 1.029 1 98.12 162 ILE B N 1
ATOM 3478 C CA . ILE B 1 162 ? -17.391 -13.641 1.82 1 98.12 162 ILE B CA 1
ATOM 3479 C C . ILE B 1 162 ? -17.25 -12.617 2.947 1 98.12 162 ILE B C 1
ATOM 3481 O O . ILE B 1 162 ? -18.156 -11.82 3.178 1 98.12 162 ILE B O 1
ATOM 3485 N N . THR B 1 163 ? -16.156 -12.625 3.645 1 98.69 163 THR B N 1
ATOM 3486 C CA . THR B 1 163 ? -15.914 -11.672 4.723 1 98.69 163 THR B CA 1
ATOM 3487 C C . THR B 1 163 ? -15.938 -10.242 4.195 1 98.69 163 THR B C 1
ATOM 3489 O O . THR B 1 163 ? -16.5 -9.352 4.828 1 98.69 163 THR B O 1
ATOM 3492 N N . PHE B 1 164 ? -15.359 -10.031 3.055 1 98.69 164 PHE B N 1
ATOM 3493 C CA . PHE B 1 164 ? -15.336 -8.719 2.42 1 98.69 164 PHE B CA 1
ATOM 3494 C C . PHE B 1 164 ? -16.75 -8.242 2.129 1 98.69 164 PHE B C 1
ATOM 3496 O O . PHE B 1 164 ? -17.125 -7.113 2.471 1 98.69 164 PHE B O 1
ATOM 3503 N N . MET B 1 165 ? -17.547 -9.125 1.557 1 98.12 165 MET B N 1
ATOM 3504 C CA . MET B 1 165 ? -18.922 -8.781 1.172 1 98.12 165 MET B CA 1
ATOM 3505 C C . MET B 1 165 ? -19.766 -8.453 2.398 1 98.12 165 MET B C 1
ATOM 3507 O O . MET B 1 165 ? -20.438 -7.43 2.428 1 98.12 165 MET B O 1
ATOM 3511 N N . LEU B 1 166 ? -19.641 -9.273 3.387 1 98.56 166 LEU B N 1
ATOM 3512 C CA . LEU B 1 166 ? -20.453 -9.086 4.59 1 98.56 166 LEU B CA 1
ATOM 3513 C C . LEU B 1 166 ? -20.031 -7.82 5.332 1 98.56 166 LEU B C 1
ATOM 3515 O O . LEU B 1 166 ? -20.891 -7.059 5.789 1 98.56 166 LEU B O 1
ATOM 3519 N N . SER B 1 167 ? -18.766 -7.605 5.434 1 98.75 167 SER B N 1
ATOM 3520 C CA . SER B 1 167 ? -18.281 -6.418 6.133 1 98.75 167 SER B CA 1
ATOM 3521 C C . SER B 1 167 ? -18.578 -5.148 5.34 1 98.75 167 SER B C 1
ATOM 3523 O O . SER B 1 167 ? -18.859 -4.098 5.926 1 98.75 167 SER B O 1
ATOM 3525 N N . SER B 1 168 ? -18.547 -5.223 4.051 1 98.56 168 SER B N 1
ATOM 3526 C CA . SER B 1 168 ? -18.875 -4.07 3.217 1 98.56 168 SER B CA 1
ATOM 3527 C C . SER B 1 168 ? -20.312 -3.641 3.395 1 98.56 168 SER B C 1
ATOM 3529 O O . SER B 1 168 ? -20.594 -2.463 3.631 1 98.56 168 SER B O 1
ATOM 3531 N N . LEU B 1 169 ? -21.219 -4.574 3.326 1 98.75 169 LEU B N 1
ATOM 3532 C CA . LEU B 1 169 ? -22.641 -4.273 3.479 1 98.75 169 LEU B CA 1
ATOM 3533 C C . LEU B 1 169 ? -22.938 -3.762 4.883 1 98.75 169 LEU B C 1
ATOM 3535 O O . LEU B 1 169 ? -23.656 -2.771 5.047 1 98.75 169 LEU B O 1
ATOM 3539 N N . SER B 1 170 ? -22.359 -4.426 5.863 1 98.88 170 SER B N 1
ATOM 3540 C CA . SER B 1 170 ? -22.562 -4.008 7.246 1 98.88 170 SER B CA 1
ATOM 3541 C C . SER B 1 170 ? -21.969 -2.629 7.5 1 98.88 170 SER B C 1
ATOM 3543 O O . SER B 1 170 ? -22.531 -1.832 8.258 1 98.88 170 SER B O 1
ATOM 3545 N N . HIS B 1 171 ? -20.844 -2.389 6.895 1 98.81 171 HIS B N 1
ATOM 3546 C CA . HIS B 1 171 ? -20.219 -1.078 7.023 1 98.81 171 HIS B CA 1
ATOM 3547 C C . HIS B 1 171 ? -21.125 0.018 6.461 1 98.81 171 HIS B C 1
ATOM 3549 O O . HIS B 1 171 ? -21.266 1.079 7.07 1 98.81 171 HIS B O 1
ATOM 3555 N N . MET B 1 172 ? -21.672 -0.198 5.309 1 98.75 172 MET B N 1
ATOM 3556 C CA . MET B 1 172 ? -22.578 0.782 4.707 1 98.75 172 MET B CA 1
ATOM 3557 C C . MET B 1 172 ? -23.734 1.105 5.648 1 98.75 172 MET B C 1
ATOM 3559 O O . MET B 1 172 ? -24.062 2.273 5.852 1 98.75 172 MET B O 1
ATOM 3563 N N . ILE B 1 173 ? -24.281 0.067 6.238 1 98.81 173 ILE B N 1
ATOM 3564 C CA . ILE B 1 173 ? -25.391 0.25 7.164 1 98.81 173 ILE B CA 1
ATOM 3565 C C . ILE B 1 173 ? -24.938 1.061 8.375 1 98.81 173 ILE B C 1
ATOM 3567 O O . ILE B 1 173 ? -25.547 2.064 8.727 1 98.81 173 ILE B O 1
ATOM 3571 N N . ALA B 1 174 ? -23.859 0.624 8.945 1 98.81 174 ALA B N 1
ATOM 3572 C CA . ALA B 1 174 ? -23.344 1.273 10.148 1 98.81 174 ALA B CA 1
ATOM 3573 C C . ALA B 1 174 ? -22.984 2.73 9.875 1 98.81 174 ALA B C 1
ATOM 3575 O O . ALA B 1 174 ? -23.219 3.604 10.711 1 98.81 174 ALA B O 1
ATOM 3576 N N . CYS B 1 175 ? -22.391 2.953 8.742 1 98.44 175 CYS B N 1
ATOM 3577 C CA . CYS B 1 175 ? -21.984 4.305 8.375 1 98.44 175 CYS B CA 1
ATOM 3578 C C . CYS B 1 175 ? -23.203 5.223 8.234 1 98.44 175 CYS B C 1
ATOM 3580 O O . CYS B 1 175 ? -23.172 6.352 8.719 1 98.44 175 CYS B O 1
ATOM 3582 N N . ILE B 1 176 ? -24.203 4.762 7.621 1 98.44 176 ILE B N 1
ATOM 3583 C CA . ILE B 1 176 ? -25.438 5.531 7.438 1 98.44 176 ILE B CA 1
ATOM 3584 C C . ILE B 1 176 ? -26.062 5.848 8.797 1 98.44 176 ILE B C 1
ATOM 3586 O O . ILE B 1 176 ? -26.422 6.996 9.062 1 98.44 176 ILE B O 1
ATOM 3590 N N . VAL B 1 177 ? -26.156 4.859 9.641 1 98.5 177 VAL B N 1
ATOM 3591 C CA . VAL B 1 177 ? -26.75 5.039 10.961 1 98.5 177 VAL B CA 1
ATOM 3592 C C . VAL B 1 177 ? -25.891 6.008 11.773 1 98.5 177 VAL B C 1
ATOM 3594 O O . VAL B 1 177 ? -26.406 6.922 12.414 1 98.5 177 VAL B O 1
ATOM 3597 N N . ALA B 1 178 ? -24.594 5.832 11.711 1 98.12 178 ALA B N 1
ATOM 3598 C CA . ALA B 1 178 ? -23.688 6.676 12.469 1 98.12 178 ALA B CA 1
ATOM 3599 C C . ALA B 1 178 ? -23.812 8.141 12.055 1 98.12 178 ALA B C 1
ATOM 3601 O O . ALA B 1 178 ? -23.938 9.023 12.906 1 98.12 178 ALA B O 1
ATOM 3602 N N . THR B 1 179 ? -23.828 8.359 10.797 1 96.75 179 THR B N 1
ATOM 3603 C CA . THR B 1 179 ? -23.922 9.719 10.281 1 96.75 179 THR B CA 1
ATOM 3604 C C . THR B 1 179 ? -25.25 10.359 10.695 1 96.75 179 THR B C 1
ATOM 3606 O O . THR B 1 179 ? -25.281 11.539 11.07 1 96.75 179 THR B O 1
ATOM 3609 N N . SER B 1 180 ? -26.281 9.602 10.664 1 97.31 180 SER B N 1
ATOM 3610 C CA . SER B 1 180 ? -27.594 10.078 11.078 1 97.31 180 SER B CA 1
ATOM 3611 C C . SER B 1 180 ? -27.609 10.438 12.562 1 97.31 180 SER B C 1
ATOM 3613 O O . SER B 1 180 ? -28.109 11.492 12.945 1 97.31 180 SER B O 1
ATOM 3615 N N . LYS B 1 181 ? -27.047 9.602 13.32 1 97.69 181 LYS B N 1
ATOM 3616 C CA . LYS B 1 181 ? -27.047 9.812 14.766 1 97.69 181 LYS B CA 1
ATOM 3617 C C . LYS B 1 181 ? -26.188 11.023 15.141 1 97.69 181 LYS B C 1
ATOM 3619 O O . LYS B 1 181 ? -26.531 11.789 16.031 1 97.69 181 LYS B O 1
ATOM 3624 N N . VAL B 1 182 ? -25.078 11.156 14.469 1 97.12 182 VAL B N 1
ATOM 3625 C CA . VAL B 1 182 ? -24.234 12.312 14.711 1 97.12 182 VAL B CA 1
ATOM 3626 C C . VAL B 1 182 ? -24.984 13.594 14.375 1 97.12 182 VAL B C 1
ATOM 3628 O O . VAL B 1 182 ? -24.984 14.547 15.156 1 97.12 182 VAL B O 1
ATOM 3631 N N . ALA B 1 183 ? -25.641 13.594 13.281 1 95.75 183 ALA B N 1
ATOM 3632 C CA . ALA B 1 183 ? -26.406 14.766 12.844 1 95.75 183 ALA B CA 1
ATOM 3633 C C . ALA B 1 183 ? -27.531 15.07 13.82 1 95.75 183 ALA B C 1
ATOM 3635 O O . ALA B 1 183 ? -27.859 16.234 14.055 1 95.75 183 ALA B O 1
ATOM 3636 N N . MET B 1 184 ? -28.125 14.086 14.406 1 95.5 184 MET B N 1
ATOM 3637 C CA . MET B 1 184 ? -29.234 14.258 15.336 1 95.5 184 MET B CA 1
ATOM 3638 C C . MET B 1 184 ? -28.766 14.945 16.609 1 95.5 184 MET B C 1
ATOM 3640 O O . MET B 1 184 ? -29.531 15.688 17.234 1 95.5 184 MET B O 1
ATOM 3644 N N . THR B 1 185 ? -27.547 14.711 17.016 1 95.94 185 THR B N 1
ATOM 3645 C CA . THR B 1 185 ? -27.031 15.375 18.203 1 95.94 185 THR B CA 1
ATOM 3646 C C . THR B 1 185 ? -26.969 16.891 18 1 95.94 185 THR B C 1
ATOM 3648 O O . THR B 1 185 ? -26.969 17.641 18.969 1 95.94 185 THR B O 1
ATOM 3651 N N . ARG B 1 186 ? -26.938 17.312 16.766 1 93.62 186 ARG B N 1
ATOM 3652 C CA . ARG B 1 186 ? -26.812 18.734 16.438 1 93.62 186 ARG B CA 1
ATOM 3653 C C . ARG B 1 186 ? -28.141 19.281 15.898 1 93.62 186 ARG B C 1
ATOM 3655 O O . ARG B 1 186 ? -28.203 20.422 15.414 1 93.62 186 ARG B O 1
ATOM 3662 N N . ASN B 1 187 ? -29.141 18.531 15.914 1 91.5 187 ASN B N 1
ATOM 3663 C CA . ASN B 1 187 ? -30.453 18.891 15.359 1 91.5 187 ASN B CA 1
ATOM 3664 C C . ASN B 1 187 ? -30.312 19.391 13.922 1 91.5 187 ASN B C 1
ATOM 3666 O O . ASN B 1 187 ? -30.953 20.375 13.547 1 91.5 187 ASN B O 1
ATOM 3670 N N . ASN B 1 188 ? -29.391 18.812 13.164 1 90.25 188 ASN B N 1
ATOM 3671 C CA . ASN B 1 188 ? -29.109 19.234 11.797 1 90.25 188 ASN B CA 1
ATOM 3672 C C . ASN B 1 188 ? -29.156 18.062 10.82 1 90.25 188 ASN B C 1
ATOM 3674 O O . ASN B 1 188 ? -28.297 17.922 9.961 1 90.25 188 ASN B O 1
ATOM 3678 N N . TYR B 1 189 ? -30.172 17.234 10.977 1 90.5 189 TYR B N 1
ATOM 3679 C CA . TYR B 1 189 ? -30.328 16.062 10.117 1 90.5 189 TYR B CA 1
ATOM 3680 C C . TYR B 1 189 ? -30.578 16.484 8.672 1 90.5 189 TYR B C 1
ATOM 3682 O O . TYR B 1 189 ? -30.141 15.812 7.738 1 90.5 189 TYR B O 1
ATOM 3690 N N . LYS B 1 190 ? -31.203 17.594 8.492 1 91.56 190 LYS B N 1
ATOM 3691 C CA . LYS B 1 190 ? -31.547 18.078 7.16 1 91.56 190 LYS B CA 1
ATOM 3692 C C . LYS B 1 190 ? -30.297 18.312 6.32 1 91.56 190 LYS B C 1
ATOM 3694 O O . LYS B 1 190 ? -30.297 18.094 5.105 1 91.56 190 LYS B O 1
ATOM 3699 N N . SER B 1 191 ? -29.188 18.703 6.934 1 89.44 191 SER B N 1
ATOM 3700 C CA . SER B 1 191 ? -27.953 19.031 6.223 1 89.44 191 SER B CA 1
ATOM 3701 C C . SER B 1 191 ? -27.297 17.781 5.629 1 89.44 191 SER B C 1
ATOM 3703 O O . SER B 1 191 ? -26.562 17.875 4.656 1 89.44 191 SER B O 1
ATOM 3705 N N . VAL B 1 192 ? -27.641 16.609 6.234 1 92.69 192 VAL B N 1
ATOM 3706 C CA . VAL B 1 192 ? -26.969 15.398 5.777 1 92.69 192 VAL B CA 1
ATOM 3707 C C . VAL B 1 192 ? -27.969 14.5 5.039 1 92.69 192 VAL B C 1
ATOM 3709 O O . VAL B 1 192 ? -27.609 13.438 4.543 1 92.69 192 VAL B O 1
ATOM 3712 N N . GLN B 1 193 ? -29.172 14.883 4.883 1 95.19 193 GLN B N 1
ATOM 3713 C CA . GLN B 1 193 ? -30.266 14.062 4.375 1 95.19 193 GLN B CA 1
ATOM 3714 C C . GLN B 1 193 ? -30 13.625 2.936 1 95.19 193 GLN B C 1
ATOM 3716 O O . GLN B 1 193 ? -30.219 12.469 2.584 1 95.19 193 GLN B O 1
ATOM 3721 N N . LYS B 1 194 ? -29.578 14.547 2.111 1 95.12 194 LYS B N 1
ATOM 3722 C CA . LYS B 1 194 ? -29.297 14.211 0.717 1 95.12 194 LYS B CA 1
ATOM 3723 C C . LYS B 1 194 ? -28.188 13.164 0.615 1 95.12 194 LYS B C 1
ATOM 3725 O O . LYS B 1 194 ? -28.297 12.227 -0.175 1 95.12 194 LYS B O 1
ATOM 3730 N N . GLY B 1 195 ? -27.125 13.32 1.415 1 96 195 GLY B N 1
ATOM 3731 C CA . GLY B 1 195 ? -26.047 12.352 1.443 1 96 195 GLY B CA 1
ATOM 3732 C C . GLY B 1 195 ? -26.484 10.984 1.936 1 96 195 GLY B C 1
ATOM 3733 O O . GLY B 1 195 ? -26.094 9.961 1.366 1 96 195 GLY B O 1
ATOM 3734 N N . ILE B 1 196 ? -27.312 10.992 2.93 1 97.12 196 ILE B N 1
ATOM 3735 C CA . ILE B 1 196 ? -27.812 9.742 3.502 1 97.12 196 ILE B CA 1
ATOM 3736 C C . ILE B 1 196 ? -28.703 9.023 2.488 1 97.12 196 ILE B C 1
ATOM 3738 O O . ILE B 1 196 ? -28.625 7.801 2.346 1 97.12 196 ILE B O 1
ATOM 3742 N N . LYS B 1 197 ? -29.516 9.773 1.793 1 97.94 197 LYS B N 1
ATOM 3743 C CA . LYS B 1 197 ? -30.375 9.188 0.771 1 97.94 197 LYS B CA 1
ATOM 3744 C C . LYS B 1 197 ? -29.547 8.531 -0.334 1 97.94 197 LYS B C 1
ATOM 3746 O O . LYS B 1 197 ? -29.859 7.43 -0.785 1 97.94 197 LYS B O 1
ATOM 3751 N N . PHE B 1 198 ? -28.562 9.219 -0.789 1 98.19 198 PHE B N 1
ATOM 3752 C CA . PHE B 1 198 ? -27.688 8.688 -1.818 1 98.19 198 PHE B CA 1
ATOM 3753 C C . PHE B 1 198 ? -27 7.41 -1.337 1 98.19 198 PHE B C 1
ATOM 3755 O O . PHE B 1 198 ? -26.984 6.398 -2.039 1 98.19 198 PHE B O 1
ATOM 3762 N N . LYS B 1 199 ? -26.438 7.43 -0.122 1 98.38 199 LYS B N 1
ATOM 3763 C CA . LYS B 1 199 ? -25.781 6.273 0.464 1 98.38 199 LYS B CA 1
ATOM 3764 C C . LYS B 1 199 ? -26.75 5.109 0.638 1 98.38 199 LYS B C 1
ATOM 3766 O O . LYS B 1 199 ? -26.375 3.949 0.431 1 98.38 199 LYS B O 1
ATOM 3771 N N . THR B 1 200 ? -27.953 5.43 0.972 1 98.62 200 THR B N 1
ATOM 3772 C CA . THR B 1 200 ? -28.969 4.406 1.147 1 98.62 200 THR B CA 1
ATOM 3773 C C . THR B 1 200 ? -29.312 3.744 -0.187 1 98.62 200 THR B C 1
ATOM 3775 O O . THR B 1 200 ? -29.5 2.529 -0.252 1 98.62 200 THR B O 1
ATOM 3778 N N . LYS B 1 201 ? -29.391 4.52 -1.189 1 98.75 201 LYS B N 1
ATOM 3779 C CA . LYS B 1 201 ? -29.625 3.957 -2.516 1 98.75 201 LYS B CA 1
ATOM 3780 C C . LYS B 1 201 ? -28.5 2.996 -2.912 1 98.75 201 LYS B C 1
ATOM 3782 O O . LYS B 1 201 ? -28.766 1.921 -3.455 1 98.75 201 LYS B O 1
ATOM 3787 N N . LEU B 1 202 ? -27.328 3.375 -2.633 1 98.75 202 LEU B N 1
ATOM 3788 C CA . LEU B 1 202 ? -26.188 2.518 -2.938 1 98.75 202 LEU B CA 1
ATOM 3789 C C . LEU B 1 202 ? -26.25 1.227 -2.127 1 98.75 202 LEU B C 1
ATOM 3791 O O . LEU B 1 202 ? -25.906 0.154 -2.633 1 98.75 202 LEU B O 1
ATOM 3795 N N . LEU B 1 203 ? -26.688 1.351 -0.871 1 98.81 203 LEU B N 1
ATOM 3796 C CA . LEU B 1 203 ? -26.859 0.174 -0.026 1 98.81 203 LEU B CA 1
ATOM 3797 C C . LEU B 1 203 ? -27.922 -0.764 -0.605 1 98.81 203 LEU B C 1
ATOM 3799 O O . LEU B 1 203 ? -27.719 -1.978 -0.663 1 98.81 203 LEU B O 1
ATOM 3803 N N . ILE B 1 204 ? -28.984 -0.229 -1.025 1 98.75 204 ILE B N 1
ATOM 3804 C CA . ILE B 1 204 ? -30.078 -1.031 -1.567 1 98.75 204 ILE B CA 1
ATOM 3805 C C . ILE B 1 204 ? -29.609 -1.753 -2.828 1 98.75 204 ILE B C 1
ATOM 3807 O O . ILE B 1 204 ? -29.844 -2.953 -2.988 1 98.75 204 ILE B O 1
ATOM 3811 N N . VAL B 1 205 ? -28.953 -1.016 -3.697 1 98.75 205 VAL B N 1
ATOM 3812 C CA . VAL B 1 205 ? -28.406 -1.614 -4.914 1 98.75 205 VAL B CA 1
ATOM 3813 C C . VAL B 1 205 ? -27.469 -2.754 -4.551 1 98.75 205 VAL B C 1
ATOM 3815 O O . VAL B 1 205 ? -27.5 -3.824 -5.16 1 98.75 205 VAL B O 1
ATOM 3818 N N . SER B 1 206 ? -26.656 -2.584 -3.543 1 98.81 206 SER B N 1
ATOM 3819 C CA . SER B 1 206 ? -25.688 -3.588 -3.119 1 98.81 206 SER B CA 1
ATOM 3820 C C . SER B 1 206 ? -26.375 -4.809 -2.521 1 98.81 206 SER B C 1
ATOM 3822 O O . SER B 1 206 ? -25.984 -5.945 -2.793 1 98.81 206 SER B O 1
ATOM 3824 N N . LEU B 1 207 ? -27.438 -4.547 -1.753 1 98.69 207 LEU B N 1
ATOM 3825 C CA . LEU B 1 207 ? -28.156 -5.641 -1.115 1 98.69 207 LEU B CA 1
ATOM 3826 C C . LEU B 1 207 ? -28.875 -6.492 -2.154 1 98.69 207 LEU B C 1
ATOM 3828 O O . LEU B 1 207 ? -28.812 -7.723 -2.104 1 98.69 207 LEU B O 1
ATOM 3832 N N . VAL B 1 208 ? -29.484 -5.891 -3.086 1 98.56 208 VAL B N 1
ATOM 3833 C CA . VAL B 1 208 ? -30.203 -6.605 -4.141 1 98.56 208 VAL B CA 1
ATOM 3834 C C . VAL B 1 208 ? -29.203 -7.395 -4.988 1 98.56 208 VAL B C 1
ATOM 3836 O O . VAL B 1 208 ? -29.438 -8.57 -5.293 1 98.56 208 VAL B O 1
ATOM 3839 N N . SER B 1 209 ? -28.156 -6.727 -5.316 1 98.69 209 SER B N 1
ATOM 3840 C CA . SER B 1 209 ? -27.125 -7.398 -6.109 1 98.69 209 SER B CA 1
ATOM 3841 C C . SER B 1 209 ? -26.484 -8.539 -5.328 1 98.69 209 SER B C 1
ATOM 3843 O O . SER B 1 209 ? -26.109 -9.555 -5.906 1 98.69 209 SER B O 1
ATOM 3845 N N . ALA B 1 210 ? -26.344 -8.359 -4.02 1 98.62 210 ALA B N 1
ATOM 3846 C CA . ALA B 1 210 ? -25.781 -9.414 -3.189 1 98.62 210 ALA B CA 1
ATOM 3847 C C . ALA B 1 210 ? -26.672 -10.648 -3.189 1 98.62 210 ALA B C 1
ATOM 3849 O O . ALA B 1 210 ? -26.188 -11.781 -3.254 1 98.62 210 ALA B O 1
ATOM 3850 N N . ALA B 1 211 ? -27.938 -10.469 -3.1 1 98.12 211 ALA B N 1
ATOM 3851 C CA . ALA B 1 211 ? -28.875 -11.578 -3.182 1 98.12 211 ALA B CA 1
ATOM 3852 C C . ALA B 1 211 ? -28.75 -12.305 -4.516 1 98.12 211 ALA B C 1
ATOM 3854 O O . ALA B 1 211 ? -28.719 -13.539 -4.559 1 98.12 211 ALA B O 1
ATOM 3855 N N . GLY B 1 212 ? -28.672 -11.539 -5.586 1 98.19 212 GLY B N 1
ATOM 3856 C CA . GLY B 1 212 ? -28.438 -12.133 -6.891 1 98.19 212 GLY B CA 1
ATOM 3857 C C . GLY B 1 212 ? -27.125 -12.898 -6.969 1 98.19 212 GLY B C 1
ATOM 3858 O O . GLY B 1 212 ? -27.078 -13.992 -7.531 1 98.19 212 GLY B O 1
ATOM 3859 N N . LEU B 1 213 ? -26.109 -12.312 -6.434 1 98.19 213 LEU B N 1
ATOM 3860 C CA . LEU B 1 213 ? -24.781 -12.93 -6.426 1 98.19 213 LEU B CA 1
ATOM 3861 C C . LEU B 1 213 ? -24.828 -14.312 -5.781 1 98.19 213 LEU B C 1
ATOM 3863 O O . LEU B 1 213 ? -24.344 -15.289 -6.359 1 98.19 213 LEU B O 1
ATOM 3867 N N . VAL B 1 214 ? -25.438 -14.406 -4.605 1 97.5 214 VAL B N 1
ATOM 3868 C CA . VAL B 1 214 ? -25.516 -15.672 -3.887 1 97.5 214 VAL B CA 1
ATOM 3869 C C . VAL B 1 214 ? -26.391 -16.656 -4.676 1 97.5 214 VAL B C 1
ATOM 3871 O O . VAL B 1 214 ? -26.016 -17.828 -4.84 1 97.5 214 VAL B O 1
ATOM 3874 N N . GLY B 1 215 ? -27.469 -16.266 -5.215 1 97.19 215 GLY B N 1
ATOM 3875 C CA . GLY B 1 215 ? -28.344 -17.125 -5.996 1 97.19 215 GLY B CA 1
ATOM 3876 C C . GLY B 1 215 ? -27.672 -17.703 -7.227 1 97.19 215 GLY B C 1
ATOM 3877 O O . GLY B 1 215 ? -27.719 -18.922 -7.449 1 97.19 215 GLY B O 1
ATOM 3878 N N . PHE B 1 216 ? -27.047 -16.828 -7.969 1 97 216 PHE B N 1
ATOM 3879 C CA . PHE B 1 216 ? -26.422 -17.281 -9.211 1 97 216 PHE B CA 1
ATOM 3880 C C . PHE B 1 216 ? -25.188 -18.125 -8.922 1 97 216 PHE B C 1
ATOM 3882 O O . PHE B 1 216 ? -24.859 -19.031 -9.688 1 97 216 PHE B O 1
ATOM 3889 N N . PHE B 1 217 ? -24.547 -17.812 -7.844 1 95.25 217 PHE B N 1
ATOM 3890 C CA . PHE B 1 217 ? -23.438 -18.656 -7.445 1 95.25 217 PHE B CA 1
ATOM 3891 C C . PHE B 1 217 ? -23.906 -20.078 -7.137 1 95.25 217 PHE B C 1
ATOM 3893 O O . PHE B 1 217 ? -23.281 -21.047 -7.559 1 95.25 217 PHE B O 1
ATOM 3900 N N . MET B 1 218 ? -25.031 -20.156 -6.445 1 94.94 218 MET B N 1
ATOM 3901 C CA . MET B 1 218 ? -25.578 -21.469 -6.129 1 94.94 218 MET B CA 1
ATOM 3902 C C . MET B 1 218 ? -26.016 -22.203 -7.398 1 94.94 218 MET B C 1
ATOM 3904 O O . MET B 1 218 ? -25.812 -23.406 -7.527 1 94.94 218 MET B O 1
ATOM 3908 N N . GLU B 1 219 ? -26.547 -21.484 -8.305 1 94.94 219 GLU B N 1
ATOM 3909 C CA . GLU B 1 219 ? -26.938 -22.062 -9.586 1 94.94 219 GLU B CA 1
ATOM 3910 C C . GLU B 1 219 ? -25.719 -22.609 -10.336 1 94.94 219 GLU B C 1
ATOM 3912 O O . GLU B 1 219 ? -25.797 -23.656 -10.969 1 94.94 219 GLU B O 1
ATOM 3917 N N . HIS B 1 220 ? -24.688 -21.906 -10.25 1 92.75 220 HIS B N 1
ATOM 3918 C CA . HIS B 1 220 ? -23.453 -22.312 -10.906 1 92.75 220 HIS B CA 1
ATOM 3919 C C . HIS B 1 220 ? -22.828 -23.516 -10.203 1 92.75 220 HIS B C 1
ATOM 3921 O O . HIS B 1 220 ? -22.438 -24.484 -10.844 1 92.75 220 HIS B O 1
ATOM 3927 N N . ARG B 1 221 ? -22.828 -23.438 -8.906 1 91.19 221 ARG B N 1
ATOM 3928 C CA . ARG B 1 221 ? -22.109 -24.438 -8.117 1 91.19 221 ARG B CA 1
ATOM 3929 C C . ARG B 1 221 ? -22.859 -25.766 -8.117 1 91.19 221 ARG B C 1
ATOM 3931 O O . ARG B 1 221 ? -22.234 -26.828 -8.25 1 91.19 221 ARG B O 1
ATOM 3938 N N . PHE B 1 222 ? -24.172 -25.75 -8.062 1 93.38 222 PHE B N 1
ATOM 3939 C CA . PHE B 1 222 ? -24.906 -26.984 -7.852 1 93.38 222 PHE B CA 1
ATOM 3940 C C . PHE B 1 222 ? -25.5 -27.484 -9.164 1 93.38 222 PHE B C 1
ATOM 3942 O O . PHE B 1 222 ? -25.719 -28.688 -9.336 1 93.38 222 PHE B O 1
ATOM 3949 N N . PHE B 1 223 ? -25.688 -26.625 -10.156 1 94.06 223 PHE B N 1
ATOM 3950 C CA . PHE B 1 223 ? -26.438 -27.047 -11.328 1 94.06 223 PHE B CA 1
ATOM 3951 C C . PHE B 1 223 ? -25.656 -26.766 -12.602 1 94.06 223 PHE B C 1
ATOM 3953 O O . PHE B 1 223 ? -26.062 -27.203 -13.688 1 94.06 223 PHE B O 1
ATOM 3960 N N . CYS B 1 224 ? -24.578 -26.016 -12.5 1 93.19 224 CYS B N 1
ATOM 3961 C CA . CYS B 1 224 ? -23.766 -25.656 -13.656 1 93.19 224 CYS B CA 1
ATOM 3962 C C . CYS B 1 224 ? -24.641 -25.125 -14.789 1 93.19 224 CYS B C 1
ATOM 3964 O O . CYS B 1 224 ? -24.484 -25.531 -15.945 1 93.19 224 CYS B O 1
ATOM 3966 N N . HIS B 1 225 ? -25.562 -24.203 -14.445 1 92.56 225 HIS B N 1
ATOM 3967 C CA . HIS B 1 225 ? -26.422 -23.609 -15.453 1 92.56 225 HIS B CA 1
ATOM 3968 C C . HIS B 1 225 ? -25.656 -22.641 -16.328 1 92.56 225 HIS B C 1
ATOM 3970 O O . HIS B 1 225 ? -24.812 -21.875 -15.844 1 92.56 225 HIS B O 1
ATOM 3976 N N . ARG B 1 226 ? -26.047 -22.672 -17.594 1 92.69 226 ARG B N 1
ATOM 3977 C CA . ARG B 1 226 ? -25.469 -21.75 -18.547 1 92.69 226 ARG B CA 1
ATOM 3978 C C . ARG B 1 226 ? -25.688 -20.297 -18.109 1 92.69 226 ARG B C 1
ATOM 3980 O O . ARG B 1 226 ? -26.781 -19.938 -17.656 1 92.69 226 ARG B O 1
ATOM 3987 N N . MET B 1 227 ? -24.594 -19.469 -18.172 1 93.94 227 MET B N 1
ATOM 3988 C CA . MET B 1 227 ? -24.641 -18.031 -17.953 1 93.94 227 MET B CA 1
ATOM 3989 C C . MET B 1 227 ? -24.797 -17.703 -16.469 1 93.94 227 MET B C 1
ATOM 3991 O O . MET B 1 227 ? -24.812 -16.531 -16.078 1 93.94 227 MET B O 1
ATOM 3995 N N . ALA B 1 228 ? -24.906 -18.734 -15.617 1 94.69 228 ALA B N 1
ATOM 3996 C CA . ALA B 1 228 ? -25.062 -18.484 -14.188 1 94.69 228 ALA B CA 1
ATOM 3997 C C . ALA B 1 228 ? -23.859 -17.719 -13.625 1 94.69 228 ALA B C 1
ATOM 3999 O O . ALA B 1 228 ? -24.016 -16.766 -12.859 1 94.69 228 ALA B O 1
ATOM 4000 N N . PHE B 1 229 ? -22.766 -18.156 -14.039 1 93.56 229 PHE B N 1
ATOM 4001 C CA . PHE B 1 229 ? -21.547 -17.516 -13.547 1 93.56 229 PHE B CA 1
ATOM 4002 C C . PHE B 1 229 ? -21.422 -16.109 -14.117 1 93.56 229 PHE B C 1
ATOM 4004 O O . PHE B 1 229 ? -20.891 -15.211 -13.461 1 93.56 229 PHE B O 1
ATOM 4011 N N . SER B 1 230 ? -21.922 -15.867 -15.305 1 96.19 230 SER B N 1
ATOM 4012 C CA . SER B 1 230 ? -21.969 -14.523 -15.875 1 96.19 230 SER B CA 1
ATOM 4013 C C . SER B 1 230 ? -22.875 -13.609 -15.055 1 96.19 230 SER B C 1
ATOM 4015 O O . SER B 1 230 ? -22.531 -12.445 -14.812 1 96.19 230 SER B O 1
ATOM 4017 N N . MET B 1 231 ? -23.922 -14.188 -14.695 1 97.19 231 MET B N 1
ATOM 4018 C CA . MET B 1 231 ? -24.844 -13.391 -13.891 1 97.19 231 MET B CA 1
ATOM 4019 C C . MET B 1 231 ? -24.266 -13.133 -12.5 1 97.19 231 MET B C 1
ATOM 4021 O O . MET B 1 231 ? -24.469 -12.062 -11.93 1 97.19 231 MET B O 1
ATOM 4025 N N . PHE B 1 232 ? -23.625 -14.094 -11.93 1 97 232 PHE B N 1
ATOM 4026 C CA . PHE B 1 232 ? -22.859 -13.906 -10.695 1 97 232 PHE B CA 1
ATOM 4027 C C . PHE B 1 232 ? -21.875 -12.742 -10.844 1 97 232 PHE B C 1
ATOM 4029 O O . PHE B 1 232 ? -21.844 -11.844 -10 1 97 232 PHE B O 1
ATOM 4036 N N . ALA B 1 233 ? -21.172 -12.766 -11.914 1 97.56 233 ALA B N 1
ATOM 4037 C CA . ALA B 1 233 ? -20.156 -11.758 -12.164 1 97.56 233 ALA B CA 1
ATOM 4038 C C . ALA B 1 233 ? -20.766 -10.375 -12.344 1 97.56 233 ALA B C 1
ATOM 4040 O O . ALA B 1 233 ? -20.234 -9.375 -11.867 1 97.56 233 ALA B O 1
ATOM 4041 N N . LEU B 1 234 ? -21.859 -10.344 -13.055 1 97.81 234 LEU B N 1
ATOM 4042 C CA . LEU B 1 234 ? -22.547 -9.07 -13.242 1 97.81 234 LEU B CA 1
ATOM 4043 C C . LEU B 1 234 ? -22.938 -8.461 -11.898 1 97.81 234 LEU B C 1
ATOM 4045 O O . LEU B 1 234 ? -22.688 -7.273 -11.656 1 97.81 234 LEU B O 1
ATOM 4049 N N . CYS B 1 235 ? -23.5 -9.266 -11.023 1 98.38 235 CYS B N 1
ATOM 4050 C CA . CYS B 1 235 ? -23.844 -8.812 -9.68 1 98.38 235 CYS B CA 1
ATOM 4051 C C . CYS B 1 235 ? -22.609 -8.344 -8.93 1 98.38 235 CYS B C 1
ATOM 4053 O O . CYS B 1 235 ? -22.641 -7.32 -8.242 1 98.38 235 CYS B O 1
ATOM 4055 N N . GLU B 1 236 ? -21.578 -9.062 -9.109 1 98.06 236 GLU B N 1
ATOM 4056 C CA . GLU B 1 236 ? -20.312 -8.719 -8.477 1 98.06 236 GLU B CA 1
ATOM 4057 C C . GLU B 1 236 ? -19.828 -7.344 -8.914 1 98.06 236 GLU B C 1
ATOM 4059 O O . GLU B 1 236 ? -19.406 -6.527 -8.086 1 98.06 236 GLU B O 1
ATOM 4064 N N . TYR B 1 237 ? -19.859 -7.051 -10.188 1 98.06 237 TYR B N 1
ATOM 4065 C CA . TYR B 1 237 ? -19.422 -5.77 -10.727 1 98.06 237 TYR B CA 1
ATOM 4066 C C . TYR B 1 237 ? -20.297 -4.633 -10.227 1 98.06 237 TYR B C 1
ATOM 4068 O O . TYR B 1 237 ? -19.812 -3.553 -9.906 1 98.06 237 TYR B O 1
ATOM 4076 N N . ILE B 1 238 ? -21.531 -4.863 -10.172 1 98.06 238 ILE B N 1
ATOM 4077 C CA . ILE B 1 238 ? -22.469 -3.846 -9.68 1 98.06 238 ILE B CA 1
ATOM 4078 C C . ILE B 1 238 ? -22.156 -3.523 -8.227 1 98.06 238 ILE B C 1
ATOM 4080 O O . ILE B 1 238 ? -22.078 -2.354 -7.84 1 98.06 238 ILE B O 1
ATOM 4084 N N . ILE B 1 239 ? -21.953 -4.543 -7.414 1 98.25 239 ILE B N 1
ATOM 4085 C CA . ILE B 1 239 ? -21.625 -4.363 -6.004 1 98.25 239 ILE B CA 1
ATOM 4086 C C . ILE B 1 239 ? -20.328 -3.58 -5.875 1 98.25 239 ILE B C 1
ATOM 4088 O O . ILE B 1 239 ? -20.219 -2.666 -5.055 1 98.25 239 ILE B O 1
ATOM 4092 N N . ALA B 1 240 ? -19.328 -3.961 -6.676 1 97.38 240 ALA B N 1
ATOM 4093 C CA . ALA B 1 240 ? -18.031 -3.299 -6.629 1 97.38 240 ALA B CA 1
ATOM 4094 C C . ALA B 1 240 ? -18.172 -1.812 -6.949 1 97.38 240 ALA B C 1
ATOM 4096 O O . ALA B 1 240 ? -17.609 -0.969 -6.242 1 97.38 240 ALA B O 1
ATOM 4097 N N . ILE B 1 241 ? -18.922 -1.469 -7.953 1 97.06 241 ILE B N 1
ATOM 4098 C CA . ILE B 1 241 ? -19.094 -0.081 -8.359 1 97.06 241 ILE B CA 1
ATOM 4099 C C . ILE B 1 241 ? -19.875 0.677 -7.285 1 97.06 241 ILE B C 1
ATOM 4101 O O . ILE B 1 241 ? -19.516 1.804 -6.934 1 97.06 241 ILE B O 1
ATOM 4105 N N . ALA B 1 242 ? -20.891 0.054 -6.762 1 97.88 242 ALA B N 1
ATOM 4106 C CA . ALA B 1 242 ? -21.688 0.68 -5.703 1 97.88 242 ALA B CA 1
ATOM 4107 C C . ALA B 1 242 ? -20.828 0.905 -4.453 1 97.88 242 ALA B C 1
ATOM 4109 O O . ALA B 1 242 ? -20.938 1.952 -3.809 1 97.88 242 ALA B O 1
ATOM 4110 N N . ASN B 1 243 ? -20.062 -0.067 -4.109 1 97.62 243 ASN B N 1
ATOM 4111 C CA . ASN B 1 243 ? -19.172 0.042 -2.959 1 97.62 243 ASN B CA 1
ATOM 4112 C C . ASN B 1 243 ? -18.172 1.179 -3.133 1 97.62 243 ASN B C 1
ATOM 4114 O O . ASN B 1 243 ? -17.969 1.971 -2.213 1 97.62 243 ASN B O 1
ATOM 4118 N N . MET B 1 244 ? -17.609 1.248 -4.281 1 96.38 244 MET B N 1
ATOM 4119 C CA . MET B 1 244 ? -16.656 2.326 -4.562 1 96.38 244 MET B CA 1
ATOM 4120 C C . MET B 1 244 ? -17.359 3.684 -4.508 1 96.38 244 MET B C 1
ATOM 4122 O O . MET B 1 244 ? -16.812 4.637 -3.947 1 96.38 244 MET B O 1
ATOM 4126 N N . ALA B 1 245 ? -18.484 3.748 -5.098 1 96.88 245 ALA B N 1
ATOM 4127 C CA . ALA B 1 245 ? -19.266 4.988 -5.051 1 96.88 245 ALA B CA 1
ATOM 4128 C C . ALA B 1 245 ? -19.578 5.383 -3.609 1 96.88 245 ALA B C 1
ATOM 4130 O O . ALA B 1 245 ? -19.562 6.566 -3.264 1 96.88 245 ALA B O 1
ATOM 4131 N N . PHE B 1 246 ? -19.906 4.414 -2.783 1 97.81 246 PHE B N 1
ATOM 4132 C CA . PHE B 1 246 ? -20.172 4.664 -1.372 1 97.81 246 PHE B CA 1
ATOM 4133 C C . PHE B 1 246 ? -18.953 5.277 -0.691 1 97.81 246 PHE B C 1
ATOM 4135 O O . PHE B 1 246 ? -19.078 6.277 0.018 1 97.81 246 PHE B O 1
ATOM 4142 N N . HIS B 1 247 ? -17.797 4.742 -0.959 1 96.5 247 HIS B N 1
ATOM 4143 C CA . HIS B 1 247 ? -16.578 5.262 -0.359 1 96.5 247 HIS B CA 1
ATOM 4144 C C . HIS B 1 247 ? -16.25 6.645 -0.903 1 96.5 247 HIS B C 1
ATOM 4146 O O . HIS B 1 247 ? -15.727 7.492 -0.176 1 96.5 247 HIS B O 1
ATOM 4152 N N . ILE B 1 248 ? -16.516 6.887 -2.166 1 94.44 248 ILE B N 1
ATOM 4153 C CA . ILE B 1 248 ? -16.344 8.227 -2.725 1 94.44 248 ILE B CA 1
ATOM 4154 C C . ILE B 1 248 ? -17.25 9.219 -1.986 1 94.44 248 ILE B C 1
ATOM 4156 O O . ILE B 1 248 ? -16.812 10.328 -1.664 1 94.44 248 ILE B O 1
ATOM 4160 N N . SER B 1 249 ? -18.438 8.781 -1.701 1 95.19 249 SER B N 1
ATOM 4161 C CA . SER B 1 249 ? -19.375 9.648 -0.997 1 95.19 249 SER B CA 1
ATOM 4162 C C . SER B 1 249 ? -18.875 9.992 0.399 1 95.19 249 SER B C 1
ATOM 4164 O O . SER B 1 249 ? -19.109 11.102 0.895 1 95.19 249 SER B O 1
ATOM 4166 N N . ILE B 1 250 ? -18.203 9.07 1.025 1 93.94 250 ILE B N 1
ATOM 4167 C CA . ILE B 1 250 ? -17.609 9.312 2.336 1 93.94 250 ILE B CA 1
ATOM 4168 C C . ILE B 1 250 ? -16.5 10.359 2.217 1 93.94 250 ILE B C 1
ATOM 4170 O O . ILE B 1 250 ? -16.438 11.289 3.027 1 93.94 250 ILE B O 1
ATOM 4174 N N . ILE B 1 251 ? -15.695 10.234 1.225 1 90 251 ILE B N 1
ATOM 4175 C CA . ILE B 1 251 ? -14.586 11.156 1.006 1 90 251 ILE B CA 1
ATOM 4176 C C . ILE B 1 251 ? -15.125 12.555 0.711 1 90 251 ILE B C 1
ATOM 4178 O O . ILE B 1 251 ? -14.57 13.555 1.169 1 90 251 ILE B O 1
ATOM 4182 N N . LEU B 1 252 ? -16.219 12.617 0.026 1 88.5 252 LEU B N 1
ATOM 4183 C CA . LEU B 1 252 ? -16.797 13.898 -0.364 1 88.5 252 LEU B CA 1
ATOM 4184 C C . LEU B 1 252 ? -17.422 14.594 0.835 1 88.5 252 LEU B C 1
ATOM 4186 O O . LEU B 1 252 ? -17.703 15.797 0.785 1 88.5 252 LEU B O 1
ATOM 4190 N N . ASP B 1 253 ? -17.656 13.938 1.907 1 84.69 253 ASP B N 1
ATOM 4191 C CA . ASP B 1 253 ? -18.188 14.516 3.139 1 84.69 253 ASP B CA 1
ATOM 4192 C C . ASP B 1 253 ? -17.125 15.367 3.838 1 84.69 253 ASP B C 1
ATOM 4194 O O . ASP B 1 253 ? -17.453 16.188 4.707 1 84.69 253 ASP B O 1
ATOM 4198 N N . PHE B 1 254 ? -15.828 15.086 3.549 1 75.81 254 PHE B N 1
ATOM 4199 C CA . PHE B 1 254 ? -14.75 15.836 4.188 1 75.81 254 PHE B CA 1
ATOM 4200 C C . PHE B 1 254 ? -14.773 17.297 3.742 1 75.81 254 PHE B C 1
ATOM 4202 O O . PHE B 1 254 ? -14.945 17.578 2.557 1 75.81 254 PHE B O 1
ATOM 4209 N N . PRO B 1 255 ? -14.773 18.156 4.762 1 66.25 255 PRO B N 1
ATOM 4210 C CA . PRO B 1 255 ? -14.555 19.531 4.312 1 66.25 255 PRO B CA 1
ATOM 4211 C C . PRO B 1 255 ? -13.219 19.703 3.6 1 66.25 255 PRO B C 1
ATOM 4213 O O . PRO B 1 255 ? -12.367 18.812 3.643 1 66.25 255 PRO B O 1
ATOM 4216 N N . THR B 1 256 ? -13.047 20.688 2.848 1 61.66 256 THR B N 1
ATOM 4217 C CA . THR B 1 256 ? -11.805 20.922 2.121 1 61.66 256 THR B CA 1
ATOM 4218 C C . THR B 1 256 ? -10.609 20.828 3.057 1 61.66 256 THR B C 1
ATOM 4220 O O . THR B 1 256 ? -10.211 21.812 3.67 1 61.66 256 THR B O 1
ATOM 4223 N N . GLU B 1 257 ? -10.398 19.625 3.592 1 60.12 257 GLU B N 1
ATOM 4224 C CA . GLU B 1 257 ? -9.312 19.344 4.531 1 60.12 257 GLU B CA 1
ATOM 4225 C C . GLU B 1 257 ? -8.008 19.062 3.799 1 60.12 257 GLU B C 1
ATOM 4227 O O . GLU B 1 257 ? -8.008 18.703 2.623 1 60.12 257 GLU B O 1
ATOM 4232 N N . HIS B 1 258 ? -6.914 19.625 4.367 1 61.44 258 HIS B N 1
ATOM 4233 C CA . HIS B 1 258 ? -5.598 19.406 3.789 1 61.44 258 HIS B CA 1
ATOM 4234 C C . HIS B 1 258 ? -4.766 18.469 4.652 1 61.44 258 HIS B C 1
ATOM 4236 O O . HIS B 1 258 ? -4.898 18.469 5.879 1 61.44 258 HIS B O 1
ATOM 4242 N N . LEU B 1 259 ? -4.18 17.469 3.979 1 58 259 LEU B N 1
ATOM 4243 C CA . LEU B 1 259 ? -3.115 16.703 4.613 1 58 259 LEU B CA 1
ATOM 4244 C C . LEU B 1 259 ? -1.841 17.531 4.73 1 58 259 LEU B C 1
ATOM 4246 O O . LEU B 1 259 ? -1.3 18 3.725 1 58 259 LEU B O 1
ATOM 4250 N N . VAL B 1 260 ? -1.561 17.875 5.996 1 61.56 260 VAL B N 1
ATOM 4251 C CA . VAL B 1 260 ? -0.44 18.781 6.211 1 61.56 260 VAL B CA 1
ATOM 4252 C C . VAL B 1 260 ? 0.649 18.078 7.02 1 61.56 260 VAL B C 1
ATOM 4254 O O . VAL B 1 260 ? 0.356 17.391 8 1 61.56 260 VAL B O 1
ATOM 4257 N N . VAL B 1 261 ? 1.809 17.906 6.457 1 58.31 261 VAL B N 1
ATOM 4258 C CA . VAL B 1 261 ? 2.986 17.578 7.254 1 58.31 261 VAL B CA 1
ATOM 4259 C C . VAL B 1 261 ? 3.635 18.875 7.766 1 58.31 261 VAL B C 1
ATOM 4261 O O . VAL B 1 261 ? 4.078 19.703 6.973 1 58.31 261 VAL B O 1
ATOM 4264 N N . ALA B 1 262 ? 3.42 19.234 9.086 1 60.41 262 ALA B N 1
ATOM 4265 C CA . ALA B 1 262 ? 3.84 20.531 9.594 1 60.41 262 ALA B CA 1
ATOM 4266 C C . ALA B 1 262 ? 4.617 20.391 10.898 1 60.41 262 ALA B C 1
ATOM 4268 O O . ALA B 1 262 ? 4.543 19.359 11.562 1 60.41 262 ALA B O 1
ATOM 4269 N N . ARG B 1 263 ? 5.625 21.312 11.125 1 58.09 263 ARG B N 1
ATOM 4270 C CA . ARG B 1 263 ? 6.344 21.453 12.391 1 58.09 263 ARG B CA 1
ATOM 4271 C C . ARG B 1 263 ? 5.758 22.578 13.227 1 58.09 263 ARG B C 1
ATOM 4273 O O . ARG B 1 263 ? 5.289 23.578 12.688 1 58.09 263 ARG B O 1
ATOM 4280 N N . GLY B 1 264 ? 6.008 22.516 14.672 1 55.44 264 GLY B N 1
ATOM 4281 C CA . GLY B 1 264 ? 5.719 23.609 15.578 1 55.44 264 GLY B CA 1
ATOM 4282 C C . GLY B 1 264 ? 4.25 23.719 15.938 1 55.44 264 GLY B C 1
ATOM 4283 O O . GLY B 1 264 ? 3.748 24.812 16.188 1 55.44 264 GLY B O 1
ATOM 4284 N N . ILE B 1 265 ? 3.502 22.734 15.75 1 52.94 265 ILE B N 1
ATOM 4285 C CA . ILE B 1 265 ? 2.096 22.828 16.125 1 52.94 265 ILE B CA 1
ATOM 4286 C C . ILE B 1 265 ? 1.974 22.922 17.641 1 52.94 265 ILE B C 1
ATOM 4288 O O . ILE B 1 265 ? 1.148 22.234 18.25 1 52.94 265 ILE B O 1
ATOM 4292 N N . SER B 1 266 ? 2.926 23.453 18.406 1 44.25 266 SER B N 1
ATOM 4293 C CA . SER B 1 266 ? 2.783 23.516 19.859 1 44.25 266 SER B CA 1
ATOM 4294 C C . SER B 1 266 ? 1.543 24.312 20.25 1 44.25 266 SER B C 1
ATOM 4296 O O . SER B 1 266 ? 1.243 24.453 21.438 1 44.25 266 SER B O 1
ATOM 4298 N N . GLY B 1 267 ? 1.24 25.531 19.562 1 40.72 267 GLY B N 1
ATOM 4299 C CA . GLY B 1 267 ? 0.298 26.422 20.219 1 40.72 267 GLY B CA 1
ATOM 4300 C C . GLY B 1 267 ? -1.007 25.734 20.594 1 40.72 267 GLY B C 1
ATOM 4301 O O . GLY B 1 267 ? -1.194 24.562 20.312 1 40.72 267 GLY B O 1
ATOM 4302 N N . SER B 1 268 ? -2.129 26.719 21.078 1 37.91 268 SER B N 1
ATOM 4303 C CA . SER B 1 268 ? -3.486 26.438 21.547 1 37.91 268 SER B CA 1
ATOM 4304 C C . SER B 1 268 ? -4.258 25.609 20.516 1 37.91 268 SER B C 1
ATOM 4306 O O . SER B 1 268 ? -4.887 26.172 19.609 1 37.91 268 SER B O 1
ATOM 4308 N N . ILE B 1 269 ? -3.707 24.766 19.906 1 41.81 269 ILE B N 1
ATOM 4309 C CA . ILE B 1 269 ? -4.457 23.891 19.016 1 41.81 269 ILE B CA 1
ATOM 4310 C C . ILE B 1 269 ? -5.637 23.266 19.766 1 41.81 269 ILE B C 1
ATOM 4312 O O . ILE B 1 269 ? -5.445 22.594 20.781 1 41.81 269 ILE B O 1
ATOM 4316 N N . LYS B 1 270 ? -6.695 23.969 19.578 1 37.16 270 LYS B N 1
ATOM 4317 C CA . LYS B 1 270 ? -7.898 23.344 20.094 1 37.16 270 LYS B CA 1
ATOM 4318 C C . LYS B 1 270 ? -8.102 21.953 19.484 1 37.16 270 LYS B C 1
ATOM 4320 O O . LYS B 1 270 ? -8.234 21.812 18.266 1 37.16 270 LYS B O 1
ATOM 4325 N N . ILE B 1 271 ? -7.43 21 20.031 1 35.69 271 ILE B N 1
ATOM 4326 C CA . ILE B 1 271 ? -7.836 19.625 19.812 1 35.69 271 ILE B CA 1
ATOM 4327 C C . ILE B 1 271 ? -9.281 19.422 20.266 1 35.69 271 ILE B C 1
ATOM 4329 O O . ILE B 1 271 ? -9.586 19.578 21.453 1 35.69 271 ILE B O 1
ATOM 4333 N N . ASP B 1 272 ? -10.211 19.938 19.562 1 30.55 272 ASP B N 1
ATOM 4334 C CA . ASP B 1 272 ? -11.539 19.547 20.031 1 30.55 272 ASP B CA 1
ATOM 4335 C C . ASP B 1 272 ? -11.82 18.078 19.734 1 30.55 272 ASP B C 1
ATOM 4337 O O . ASP B 1 272 ? -11.469 17.578 18.672 1 30.55 272 ASP B O 1
#

pLDDT: mean 86.38, std 20.05, range [24.36, 98.88]

Secondary structure (DSSP, 8-state):
---------------------EEEEEEEHHHHHHHHHHHHHHHHHHHHHHHHHH-TTGGG--SS----SS--HHHHHSSTTHHHHHHHHHHHHHHHHHHHHHHHHHHHHHHS-TTS-HHHHHHHHHHHHHHHHHHHHHHHHHHHHHHS-TTT-HHHHHHHHHHHHHHHHHHHHHHHHHHHHHHHHTT-HHHHHHHHHHHHHHHHHHHHHHHHHHHHHHIIIII--TTHHHHHHHHHHHHHHHHHHHHHHHHHTS-S-EEEEEE-TTS-----/---------------------EEEEEEEHHHHHHHHHHHHHHHHHHHHHHHHHH-TTGGG--SS----SS--HHHHHSSTTHHHHHHHHHHHHHHHHHHHHHHHHHHHHHHS-TTS-HHHHHHHHHHHHHHHHHHHHHHHHHHHHHHS-TTT-HHHHHHHHHHHHHHHHHHHHHHHHHHHHHHHHTT-HHHHHHHHHHHHHHHHHHHHHHHHHHHHHHIIIII--TTHHHHHHHHHHHHHHHHHHHHHHHHHTS-S-EEEEEE-TTS-----

Organism: Brassicogethes aeneus (NCBI:txid1431903)

Radius of gyration: 28.4 Å; Cα contacts (8 Å, |Δi|>4): 738; chains: 2; bounding box: 63×105×84 Å

Foldseek 3Di:
DPPDPPPPPPPCCVPLVPPDWDFPDKDQLLVLLVVLLVLLVVLLVVLQVCCVVPPVPQQPDDPLPFAADAGASLRSCVDPPSVVSNLVSLVSNLVSLLVLLVVLLLVLLVLADPPFDPVLNVVLNVLSVLLSVLSVQLSVLVNVLSVQGCVNPVVSNVVSVVSNLVSLLVSLVSVLVSNQSRCVSVVRNVVCVVLSVLSVVLSVLLVVLVVLLVVLVCCCVPPVDHNSNVSNRVSNVSNVVSSSVNVSSSSVPDDSDIDTDIPDPPPPPPPD/DPPDPPPPPPPCPVPLVPPDKDFPDKDQLLVLLVVLLVLLVVLLVVLQVCCVVPPVPQQPDDPLPFAADAGASLSSCVDPPSVVSNLVSLVSNLVSLLVLLVVLLLVLLVLADPPFDPVLNVVLNVLSVLLSVLSVQLSVLVNVLSVQGCVNPVVSNVVSVVSNLVSLLVSLVSVLVNNQSRCVSVVRNVVCVVLSVLSVVLSVLLVVLVVLLVVLVCCCVPPVDHNSNVSNRVSNVSNVVSSSVNVSSSSVPDDSDIDTDIPDPPPPPPPD

Sequence (544 aa):
MVPKNCEMEINTKSNKTNDPLIVHYKLSFKNLCLLSLAFPLVSLLVCLITGYIFQPNDIHETHCRVYNIIPSISAITGISPQIYLWRISVAFHIGPRFIIAAVYRAYQLNLINPTAPYQAKNSAQRWLNISFWLEIIESSSFCGVTYISNRENYPVHEKLFITFMLSSLSHMIACIVATSKVAMTRNNYKSVQKGIKFKTKLLIVSLVSAAGLVGFFMEHRFFCHRMAFSMFALCEYIIAIANMAFHISIILDFPTEHLVVARGISGSIKIDMVPKNCEMEINTKSNKTNDPLIVHYKLSFKNLCLLSLAFPLVSLLVCLITGYIFQPNDIHETHCRVYNIIPSISAITGISPQIYLWRISVAFHIGPRFIIAAVYRAYQLNLINPTAPYQAKNSAQRWLNISFWLEIIESSSFCGVTYISNRENYPVHEKLFITFMLSSLSHMIACIVATSKVAMTRNNYKSVQKGIKFKTKLLIVSLVSAAGLVGFFMEHRFFCHRMAFSMFALCEYIIAIANMAFHISIILDFPTEHLVVARGISGSIKID

Solvent-accessible surface area (backbone atoms only — not comparable to full-atom values): 27774 Å² total; per-residue (Å²): 134,77,79,79,79,76,75,72,72,74,76,72,71,72,78,68,76,73,50,67,54,41,50,58,38,78,40,55,40,55,56,52,51,52,52,30,58,43,34,48,54,53,39,49,52,49,20,48,55,50,31,58,73,76,35,54,68,68,30,52,66,52,96,69,71,50,64,60,80,43,53,35,70,62,41,30,44,50,35,89,68,35,27,42,53,39,46,54,29,40,23,54,24,53,49,56,51,57,49,50,44,53,49,50,45,39,48,52,57,60,57,40,35,85,85,34,57,65,68,52,50,49,50,20,51,49,29,36,49,51,20,39,53,25,45,52,48,18,52,49,23,48,50,45,34,61,61,36,30,54,84,78,38,43,71,61,20,53,54,25,46,51,48,20,53,53,25,44,56,50,20,52,52,30,43,51,52,16,54,50,38,28,25,52,42,56,74,42,45,76,82,47,42,67,61,46,51,52,48,46,50,38,46,52,55,32,53,55,26,47,53,46,25,56,51,23,42,48,39,29,74,77,64,50,42,71,39,18,52,17,51,18,20,51,24,49,52,52,32,52,52,33,50,51,51,46,54,50,54,56,52,67,66,52,65,88,34,29,35,26,40,32,32,51,75,75,64,92,58,55,70,107,134,79,80,79,80,76,75,71,74,74,76,71,72,72,77,67,75,72,52,68,56,41,48,59,39,79,40,55,40,54,58,52,52,53,53,29,59,43,33,48,55,52,39,49,52,49,20,49,54,48,31,58,74,76,37,54,66,68,31,52,66,52,94,68,69,52,64,62,81,43,53,34,71,63,40,30,44,48,36,91,68,33,26,41,53,40,47,54,28,40,23,53,26,53,47,57,51,56,50,50,45,53,48,50,45,40,46,50,57,58,56,40,35,85,84,36,59,65,68,53,50,49,50,20,51,50,30,38,50,51,21,40,53,26,46,51,47,20,52,50,22,48,50,46,34,60,61,36,29,53,85,79,39,43,72,62,20,52,54,26,46,52,49,20,53,53,24,44,56,50,20,52,52,28,41,50,52,17,52,50,39,27,26,53,42,56,75,41,46,76,83,47,41,67,60,47,51,54,49,47,52,37,46,52,55,31,51,56,26,47,54,46,25,56,52,23,43,48,39,29,73,77,64,48,43,70,40,19,53,16,50,18,20,51,22,48,52,51,32,52,52,32,51,51,50,47,52,48,53,57,53,66,68,52,65,90,34,29,34,27,39,30,32,50,79,73,64,92,58,56,71,106

InterPro domains:
  IPR019402 CWH43-like, N-terminal domain [PF10277] (29-256)
  IPR039545 Post-GPI attachment to proteins factor 2 [PTHR12892] (24-261)

Nearest PDB structures (foldseek):
  8t10-assembly1_C  TM=2.233E-01  e=1.608E+00  Rattus norvegicus
  7zk4-assembly1_A  TM=3.143E-01  e=9.935E+00  Mus musculus
  6quz-assembly1_B  TM=2.038E-01  e=7.165E+00  Thermotoga maritima MSB8
  7qks-assembly1_A  TM=1.498E-01  e=3.239E+00  Komagataella phaffii CBS 7435
  6s7p-assembly1_A  TM=1.755E-01  e=6.229E+00  Homo sapiens